Protein AF-0000000066913800 (afdb_homodimer)

Solvent-accessible surface area (backbone atoms only — not comparable to full-atom values): 32539 Å² total; per-residue (Å²): 131,80,53,71,56,73,48,55,52,86,80,48,45,37,50,76,64,37,51,31,27,40,38,64,48,90,88,39,47,40,75,46,66,34,38,82,88,38,72,47,79,53,97,38,33,62,44,54,32,60,74,44,49,70,32,45,28,28,41,75,43,80,34,83,70,40,59,32,32,38,32,70,64,46,43,73,60,50,49,66,41,50,70,79,87,52,95,71,79,47,69,73,56,43,25,42,47,49,48,72,41,66,63,35,66,44,38,28,34,36,36,36,50,43,59,84,32,43,60,53,42,46,50,47,61,45,11,45,91,66,18,38,37,41,37,22,28,75,50,64,69,40,49,53,53,34,49,52,47,33,45,57,70,44,38,50,93,33,47,47,81,42,84,40,51,37,56,80,72,27,75,87,49,67,49,63,25,41,23,39,39,33,50,44,94,58,50,42,58,23,46,67,40,48,56,48,18,27,34,68,52,35,63,20,25,40,36,35,46,28,76,45,63,68,50,45,48,51,30,52,52,41,39,49,74,72,61,41,39,72,72,45,32,32,34,59,29,65,44,51,36,34,82,41,78,43,80,38,93,58,78,78,68,83,76,61,79,67,52,53,88,64,60,48,67,43,82,38,80,42,67,43,99,84,68,46,82,37,78,34,32,35,30,40,30,45,32,58,47,76,86,64,64,67,55,72,70,40,34,40,37,36,32,32,36,36,103,129,79,55,67,55,72,50,54,53,84,79,49,44,36,51,76,64,37,52,32,27,40,38,63,48,90,88,40,50,40,74,45,66,32,37,81,88,37,72,48,79,54,97,40,34,62,44,53,30,59,74,45,50,71,32,46,27,30,42,76,42,78,33,81,72,39,58,33,31,38,33,70,65,45,43,74,59,50,50,67,40,52,70,80,88,54,94,72,79,49,67,74,57,45,24,42,48,50,49,72,42,64,63,35,65,44,38,27,34,37,35,38,48,42,58,83,31,44,60,53,42,46,50,47,60,46,10,47,90,65,18,37,38,39,37,22,26,72,50,62,67,42,49,53,52,32,49,51,48,34,46,56,69,43,38,52,91,35,49,47,79,42,84,39,50,38,56,80,72,27,76,87,50,67,48,63,25,42,24,39,37,32,50,42,93,59,50,42,58,24,46,66,38,50,57,47,18,26,33,68,50,35,62,20,26,39,37,34,44,29,76,46,65,68,50,45,47,50,30,52,52,41,38,49,73,71,61,41,40,72,73,45,32,32,35,61,29,64,43,50,37,34,82,41,76,44,78,40,94,58,78,77,70,82,76,60,80,67,52,54,88,65,58,49,66,44,80,38,79,40,66,44,98,84,67,45,81,37,78,35,31,35,31,39,29,45,32,59,45,75,87,64,62,67,55,73,70,38,33,39,37,36,30,31,37,36,103

Foldseek 3Di:
DCAPLSPPPPVQADAALAWKWKAPDPQDIAIDGQHAPDWDADPQAIDHSVVRGRHGAQDWDHHNRGIIGIHHDALQVVLSHDDPPDDDDHDQVLVCVLVQQVAAAQAEEEEEPCQQVSSVRSSDVRHPDNYAYEYEYQDVVRLVNVCVVCVSNRNNVRYDYDYDDCLPPNSPAAQRHQEYEYEDAQCLSNVVSVLRRHHPQAKHKYKYWYADVVNVVSNVVSCVVVPWPPKDKDWDFDFDWDKDKDQDQDDPDPPPVQWDPDKDWDFDFDADPVRDTDTTTIIITIGRDPDGPPRTRTMMIMTMDND/DCAPLVPPPPVQADAALAWKWKAPDPQDIAIDGQHAPDWDADPQAIDHSVVRGRHGAQDWDHHNRGIIGIHHDALQVVLSRDDPPDDDDHDQVLVCVLVQQVAAAQAEEEEEPCQQVSSVRSSDVRHPDNYAYEYEYQDVVRLVNVQVVCVSNRNNVRYDYDYDDCLPPNSPAAQRHQEYEYEDAQCLSNVVSVLRRHHPQAKHKYKYWYADVVNVVSNVVSCVVVPWPPKDKDWDFDFDWDKDKDQDQDDPDPPPVQWDPPKDWDFDFDADPVRDTDTTTIIITIGRPPPGPPRTRTMMIMTMDND

InterPro domains:
  IPR014816 tRNA (1-methyladenosine) methyltransferase catalytic subunit Gcd14 [PIRSF017269] (12-306)
  IPR014816 tRNA (1-methyladenosine) methyltransferase catalytic subunit Gcd14 [PS51620] (17-306)
  IPR014816 tRNA (1-methyladenosine) methyltransferase catalytic subunit Gcd14 [PTHR12133] (6-307)
  IPR029063 S-adenosyl-L-methionine-dependent methyltransferase superfamily [G3DSA:3.40.50.150] (75-307)
  IPR029063 S-adenosyl-L-methionine-dependent methyltransferase superfamily [SSF53335] (13-305)
  IPR049470 tRNA (adenine(58)-N(1))-methyltransferase catalytic subunit TRM61, C-terminal [PF08704] (66-305)

Radius of gyration: 25.75 Å; Cα contacts (8 Å, |Δi|>4): 1353; chains: 2; bounding box: 55×84×74 Å

Sequence (614 aa):
MLDEAEQQNVDGLIQEGETVIVYVGYQQSFAITVQRNATFQHRYGMLRHNDLINKPYGTKFNCTKGYVYVLRFNPEMWTKTLPHHTQILYTKDISMIVFQLDLRIGSIVAEAGVGSGSLSHSILRAVAPKGMLYAYDVDTCRLDSVRMDFDRHGFSNMTKVQHSDVCVDGFGLEHCVDALFLDLPTPWLAISSAKKAMKNGLPCRFGSFSPCIEQVQQTCSALHKYGFVDIVTMDLCHRLLRVEETVLDKPVSKESSELDERSESELIVTTDKQGMKVQKRKWTYLVPKQRQQPMHTGYLTFATKMKMLDEAEQQNVDGLIQEGETVIVYVGYQQSFAITVQRNATFQHRYGMLRHNDLINKPYGTKFNCTKGYVYVLRFNPEMWTKTLPHHTQILYTKDISMIVFQLDLRIGSIVAEAGVGSGSLSHSILRAVAPKGMLYAYDVDTCRLDSVRMDFDRHGFSNMTKVQHSDVCVDGFGLEHCVDALFLDLPTPWLAISSAKKAMKNGLPCRFGSFSPCIEQVQQTCSALHKYGFVDIVTMDLCHRLLRVEETVLDKPVSKESSELDERSESELIVTTDKQGMKVQKRKWTYLVPKQRQQPMHTGYLTFATKMK

Organism: Trichuris trichiura (NCBI:txid36087)

Nearest PDB structures (foldseek):
  5cd1-assembly1_D  TM=9.100E-01  e=5.602E-34  Homo sapiens
  1o54-assembly1_A  TM=8.436E-01  e=1.485E-23  Thermotoga maritima
  1i9g-assembly1_A  TM=8.661E-01  e=2.646E-20  Mycobacterium tuberculosis
  2pwy-assembly1_A  TM=8.573E-01  e=3.208E-19  Thermus thermophilus HB27
  5c0o-assembly1_G  TM=8.246E-01  e=2.143E-14  Thermus thermophilus HB27

pLDDT: mean 83.01, std 17.6, range [20.62, 98.88]

Structure (mmCIF, N/CA/C/O backbone):
data_AF-0000000066913800-model_v1
#
loop_
_entity.id
_entity.type
_entity.pdbx_description
1 polymer 'tRNA (adenine(58)-N(1))-methyltransferase catalytic subunit TRMT61A'
#
loop_
_atom_site.group_PDB
_atom_site.id
_atom_site.type_symbol
_atom_site.label_atom_id
_atom_site.label_alt_id
_atom_site.label_comp_id
_atom_site.label_asym_id
_atom_site.label_entity_id
_atom_site.label_seq_id
_atom_site.pdbx_PDB_ins_code
_atom_site.Cartn_x
_atom_site.Cartn_y
_atom_site.Cartn_z
_atom_site.occupancy
_atom_site.B_iso_or_equiv
_atom_site.auth_seq_id
_atom_site.auth_comp_id
_atom_site.auth_asym_id
_atom_site.auth_atom_id
_atom_site.pdbx_PDB_model_num
ATOM 1 N N . MET A 1 1 ? 0.421 -16.812 26.109 1 20.62 1 MET A N 1
ATOM 2 C CA . MET A 1 1 ? -0.526 -17.312 25.109 1 20.62 1 MET A CA 1
ATOM 3 C C . MET A 1 1 ? -0.49 -16.453 23.859 1 20.62 1 MET A C 1
ATOM 5 O O . MET A 1 1 ? -0.75 -15.25 23.906 1 20.62 1 MET A O 1
ATOM 9 N N . LEU A 1 2 ? 0.361 -16.531 22.906 1 30.03 2 LEU A N 1
ATOM 10 C CA . LEU A 1 2 ? 0.599 -15.805 21.656 1 30.03 2 LEU A CA 1
ATOM 11 C C . LEU A 1 2 ? -0.711 -15.523 20.938 1 30.03 2 LEU A C 1
ATOM 13 O O . LEU A 1 2 ? -1.534 -16.422 20.766 1 30.03 2 LEU A O 1
ATOM 17 N N . ASP A 1 3 ? -1.296 -14.336 20.906 1 33.25 3 ASP A N 1
ATOM 18 C CA . ASP A 1 3 ? -2.672 -13.969 20.578 1 33.25 3 ASP A CA 1
ATOM 19 C C . ASP A 1 3 ? -3.113 -14.602 19.266 1 33.25 3 ASP A C 1
ATOM 21 O O . ASP A 1 3 ? -2.277 -14.945 18.422 1 33.25 3 ASP A O 1
ATOM 25 N N . GLU A 1 4 ? -4.375 -15.031 19.141 1 35.94 4 GLU A N 1
ATOM 26 C CA . GLU A 1 4 ? -5.094 -15.781 18.109 1 35.94 4 GLU A CA 1
ATOM 27 C C . GLU A 1 4 ? -4.773 -15.242 16.719 1 35.94 4 GLU A C 1
ATOM 29 O O . GLU A 1 4 ? -4.691 -16.016 15.758 1 35.94 4 GLU A O 1
ATOM 34 N N . ALA A 1 5 ? -4.691 -14 16.594 1 38.59 5 ALA A N 1
ATOM 35 C CA . ALA A 1 5 ? -4.352 -13.43 15.289 1 38.59 5 ALA A CA 1
ATOM 36 C C . ALA A 1 5 ? -2.943 -13.836 14.859 1 38.59 5 ALA A C 1
ATOM 38 O O . ALA A 1 5 ? -2.674 -14.016 13.672 1 38.59 5 ALA A O 1
ATOM 39 N N . GLU A 1 6 ? -2.059 -13.828 15.734 1 42.38 6 GLU A N 1
ATOM 40 C CA . GLU A 1 6 ? -0.691 -14.305 15.562 1 42.38 6 GLU A CA 1
ATOM 41 C C . GLU A 1 6 ? -0.664 -15.805 15.281 1 42.38 6 GLU A C 1
ATOM 43 O O . GLU A 1 6 ? 0.379 -16.359 14.922 1 42.38 6 GLU A O 1
ATOM 48 N N . GLN A 1 7 ? -1.753 -16.453 15.797 1 42.03 7 GLN A N 1
ATOM 49 C CA . GLN A 1 7 ? -1.73 -17.891 15.617 1 42.03 7 GLN A CA 1
ATOM 50 C C . GLN A 1 7 ? -1.977 -18.266 14.164 1 42.03 7 GLN A C 1
ATOM 52 O O . GLN A 1 7 ? -2.898 -19.031 13.859 1 42.03 7 GLN A O 1
ATOM 57 N N . GLN A 1 8 ? -2.135 -17.234 13.273 1 45.62 8 GLN A N 1
ATOM 58 C CA . GLN A 1 8 ? -2.039 -17.859 11.953 1 45.62 8 GLN A CA 1
ATOM 59 C C . GLN A 1 8 ? -1.071 -19.031 11.977 1 45.62 8 GLN A C 1
ATOM 61 O O . GLN A 1 8 ? 0.077 -18.891 12.406 1 45.62 8 GLN A O 1
ATOM 66 N N . ASN A 1 9 ? -1.695 -20.156 12.008 1 48.41 9 ASN A N 1
ATOM 67 C CA . ASN A 1 9 ? -1.112 -21.484 12.195 1 48.41 9 ASN A CA 1
ATOM 68 C C . ASN A 1 9 ? 0.271 -21.578 11.555 1 48.41 9 ASN A C 1
ATOM 70 O O . ASN A 1 9 ? 0.419 -21.391 10.344 1 48.41 9 ASN A O 1
ATOM 74 N N . VAL A 1 10 ? 1.208 -21.266 12.359 1 53.78 10 VAL A N 1
ATOM 75 C CA . VAL A 1 10 ? 2.641 -21.438 12.133 1 53.78 10 VAL A CA 1
ATOM 76 C C . VAL A 1 10 ? 2.883 -22.594 11.18 1 53.78 10 VAL A C 1
ATOM 78 O O . VAL A 1 10 ? 3.793 -22.547 10.344 1 53.78 10 VAL A O 1
ATOM 81 N N . ASP A 1 11 ? 1.869 -23.531 11.188 1 62.22 11 ASP A N 1
ATOM 82 C CA . ASP A 1 11 ? 2.301 -24.734 10.469 1 62.22 11 ASP A CA 1
ATOM 83 C C . ASP A 1 11 ? 1.851 -24.688 9.008 1 62.22 11 ASP A C 1
ATOM 85 O O . ASP A 1 11 ? 2.205 -25.562 8.219 1 62.22 11 ASP A O 1
ATOM 89 N N . GLY A 1 12 ? 1.088 -23.594 8.594 1 76.81 12 GLY A N 1
ATOM 90 C CA . GLY A 1 12 ? 0.711 -23.469 7.195 1 76.81 12 GLY A CA 1
ATOM 91 C C . GLY A 1 12 ? -0.419 -24.391 6.793 1 76.81 12 GLY A C 1
ATOM 92 O O . GLY A 1 12 ? -0.692 -24.578 5.602 1 76.81 12 GLY A O 1
ATOM 93 N N . LEU A 1 13 ? -1.107 -25 7.875 1 87.75 13 LEU A N 1
ATOM 94 C CA . LEU A 1 13 ? -2.178 -25.953 7.598 1 87.75 13 LEU A CA 1
ATOM 95 C C . LEU A 1 13 ? -3.543 -25.328 7.875 1 87.75 13 LEU A C 1
ATOM 97 O O . LEU A 1 13 ? -3.693 -24.562 8.82 1 87.75 13 LEU A O 1
ATOM 101 N N . ILE A 1 14 ? -4.551 -25.75 7.117 1 91.81 14 ILE A N 1
ATOM 102 C CA . ILE A 1 14 ? -5.922 -25.266 7.266 1 91.81 14 ILE A CA 1
ATOM 103 C C . ILE A 1 14 ? -6.551 -25.906 8.5 1 91.81 14 ILE A C 1
ATOM 105 O O . ILE A 1 14 ? -6.465 -27.125 8.703 1 91.81 14 ILE A O 1
ATOM 109 N N . GLN A 1 15 ? -7.168 -25.094 9.352 1 92.5 15 GLN A N 1
ATOM 110 C CA . GLN A 1 15 ? -7.805 -25.578 10.57 1 92.5 15 GLN A CA 1
ATOM 111 C C . GLN A 1 15 ? -9.297 -25.281 10.57 1 92.5 15 GLN A C 1
ATOM 113 O O . GLN A 1 15 ? -9.75 -24.359 9.883 1 92.5 15 GLN A O 1
ATOM 118 N N . GLU A 1 16 ? -9.977 -26.047 11.32 1 93.75 16 GLU A N 1
ATOM 119 C CA . GLU A 1 16 ? -11.398 -25.781 11.508 1 93.75 16 GLU A CA 1
ATOM 120 C C . GLU A 1 16 ? -11.625 -24.438 12.188 1 93.75 16 GLU A C 1
ATOM 122 O O . GLU A 1 16 ? -10.883 -24.062 13.102 1 93.75 16 GLU A O 1
ATOM 127 N N . GLY A 1 17 ? -12.656 -23.703 11.719 1 92.5 17 GLY A N 1
ATOM 128 C CA . GLY A 1 17 ? -13.008 -22.422 12.32 1 92.5 17 GLY A CA 1
ATOM 129 C C . GLY A 1 17 ? -12.359 -21.234 11.625 1 92.5 17 GLY A C 1
ATOM 130 O O . GLY A 1 17 ? -12.773 -20.094 11.82 1 92.5 17 GLY A O 1
ATOM 131 N N . GLU A 1 18 ? -11.383 -21.516 10.766 1 90.56 18 GLU A N 1
ATOM 132 C CA . GLU A 1 18 ? -10.68 -20.453 10.078 1 90.56 18 GLU A CA 1
ATOM 133 C C . GLU A 1 18 ? -11.375 -20.078 8.773 1 90.56 18 GLU A C 1
ATOM 135 O O . GLU A 1 18 ? -12.023 -20.922 8.148 1 90.56 18 GLU A O 1
ATOM 140 N N . THR A 1 19 ? -11.25 -18.844 8.516 1 93.44 19 THR A N 1
ATOM 141 C CA . THR A 1 19 ? -11.75 -18.391 7.219 1 93.44 19 THR A CA 1
ATOM 142 C C . THR A 1 19 ? -10.688 -18.594 6.137 1 93.44 19 THR A C 1
ATOM 144 O O . THR A 1 19 ? -9.531 -18.219 6.324 1 93.44 19 THR A O 1
ATOM 147 N N . VAL A 1 20 ? -11.117 -19.25 5.062 1 93.06 20 VAL A N 1
ATOM 148 C CA . VAL A 1 20 ? -10.211 -19.484 3.945 1 93.06 20 VAL A CA 1
ATOM 149 C C . VAL A 1 20 ? -10.797 -18.891 2.67 1 93.06 20 VAL A C 1
ATOM 151 O O . VAL A 1 20 ? -11.984 -18.562 2.617 1 93.06 20 VAL A O 1
ATOM 154 N N . ILE A 1 21 ? -9.953 -18.641 1.677 1 90.88 21 ILE A N 1
ATOM 155 C CA . ILE A 1 21 ? -10.375 -18.156 0.369 1 90.88 21 ILE A CA 1
ATOM 156 C C . ILE A 1 21 ? -10.406 -19.312 -0.628 1 90.88 21 ILE A C 1
ATOM 158 O O . ILE A 1 21 ? -9.391 -19.969 -0.85 1 90.88 21 ILE A O 1
ATOM 162 N N . VAL A 1 22 ? -11.539 -19.578 -1.139 1 93.12 22 VAL A N 1
ATOM 163 C CA . VAL A 1 22 ? -11.672 -20.516 -2.246 1 93.12 22 VAL A CA 1
ATOM 164 C C . VAL A 1 22 ? -11.484 -19.781 -3.572 1 93.12 22 VAL A C 1
ATOM 166 O O . VAL A 1 22 ? -12.359 -19.016 -3.994 1 93.12 22 VAL A O 1
ATOM 169 N N . TYR A 1 23 ? -10.352 -20.078 -4.109 1 88.12 23 TYR A N 1
ATOM 170 C CA . TYR A 1 23 ? -10 -19.438 -5.371 1 88.12 23 TYR A CA 1
ATOM 171 C C . TYR A 1 23 ? -10.461 -20.281 -6.555 1 88.12 23 TYR A C 1
ATOM 173 O O . TYR A 1 23 ? -9.859 -21.328 -6.852 1 88.12 23 TYR A O 1
ATOM 181 N N . VAL A 1 24 ? -11.484 -19.891 -7.207 1 83.88 24 VAL A N 1
ATOM 182 C CA . VAL A 1 24 ? -12.039 -20.609 -8.352 1 83.88 24 VAL A CA 1
ATOM 183 C C . VAL A 1 24 ? -11.375 -20.125 -9.641 1 83.88 24 VAL A C 1
ATOM 185 O O . VAL A 1 24 ? -11.125 -20.922 -10.547 1 83.88 24 VAL A O 1
ATOM 188 N N . GLY A 1 25 ? -11.055 -18.812 -9.695 1 73.31 25 GLY A N 1
ATOM 189 C CA . GLY A 1 25 ? -10.43 -18.156 -10.836 1 73.31 25 GLY A CA 1
ATOM 190 C C . GLY A 1 25 ? -10.188 -16.672 -10.617 1 73.31 25 GLY A C 1
ATOM 191 O O . GLY A 1 25 ? -10.461 -16.141 -9.539 1 73.31 25 GLY A O 1
ATOM 192 N N . TYR A 1 26 ? -9.594 -16.125 -11.625 1 63.38 26 TYR A N 1
ATOM 193 C CA . TYR A 1 26 ? -9.195 -14.734 -11.539 1 63.38 26 TYR A CA 1
ATOM 194 C C . TYR A 1 26 ? -10.375 -13.852 -11.148 1 63.38 26 TYR A C 1
ATOM 196 O O . TYR A 1 26 ? -10.219 -12.906 -10.375 1 63.38 26 TYR A O 1
ATOM 204 N N . GLN A 1 27 ? -11.523 -14.227 -11.555 1 64.94 27 GLN A N 1
ATOM 205 C CA . GLN A 1 27 ? -12.648 -13.328 -11.367 1 64.94 27 GLN A CA 1
ATOM 206 C C . GLN A 1 27 ? -13.555 -13.812 -10.234 1 64.94 27 GLN A C 1
ATOM 208 O O . GLN A 1 27 ? -14.539 -13.148 -9.898 1 64.94 27 GLN A O 1
ATOM 213 N N . GLN A 1 28 ? -13.172 -14.898 -9.664 1 78.81 28 GLN A N 1
ATOM 214 C CA . GLN A 1 28 ? -14.141 -15.414 -8.695 1 78.81 28 GLN A CA 1
ATOM 215 C C . GLN A 1 28 ? -13.438 -16.078 -7.523 1 78.81 28 GLN A C 1
ATOM 217 O O . GLN A 1 28 ? -12.68 -17.047 -7.707 1 78.81 28 GLN A O 1
ATOM 222 N N . SER A 1 29 ? -13.641 -15.562 -6.418 1 88.56 29 SER A N 1
ATOM 223 C CA . SER A 1 29 ? -13.172 -16.125 -5.156 1 88.56 29 SER A CA 1
ATOM 224 C C . SER A 1 29 ? -14.242 -16.016 -4.074 1 88.56 29 SER A C 1
ATOM 226 O O . SER A 1 29 ? -15.117 -15.156 -4.148 1 88.56 29 SER A O 1
ATOM 228 N N . PHE A 1 30 ? -14.211 -16.922 -3.141 1 92.44 30 PHE A N 1
ATOM 229 C CA . PHE A 1 30 ? -15.172 -16.938 -2.041 1 92.44 30 PHE A CA 1
ATOM 230 C C . PHE A 1 30 ? -14.453 -17.062 -0.702 1 92.44 30 PHE A C 1
ATOM 232 O O . PHE A 1 30 ? -13.477 -17.812 -0.584 1 92.44 30 PHE A O 1
ATOM 239 N N . ALA A 1 31 ? -14.969 -16.297 0.193 1 93 31 ALA A N 1
ATOM 240 C CA . ALA A 1 31 ? -14.516 -16.5 1.567 1 93 31 ALA A CA 1
ATOM 241 C C . ALA A 1 31 ? -15.445 -17.453 2.309 1 93 31 ALA A C 1
ATOM 243 O O . ALA A 1 31 ? -16.656 -17.234 2.367 1 93 31 ALA A O 1
ATOM 244 N N . ILE A 1 32 ? -14.883 -18.547 2.846 1 94.62 32 ILE A N 1
ATOM 245 C CA . ILE A 1 32 ? -15.711 -19.484 3.602 1 94.62 32 ILE A CA 1
ATOM 246 C C . ILE A 1 32 ? -15.047 -19.797 4.938 1 94.62 32 ILE A C 1
ATOM 248 O O . ILE A 1 32 ? -13.82 -19.797 5.043 1 94.62 32 ILE A O 1
ATOM 252 N N . THR A 1 33 ? -15.828 -20.031 5.926 1 95 33 THR A N 1
ATOM 253 C CA . THR A 1 33 ? -15.336 -20.531 7.207 1 95 33 THR A CA 1
ATOM 254 C C . THR A 1 33 ? -15.359 -22.047 7.246 1 95 33 THR A C 1
ATOM 256 O O . THR A 1 33 ? -16.406 -22.672 7.043 1 95 33 THR A O 1
ATOM 259 N N . VAL A 1 34 ? -14.203 -22.641 7.496 1 95.94 34 VAL A N 1
ATOM 260 C CA . VAL A 1 34 ? -14.078 -24.094 7.48 1 95.94 34 VAL A CA 1
ATOM 261 C C . VAL A 1 34 ? -14.812 -24.688 8.68 1 95.94 34 VAL A C 1
ATOM 263 O O . VAL A 1 34 ? -14.516 -24.344 9.828 1 95.94 34 VAL A O 1
ATOM 266 N N . GLN A 1 35 ? -15.773 -25.438 8.391 1 96.12 35 GLN A N 1
ATOM 267 C CA . GLN A 1 35 ? -16.578 -26.125 9.406 1 96.12 35 GLN A CA 1
ATOM 268 C C . GLN A 1 35 ? -16.703 -27.609 9.094 1 96.12 35 GLN A C 1
ATOM 270 O O . GLN A 1 35 ? -17.109 -27.984 7.988 1 96.12 35 GLN A O 1
ATOM 275 N N . ARG A 1 36 ? -16.438 -28.406 10.125 1 95.94 36 ARG A N 1
ATOM 276 C CA . ARG A 1 36 ? -16.562 -29.844 9.93 1 95.94 36 ARG A CA 1
ATOM 277 C C . ARG A 1 36 ? -17.969 -30.219 9.461 1 95.94 36 ARG A C 1
ATOM 279 O O . ARG A 1 36 ? -18.953 -29.672 9.953 1 95.94 36 ARG A O 1
ATOM 286 N N . ASN A 1 37 ? -18.062 -31.125 8.461 1 95.38 37 ASN A N 1
ATOM 287 C CA . ASN A 1 37 ? -19.297 -31.719 7.922 1 95.38 37 ASN A CA 1
ATOM 288 C C . ASN A 1 37 ? -20.078 -30.703 7.094 1 95.38 37 ASN A C 1
ATOM 290 O O . ASN A 1 37 ? -21.234 -30.953 6.73 1 95.38 37 ASN A O 1
ATOM 294 N N . ALA A 1 38 ? -19.453 -29.578 6.812 1 96.12 38 ALA A N 1
ATOM 295 C CA . ALA A 1 38 ? -20.062 -28.594 5.922 1 96.12 38 ALA A CA 1
ATOM 296 C C . ALA A 1 38 ? -19.562 -28.766 4.492 1 96.12 38 ALA A C 1
ATOM 298 O O . ALA A 1 38 ? -18.562 -29.453 4.258 1 96.12 38 ALA A O 1
ATOM 299 N N . THR A 1 39 ? -20.375 -28.25 3.6 1 95.56 39 THR A N 1
ATOM 300 C CA . THR A 1 39 ? -19.984 -28.266 2.189 1 95.56 39 THR A CA 1
ATOM 301 C C . THR A 1 39 ? -20.141 -26.875 1.575 1 95.56 39 THR A C 1
ATOM 303 O O . THR A 1 39 ? -20.875 -26.047 2.1 1 95.56 39 THR A O 1
ATOM 306 N N . PHE A 1 40 ? -19.344 -26.594 0.612 1 95.5 40 PHE A N 1
ATOM 307 C CA . PHE A 1 40 ? -19.438 -25.359 -0.152 1 95.5 40 PHE A CA 1
ATOM 308 C C . PHE A 1 40 ? -19.656 -25.641 -1.633 1 95.5 40 PHE A C 1
ATOM 310 O O . PHE A 1 40 ? -18.828 -26.328 -2.262 1 95.5 40 PHE A O 1
ATOM 317 N N . GLN A 1 41 ? -20.781 -25.141 -2.188 1 93.75 41 GLN A N 1
ATOM 318 C CA . GLN A 1 41 ? -21.109 -25.359 -3.588 1 93.75 41 GLN A CA 1
ATOM 319 C C . GLN A 1 41 ? -20.719 -24.172 -4.449 1 93.75 41 GLN A C 1
ATOM 321 O O . GLN A 1 41 ? -21 -23.016 -4.086 1 93.75 41 GLN A O 1
ATOM 326 N N . HIS A 1 42 ? -20.109 -24.406 -5.562 1 89.62 42 HIS A N 1
ATOM 327 C CA . HIS A 1 42 ? -19.734 -23.391 -6.531 1 89.62 42 HIS A CA 1
ATOM 328 C C . HIS A 1 42 ? -19.812 -23.906 -7.957 1 89.62 42 HIS A C 1
ATOM 330 O O . HIS A 1 42 ? -20.266 -25.047 -8.18 1 89.62 42 HIS A O 1
ATOM 336 N N . ARG A 1 43 ? -19.438 -23.125 -8.906 1 86.12 43 ARG A N 1
ATOM 337 C CA . ARG A 1 43 ? -19.672 -23.422 -10.32 1 86.12 43 ARG A CA 1
ATOM 338 C C . ARG A 1 43 ? -18.953 -24.688 -10.742 1 86.12 43 ARG A C 1
ATOM 340 O O . ARG A 1 43 ? -19.391 -25.391 -11.664 1 86.12 43 ARG A O 1
ATOM 347 N N . TYR A 1 44 ? -17.797 -25.078 -10.125 1 89.69 44 TYR A N 1
ATOM 348 C CA . TYR A 1 44 ? -17.031 -26.266 -10.5 1 89.69 44 TYR A CA 1
ATOM 349 C C . TYR A 1 44 ? -17.469 -27.469 -9.688 1 89.69 44 TYR A C 1
ATOM 351 O O . TYR A 1 44 ? -16.984 -28.578 -9.906 1 89.69 44 TYR A O 1
ATOM 359 N N . GLY A 1 45 ? -18.375 -27.25 -8.711 1 91.38 45 GLY A N 1
ATOM 360 C CA . GLY A 1 45 ? -18.875 -28.375 -7.941 1 91.38 45 GLY A CA 1
ATOM 361 C C . GLY A 1 45 ? -18.859 -28.125 -6.445 1 91.38 45 GLY A C 1
ATOM 362 O O . GLY A 1 45 ? -18.953 -26.984 -6 1 91.38 45 GLY A O 1
ATOM 363 N N . MET A 1 46 ? -18.875 -29.281 -5.816 1 92.94 46 MET A N 1
ATOM 364 C CA . MET A 1 46 ? -18.984 -29.219 -4.363 1 92.94 46 MET A CA 1
ATOM 365 C C . MET A 1 46 ? -17.625 -29.422 -3.705 1 92.94 46 MET A C 1
ATOM 367 O O . MET A 1 46 ? -16.844 -30.266 -4.141 1 92.94 46 MET A O 1
ATOM 371 N N . LEU A 1 47 ? -17.297 -28.625 -2.691 1 94.81 47 LEU A N 1
ATOM 372 C CA . LEU A 1 47 ? -16.109 -28.75 -1.869 1 94.81 47 LEU A CA 1
ATOM 373 C C . LEU A 1 47 ? -16.469 -29.141 -0.441 1 94.81 47 LEU A C 1
ATOM 375 O O . LEU A 1 47 ? -17.203 -28.438 0.238 1 94.81 47 LEU A O 1
ATOM 379 N N . ARG A 1 48 ? -15.992 -30.297 -0.01 1 95.69 48 ARG A N 1
ATOM 380 C CA . ARG A 1 48 ? -16.234 -30.719 1.369 1 95.69 48 ARG A CA 1
ATOM 381 C C . ARG A 1 48 ? -15.227 -30.078 2.316 1 95.69 48 ARG A C 1
ATOM 383 O O . ARG A 1 48 ? -14.016 -30.234 2.139 1 95.69 48 ARG A O 1
ATOM 390 N N . HIS A 1 49 ? -15.672 -29.438 3.359 1 96.88 49 HIS A N 1
ATOM 391 C CA . HIS A 1 49 ? -14.789 -28.781 4.309 1 96.88 49 HIS A CA 1
ATOM 392 C C . HIS A 1 49 ? -13.875 -29.781 5.008 1 96.88 49 HIS A C 1
ATOM 394 O O . HIS A 1 49 ? -12.727 -29.453 5.332 1 96.88 49 HIS A O 1
ATOM 400 N N . ASN A 1 50 ? -14.367 -31.016 5.195 1 96.5 50 ASN A N 1
ATOM 401 C CA . ASN A 1 50 ? -13.57 -32.062 5.828 1 96.5 50 ASN A CA 1
ATOM 402 C C . ASN A 1 50 ? -12.281 -32.312 5.051 1 96.5 50 ASN A C 1
ATOM 404 O O . ASN A 1 50 ? -11.258 -32.688 5.641 1 96.5 50 ASN A O 1
ATOM 408 N N . ASP A 1 51 ? -12.359 -32.188 3.752 1 95.38 51 ASP A N 1
ATOM 409 C CA . ASP A 1 51 ? -11.211 -32.469 2.896 1 95.38 51 ASP A CA 1
ATOM 410 C C . ASP A 1 51 ? -10.148 -31.391 3.027 1 95.38 51 ASP A C 1
ATOM 412 O O . ASP A 1 51 ? -8.984 -31.609 2.672 1 95.38 51 ASP A O 1
ATOM 416 N N . LEU A 1 52 ? -10.562 -30.234 3.496 1 95 52 LEU A N 1
ATOM 417 C CA . LEU A 1 52 ? -9.656 -29.094 3.592 1 95 52 LEU A CA 1
ATOM 418 C C . LEU A 1 52 ? -8.828 -29.156 4.871 1 95 52 LEU A C 1
ATOM 420 O O . LEU A 1 52 ? -7.699 -28.672 4.906 1 95 52 LEU A O 1
ATOM 424 N N . ILE A 1 53 ? -9.398 -29.719 5.871 1 95.12 53 ILE A N 1
ATOM 425 C CA . ILE A 1 53 ? -8.828 -29.672 7.211 1 95.12 53 ILE A CA 1
ATOM 426 C C . ILE A 1 53 ? -7.488 -30.391 7.227 1 95.12 53 ILE A C 1
ATOM 428 O O . ILE A 1 53 ? -7.379 -31.516 6.723 1 95.12 53 ILE A O 1
ATOM 432 N N . ASN A 1 54 ? -6.441 -29.719 7.723 1 92.75 54 ASN A N 1
ATOM 433 C CA . ASN A 1 54 ? -5.078 -30.219 7.887 1 92.75 54 ASN A CA 1
ATOM 434 C C . ASN A 1 54 ? -4.348 -30.297 6.551 1 92.75 54 ASN A C 1
ATOM 436 O O . ASN A 1 54 ? -3.359 -31.016 6.422 1 92.75 54 ASN A O 1
ATOM 440 N N . LYS A 1 55 ? -4.887 -29.75 5.531 1 91.38 55 LYS A N 1
ATOM 441 C CA . LYS A 1 55 ? -4.172 -29.594 4.27 1 91.38 55 LYS A CA 1
ATOM 442 C C . LYS A 1 55 ? -3.469 -28.234 4.203 1 91.38 55 LYS A C 1
ATOM 444 O O . LYS A 1 55 ? -3.934 -27.266 4.801 1 91.38 55 LYS A O 1
ATOM 449 N N . PRO A 1 56 ? -2.363 -28.219 3.574 1 87.5 56 PRO A N 1
ATOM 450 C CA . PRO A 1 56 ? -1.662 -26.938 3.449 1 87.5 56 PRO A CA 1
ATOM 451 C C . PRO A 1 56 ? -2.438 -25.922 2.615 1 87.5 56 PRO A C 1
ATOM 453 O O . PRO A 1 56 ? -3.117 -26.297 1.657 1 87.5 56 PRO A O 1
ATOM 456 N N . TYR A 1 57 ? -2.346 -24.703 2.984 1 85.69 57 TYR A N 1
ATOM 457 C CA . TYR A 1 57 ? -2.854 -23.641 2.117 1 85.69 57 TYR A CA 1
ATOM 458 C C . TYR A 1 57 ? -2.23 -23.719 0.729 1 85.69 57 TYR A C 1
ATOM 460 O O . TYR A 1 57 ? -1.073 -24.125 0.586 1 85.69 57 TYR A O 1
ATOM 468 N N . GLY A 1 58 ? -2.975 -23.344 -0.25 1 83.62 58 GLY A N 1
ATOM 469 C CA . GLY A 1 58 ? -2.486 -23.391 -1.619 1 83.62 58 GLY A CA 1
ATOM 470 C C . GLY A 1 58 ? -2.736 -24.734 -2.289 1 83.62 58 GLY A C 1
ATOM 471 O O . GLY A 1 58 ? -2.41 -24.906 -3.463 1 83.62 58 GLY A O 1
ATOM 472 N N . THR A 1 59 ? -3.33 -25.641 -1.562 1 87.31 59 THR A N 1
ATOM 473 C CA . THR A 1 59 ? -3.615 -26.969 -2.1 1 87.31 59 THR A CA 1
ATOM 474 C C . THR A 1 59 ? -4.707 -26.891 -3.164 1 87.31 59 THR A C 1
ATOM 476 O O . THR A 1 59 ? -5.688 -26.156 -3.006 1 87.31 59 THR A O 1
ATOM 479 N N . LYS A 1 60 ? -4.457 -27.609 -4.184 1 88.5 60 LYS A N 1
ATOM 480 C CA . LYS A 1 60 ? -5.441 -27.781 -5.25 1 88.5 60 LYS A CA 1
ATOM 481 C C . LYS A 1 60 ? -6.457 -28.859 -4.898 1 88.5 60 LYS A C 1
ATOM 483 O O . LYS A 1 60 ? -6.078 -29.969 -4.52 1 88.5 60 LYS A O 1
ATOM 488 N N . PHE A 1 61 ? -7.688 -28.547 -4.953 1 92.81 61 PHE A N 1
ATOM 489 C CA . PHE A 1 61 ? -8.742 -29.531 -4.695 1 92.81 61 PHE A CA 1
ATOM 490 C C . PHE A 1 61 ? -9.586 -29.766 -5.945 1 92.81 61 PHE A C 1
ATOM 492 O O . PHE A 1 61 ? -10.102 -28.812 -6.535 1 92.81 61 PHE A O 1
ATOM 499 N N . ASN A 1 62 ? -9.703 -30.969 -6.27 1 91.81 62 ASN A N 1
ATOM 500 C CA . ASN A 1 62 ? -10.492 -31.328 -7.441 1 91.81 62 ASN A CA 1
ATOM 501 C C . ASN A 1 62 ? -11.984 -31.375 -7.125 1 91.81 62 ASN A C 1
ATOM 503 O O . ASN A 1 62 ? -12.383 -31.859 -6.062 1 91.81 62 ASN A O 1
ATOM 507 N N . CYS A 1 63 ? -12.719 -30.75 -8.047 1 91.12 63 CYS A N 1
ATOM 508 C CA . CYS A 1 63 ? -14.18 -30.781 -8 1 91.12 63 CYS A CA 1
ATOM 509 C C . CYS A 1 63 ? -14.742 -31.516 -9.211 1 91.12 63 CYS A C 1
ATOM 511 O O . CYS A 1 63 ? -13.992 -32.094 -9.992 1 91.12 63 CYS A O 1
ATOM 513 N N . THR A 1 64 ? -16.031 -31.625 -9.312 1 89 64 THR A N 1
ATOM 514 C CA . THR A 1 64 ? -16.703 -32.375 -10.367 1 89 64 THR A CA 1
ATOM 515 C C . THR A 1 64 ? -16.359 -31.812 -11.742 1 89 64 THR A C 1
ATOM 517 O O . THR A 1 64 ? -16.125 -32.562 -12.688 1 89 64 THR A O 1
ATOM 520 N N . LYS A 1 65 ? -16.297 -30.562 -11.914 1 90.56 65 LYS A N 1
ATOM 521 C CA . LYS A 1 65 ? -16.125 -29.938 -13.219 1 90.56 65 LYS A CA 1
ATOM 522 C C . LYS A 1 65 ? -14.836 -29.125 -13.273 1 90.56 65 LYS A C 1
ATOM 524 O O . LYS A 1 65 ? -14.672 -28.266 -14.133 1 90.56 65 LYS A O 1
ATOM 529 N N . GLY A 1 66 ? -13.984 -29.312 -12.344 1 89.31 66 GLY A N 1
ATOM 530 C CA . GLY A 1 66 ? -12.758 -28.547 -12.32 1 89.31 66 GLY A CA 1
ATOM 531 C C . GLY A 1 66 ? -12.031 -28.609 -10.992 1 89.31 66 GLY A C 1
ATOM 532 O O . GLY A 1 66 ? -12.117 -29.625 -10.281 1 89.31 66 GLY A O 1
ATOM 533 N N . TYR A 1 67 ? -11.156 -27.656 -10.789 1 89.88 67 TYR A N 1
ATOM 534 C CA . TYR A 1 67 ? -10.406 -27.625 -9.539 1 89.88 67 TYR A CA 1
ATOM 535 C C . TYR A 1 67 ? -10.367 -26.219 -8.969 1 89.88 67 TYR A C 1
ATOM 537 O O . TYR A 1 67 ? -10.594 -25.234 -9.688 1 89.88 67 TYR A O 1
ATOM 545 N N . VAL A 1 68 ? -10.234 -26.172 -7.656 1 90.75 68 VAL A N 1
ATOM 546 C CA . VAL A 1 68 ? -10.094 -24.891 -6.969 1 90.75 68 VAL A CA 1
ATOM 547 C C . VAL A 1 68 ? -8.859 -24.922 -6.062 1 90.75 68 VAL A C 1
ATOM 549 O O . VAL A 1 68 ? -8.344 -26 -5.746 1 90.75 68 VAL A O 1
ATOM 552 N N . TYR A 1 69 ? -8.336 -23.766 -5.758 1 88.81 69 TYR A N 1
ATOM 553 C CA . TYR A 1 69 ? -7.289 -23.641 -4.746 1 88.81 69 TYR A CA 1
ATOM 554 C C . TYR A 1 69 ? -7.852 -23.062 -3.453 1 88.81 69 TYR A C 1
ATOM 556 O O . TYR A 1 69 ? -8.711 -22.188 -3.48 1 88.81 69 TYR A O 1
ATOM 564 N N . VAL A 1 70 ? -7.426 -23.562 -2.4 1 90.88 70 VAL A N 1
ATOM 565 C CA . VAL A 1 70 ? -7.801 -23 -1.104 1 90.88 70 VAL A CA 1
ATOM 566 C C . VAL A 1 70 ? -6.633 -22.203 -0.522 1 90.88 70 VAL A C 1
ATOM 568 O O . VAL A 1 70 ? -5.574 -22.766 -0.238 1 90.88 70 VAL A O 1
ATOM 571 N N . LEU A 1 71 ? -6.887 -20.906 -0.383 1 87.38 71 LEU A N 1
ATOM 572 C CA . LEU A 1 71 ? -5.828 -19.984 0.016 1 87.38 71 LEU A CA 1
ATOM 573 C C . LEU A 1 71 ? -6.09 -19.438 1.415 1 87.38 71 LEU A C 1
ATOM 575 O O . LEU A 1 71 ? -7.211 -19.516 1.919 1 87.38 71 LEU A O 1
ATOM 579 N N . ARG A 1 72 ? -4.996 -18.922 1.93 1 85.56 72 ARG A N 1
ATOM 580 C CA . ARG A 1 72 ? -5.121 -18.219 3.199 1 85.56 72 ARG A CA 1
ATOM 581 C C . ARG A 1 72 ? -5.902 -16.922 3.029 1 85.56 72 ARG A C 1
ATOM 583 O O . ARG A 1 72 ? -5.789 -16.25 1.998 1 85.56 72 ARG A O 1
ATOM 590 N N . PHE A 1 73 ? -6.598 -16.656 4.09 1 88.12 73 PHE A N 1
ATOM 591 C CA . PHE A 1 73 ? -7.32 -15.383 4.105 1 88.12 73 PHE A CA 1
ATOM 592 C C . PHE A 1 73 ? -6.355 -14.211 4 1 88.12 73 PHE A C 1
ATOM 594 O O . PHE A 1 73 ? -5.336 -14.18 4.691 1 88.12 73 PHE A O 1
ATOM 601 N N . ASN A 1 74 ? -6.613 -13.258 3.047 1 84.62 74 ASN A N 1
ATOM 602 C CA . ASN A 1 74 ? -5.895 -11.992 2.99 1 84.62 74 ASN A CA 1
ATOM 603 C C . ASN A 1 74 ? -6.812 -10.844 2.564 1 84.62 74 ASN A C 1
ATOM 605 O O . ASN A 1 74 ? -7.793 -11.062 1.851 1 84.62 74 ASN A O 1
ATOM 609 N N . PRO A 1 75 ? -6.492 -9.656 3.037 1 86.94 75 PRO A N 1
ATOM 610 C CA . PRO A 1 75 ? -7.383 -8.508 2.82 1 86.94 75 PRO A CA 1
ATOM 611 C C . PRO A 1 75 ? -7.652 -8.242 1.341 1 86.94 75 PRO A C 1
ATOM 613 O O . PRO A 1 75 ? -8.758 -7.848 0.974 1 86.94 75 PRO A O 1
ATOM 616 N N . GLU A 1 76 ? -6.656 -8.422 0.507 1 82.94 76 GLU A N 1
ATOM 617 C CA . GLU A 1 76 ? -6.84 -8.172 -0.92 1 82.94 76 GLU A CA 1
ATOM 618 C C . GLU A 1 76 ? -7.914 -9.086 -1.505 1 82.94 76 GLU A C 1
ATOM 620 O O . GLU A 1 76 ? -8.797 -8.625 -2.229 1 82.94 76 GLU A O 1
ATOM 625 N N . MET A 1 77 ? -7.801 -10.336 -1.175 1 84.38 77 MET A N 1
ATOM 626 C CA . MET A 1 77 ? -8.781 -11.297 -1.671 1 84.38 77 MET A CA 1
ATOM 627 C C . MET A 1 77 ? -10.133 -11.086 -1 1 84.38 77 MET A C 1
ATOM 629 O O . MET A 1 77 ? -11.18 -11.266 -1.63 1 84.38 77 MET A O 1
ATOM 633 N N . TRP A 1 78 ? -10.125 -10.711 0.276 1 88.62 78 TRP A N 1
ATOM 634 C CA . TRP A 1 78 ? -11.367 -10.406 0.977 1 88.62 78 TRP A CA 1
ATOM 635 C C . TRP A 1 78 ? -12.172 -9.352 0.218 1 88.62 78 TRP A C 1
ATOM 637 O O . TRP A 1 78 ? -13.375 -9.523 0.001 1 88.62 78 TRP A O 1
ATOM 647 N N . THR A 1 79 ? -11.516 -8.336 -0.18 1 88 79 THR A N 1
ATOM 648 C CA . THR A 1 79 ? -12.156 -7.254 -0.921 1 88 79 THR A CA 1
ATOM 649 C C . THR A 1 79 ? -12.867 -7.797 -2.158 1 88 79 THR A C 1
ATOM 651 O O . THR A 1 79 ? -13.984 -7.371 -2.477 1 88 79 THR A O 1
ATOM 654 N N . LYS A 1 80 ? -12.281 -8.742 -2.783 1 83.5 80 LYS A N 1
ATOM 655 C CA . LYS A 1 80 ? -12.805 -9.312 -4.02 1 83.5 80 LYS A CA 1
ATOM 656 C C . LYS A 1 80 ? -14.016 -10.203 -3.742 1 83.5 80 LYS A C 1
ATOM 658 O O . LYS A 1 80 ? -14.789 -10.508 -4.652 1 83.5 80 LYS A O 1
ATOM 663 N N . THR A 1 81 ? -14.141 -10.703 -2.566 1 87.5 81 THR A N 1
ATOM 664 C CA . THR A 1 81 ? -15.203 -11.648 -2.246 1 87.5 81 THR A CA 1
ATOM 665 C C . THR A 1 81 ? -16.453 -10.914 -1.764 1 87.5 81 THR A C 1
ATOM 667 O O . THR A 1 81 ? -17.531 -11.508 -1.681 1 87.5 81 THR A O 1
ATOM 670 N N . LEU A 1 82 ? -16.312 -9.633 -1.42 1 87.06 82 LEU A N 1
ATOM 671 C CA . LEU A 1 82 ? -17.422 -8.867 -0.865 1 87.06 82 LEU A CA 1
ATOM 672 C C . LEU A 1 82 ? -18.516 -8.672 -1.904 1 87.06 82 LEU A C 1
ATOM 674 O O . LEU A 1 82 ? -18.234 -8.547 -3.098 1 87.06 82 LEU A O 1
ATOM 678 N N . PRO A 1 83 ? -19.703 -8.648 -1.349 1 79.12 83 PRO A N 1
ATOM 679 C CA . PRO A 1 83 ? -20.812 -8.469 -2.289 1 79.12 83 PRO A CA 1
ATOM 680 C C . PRO A 1 83 ? -20.781 -7.113 -2.982 1 79.12 83 PRO A C 1
ATOM 682 O O . PRO A 1 83 ? -20.375 -6.117 -2.379 1 79.12 83 PRO A O 1
ATOM 685 N N . HIS A 1 84 ? -21.312 -7.012 -4.133 1 68.12 84 HIS A N 1
ATOM 686 C CA . HIS A 1 84 ? -21.219 -5.848 -5.004 1 68.12 84 HIS A CA 1
ATOM 687 C C . HIS A 1 84 ? -22.25 -4.781 -4.609 1 68.12 84 HIS A C 1
ATOM 689 O O . HIS A 1 84 ? -22.203 -3.662 -5.129 1 68.12 84 HIS A O 1
ATOM 695 N N . HIS A 1 85 ? -23.078 -5.043 -3.746 1 64.25 85 HIS A N 1
ATOM 696 C CA . HIS A 1 85 ? -24.125 -4.078 -3.441 1 64.25 85 HIS A CA 1
ATOM 697 C C . HIS A 1 85 ? -23.609 -2.961 -2.547 1 64.25 85 HIS A C 1
ATOM 699 O O . HIS A 1 85 ? -24.312 -1.985 -2.289 1 64.25 85 HIS A O 1
ATOM 705 N N . THR A 1 86 ? -22.484 -3.088 -2.1 1 68.69 86 THR A N 1
ATOM 706 C CA . THR A 1 86 ? -21.859 -2.016 -1.328 1 68.69 86 THR A CA 1
ATOM 707 C C . THR A 1 86 ? -20.781 -1.324 -2.145 1 68.69 86 THR A C 1
ATOM 709 O O . THR A 1 86 ? -20.094 -1.963 -2.949 1 68.69 86 THR A O 1
ATOM 712 N N . GLN A 1 87 ? -20.922 0.02 -2.242 1 78.12 87 GLN A N 1
ATOM 713 C CA . GLN A 1 87 ? -19.812 0.747 -2.857 1 78.12 87 GLN A CA 1
ATOM 714 C C . GLN A 1 87 ? -18.562 0.674 -1.995 1 78.12 87 GLN A C 1
ATOM 716 O O . GLN A 1 87 ? -18.578 1.073 -0.829 1 78.12 87 GLN A O 1
ATOM 721 N N . ILE A 1 88 ? -17.562 0.008 -2.523 1 85 88 ILE A N 1
ATOM 722 C CA . ILE A 1 88 ? -16.344 -0.174 -1.751 1 85 88 ILE A CA 1
ATOM 723 C C . ILE A 1 88 ? -15.156 0.42 -2.512 1 85 88 ILE A C 1
ATOM 725 O O . ILE A 1 88 ? -15.25 0.676 -3.715 1 85 88 ILE A O 1
ATOM 729 N N . LEU A 1 89 ? -14.117 0.728 -1.697 1 88 89 LEU A N 1
ATOM 730 C CA . LEU A 1 89 ? -12.82 1.056 -2.283 1 88 89 LEU A CA 1
ATOM 731 C C . LEU A 1 89 ? -12.109 -0.204 -2.758 1 88 89 LEU A C 1
ATOM 733 O O . LEU A 1 89 ? -12.234 -1.265 -2.141 1 88 89 LEU A O 1
ATOM 737 N N . TYR A 1 90 ? -11.328 -0.019 -3.807 1 83.5 90 TYR A N 1
ATOM 738 C CA . TYR A 1 90 ? -10.68 -1.198 -4.371 1 83.5 90 TYR A CA 1
ATOM 739 C C . TYR A 1 90 ? -9.172 -1.117 -4.211 1 83.5 90 TYR A C 1
ATOM 741 O O . TYR A 1 90 ? -8.656 -0.189 -3.582 1 83.5 90 TYR A O 1
ATOM 749 N N . THR A 1 91 ? -8.586 -2.045 -4.812 1 83.88 91 THR A N 1
ATOM 750 C CA . THR A 1 91 ? -7.184 -2.355 -4.551 1 83.88 91 THR A CA 1
ATOM 751 C C . THR A 1 91 ? -6.309 -1.123 -4.758 1 83.88 91 THR A C 1
ATOM 753 O O . THR A 1 91 ? -5.469 -0.803 -3.916 1 83.88 91 THR A O 1
ATOM 756 N N . LYS A 1 92 ? -6.453 -0.385 -5.871 1 84.94 92 LYS A N 1
ATOM 757 C CA . LYS A 1 92 ? -5.59 0.757 -6.148 1 84.94 92 LYS A CA 1
ATOM 758 C C . LYS A 1 92 ? -5.715 1.818 -5.059 1 84.94 92 LYS A C 1
ATOM 760 O O . LYS A 1 92 ? -4.711 2.355 -4.586 1 84.94 92 LYS A O 1
ATOM 765 N N . ASP A 1 93 ? -6.926 2.105 -4.703 1 90.62 93 ASP A N 1
ATOM 766 C CA . ASP A 1 93 ? -7.156 3.111 -3.67 1 90.62 93 ASP A CA 1
ATOM 767 C C . ASP A 1 93 ? -6.684 2.615 -2.307 1 90.62 93 ASP A C 1
ATOM 769 O O . ASP A 1 93 ? -6.023 3.35 -1.565 1 90.62 93 ASP A O 1
ATOM 773 N N . ILE A 1 94 ? -7.012 1.389 -2.02 1 93.56 94 ILE A N 1
ATOM 774 C CA . ILE A 1 94 ? -6.691 0.814 -0.717 1 93.56 94 ILE A CA 1
ATOM 775 C C 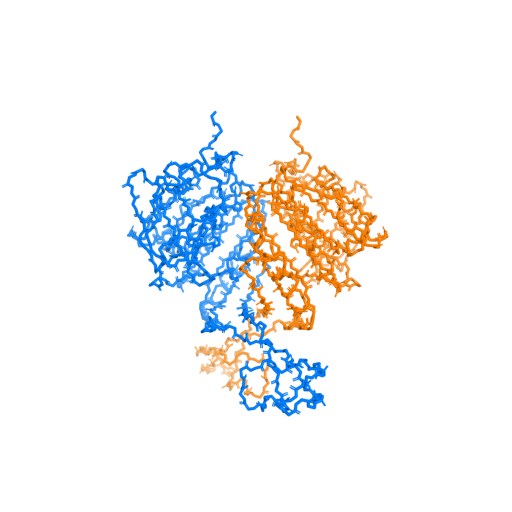. ILE A 1 94 ? -5.18 0.777 -0.525 1 93.56 94 ILE A C 1
ATOM 777 O O . ILE A 1 94 ? -4.672 1.142 0.539 1 93.56 94 ILE A O 1
ATOM 781 N N . SER A 1 95 ? -4.465 0.308 -1.539 1 91.75 95 SER A N 1
ATOM 782 C CA . SER A 1 95 ? -3.01 0.251 -1.444 1 91.75 95 SER A CA 1
ATOM 783 C C . SER A 1 95 ? -2.418 1.631 -1.176 1 91.75 95 SER A C 1
ATOM 785 O O . SER A 1 95 ? -1.525 1.777 -0.339 1 91.75 95 SER A O 1
ATOM 787 N N . MET A 1 96 ? -2.947 2.611 -1.861 1 91.56 96 MET A N 1
ATOM 788 C CA . MET A 1 96 ? -2.471 3.98 -1.697 1 91.56 96 MET A CA 1
ATOM 789 C C . MET A 1 96 ? -2.787 4.504 -0.301 1 91.56 96 MET A C 1
ATOM 791 O O . MET A 1 96 ? -1.954 5.164 0.324 1 91.56 96 MET A O 1
ATOM 795 N N . ILE A 1 97 ? -3.939 4.219 0.15 1 95.44 97 ILE A N 1
ATOM 796 C CA . ILE A 1 97 ? -4.371 4.684 1.465 1 95.44 97 ILE A CA 1
ATOM 797 C C . ILE A 1 97 ? -3.447 4.109 2.539 1 95.44 97 ILE A C 1
ATOM 799 O O . ILE A 1 97 ? -2.908 4.852 3.363 1 95.44 97 ILE A O 1
ATOM 803 N N . VAL A 1 98 ? -3.246 2.838 2.523 1 94.5 98 VAL A N 1
ATOM 804 C CA . VAL A 1 98 ? -2.42 2.174 3.527 1 94.5 98 VAL A CA 1
ATOM 805 C C . VAL A 1 98 ? -1.003 2.74 3.486 1 94.5 98 VAL A C 1
ATOM 807 O O . VAL A 1 98 ? -0.391 2.975 4.531 1 94.5 98 VAL A O 1
ATOM 810 N N . PHE A 1 99 ? -0.575 2.988 2.328 1 90.94 99 PHE A N 1
ATOM 811 C CA . PHE A 1 99 ? 0.779 3.498 2.143 1 90.94 99 PHE A CA 1
ATOM 812 C C . PHE A 1 99 ? 0.88 4.945 2.607 1 90.94 99 PHE A C 1
ATOM 814 O O . PHE A 1 99 ? 1.76 5.289 3.4 1 90.94 99 PHE A O 1
ATOM 821 N N . GLN A 1 100 ? -0.031 5.805 2.197 1 91.12 100 GLN A N 1
ATOM 822 C CA . GLN A 1 100 ? 0.017 7.238 2.459 1 91.12 100 GLN A CA 1
ATOM 823 C C . GLN A 1 100 ? -0.27 7.539 3.928 1 91.12 100 GLN A C 1
ATOM 825 O O . GLN A 1 100 ? 0.163 8.57 4.453 1 91.12 100 GLN A O 1
ATOM 830 N N . LEU A 1 101 ? -0.944 6.695 4.582 1 94.88 101 LEU A N 1
ATOM 831 C CA . LEU A 1 101 ? -1.199 6.875 6.008 1 94.88 101 LEU A CA 1
ATOM 832 C C . LEU A 1 101 ? 0.011 6.457 6.836 1 94.88 101 LEU A C 1
ATOM 834 O O . LEU A 1 101 ? 0.009 6.598 8.062 1 94.88 101 LEU A O 1
ATOM 838 N N . ASP A 1 102 ? 1.005 5.957 6.195 1 89 102 ASP A N 1
ATOM 839 C CA . ASP A 1 102 ? 2.254 5.578 6.852 1 89 102 ASP A CA 1
ATOM 840 C C . ASP A 1 102 ? 2 4.598 7.992 1 89 102 ASP A C 1
ATOM 842 O O . ASP A 1 102 ? 2.504 4.785 9.102 1 89 102 ASP A O 1
ATOM 846 N N . LEU A 1 103 ? 1.135 3.58 7.727 1 92.44 103 LEU A N 1
ATOM 847 C CA . LEU A 1 103 ? 0.777 2.609 8.758 1 92.44 103 LEU A CA 1
ATOM 848 C C . LEU A 1 103 ? 1.935 1.654 9.031 1 92.44 103 LEU A C 1
ATOM 850 O O . LEU A 1 103 ? 2.631 1.235 8.102 1 92.44 103 LEU A O 1
ATOM 854 N N . ARG A 1 104 ? 2.117 1.366 10.289 1 85.12 104 ARG A N 1
ATOM 855 C CA . ARG A 1 104 ? 3.121 0.419 10.758 1 85.12 104 ARG A CA 1
ATOM 856 C C . ARG A 1 104 ? 2.562 -0.469 11.867 1 85.12 104 ARG A C 1
ATOM 858 O O . ARG A 1 104 ? 1.488 -0.194 12.406 1 85.12 104 ARG A O 1
ATOM 865 N N . ILE A 1 105 ? 3.285 -1.475 12.133 1 88.38 105 ILE A N 1
ATOM 866 C CA . ILE A 1 105 ? 2.906 -2.344 13.242 1 88.38 105 ILE A CA 1
ATOM 867 C C . ILE A 1 105 ? 2.693 -1.51 14.5 1 88.38 105 ILE A C 1
ATOM 869 O O . ILE A 1 105 ? 3.508 -0.641 14.82 1 88.38 105 ILE A O 1
ATOM 873 N N . GLY A 1 106 ? 1.55 -1.649 15.109 1 92.44 106 GLY A N 1
ATOM 874 C CA . GLY A 1 106 ? 1.294 -0.972 16.375 1 92.44 106 GLY A CA 1
ATOM 875 C C . GLY A 1 106 ? 0.547 0.337 16.203 1 92.44 106 GLY A C 1
ATOM 876 O O . GLY A 1 106 ? 0.093 0.928 17.188 1 92.44 106 GLY A O 1
ATOM 877 N N . SER A 1 107 ? 0.389 0.807 14.977 1 94.19 107 SER A N 1
ATOM 878 C CA . SER A 1 107 ? -0.337 2.053 14.75 1 94.19 107 SER A CA 1
ATOM 879 C C . SER A 1 107 ? -1.766 1.964 15.281 1 94.19 107 SER A C 1
ATOM 881 O O . SER A 1 107 ? -2.406 0.916 15.18 1 94.19 107 SER A O 1
ATOM 883 N N . ILE A 1 108 ? -2.172 3.049 15.859 1 98 108 ILE A N 1
ATOM 884 C CA . ILE A 1 108 ? -3.57 3.221 16.234 1 98 108 ILE A CA 1
ATOM 885 C C . ILE A 1 108 ? -4.297 4.039 15.172 1 98 108 ILE A C 1
ATOM 887 O O . ILE A 1 108 ? -3.928 5.184 14.906 1 98 108 ILE A O 1
ATOM 891 N N . VAL A 1 109 ? -5.359 3.43 14.555 1 98.69 109 VAL A N 1
ATOM 892 C CA . VAL A 1 109 ? -6.016 4.047 13.406 1 98.69 109 VAL A CA 1
ATOM 893 C C . VAL A 1 109 ? -7.504 4.219 13.695 1 98.69 109 VAL A C 1
ATOM 895 O O . VAL A 1 109 ? -8.125 3.363 14.328 1 98.69 109 VAL A O 1
ATOM 898 N N . ALA A 1 110 ? -8.047 5.367 13.305 1 98.88 110 ALA A N 1
ATOM 899 C CA . ALA A 1 110 ? -9.492 5.559 13.289 1 98.88 110 ALA A CA 1
ATOM 900 C C . ALA A 1 110 ? -10.023 5.605 11.859 1 98.88 110 ALA A C 1
ATOM 902 O O . ALA A 1 110 ? -9.422 6.234 10.984 1 98.88 110 ALA A O 1
ATOM 903 N N . GLU A 1 111 ? -11.078 4.91 11.594 1 98.69 111 GLU A N 1
ATOM 904 C CA . GLU A 1 111 ? -11.742 4.879 10.289 1 98.69 111 GLU A CA 1
ATOM 905 C C . GLU A 1 111 ? -13.234 5.172 10.43 1 98.69 111 GLU A C 1
ATOM 907 O O . GLU A 1 111 ? -13.922 4.555 11.25 1 98.69 111 GLU A O 1
ATOM 912 N N . ALA A 1 112 ? -13.734 6.113 9.711 1 98.5 112 ALA A N 1
ATOM 913 C CA . ALA A 1 112 ? -15.172 6.367 9.641 1 98.5 112 ALA A CA 1
ATOM 914 C C . ALA A 1 112 ? -15.727 6.055 8.258 1 98.5 112 ALA A C 1
ATOM 916 O O . ALA A 1 112 ? -15.117 6.418 7.242 1 98.5 112 ALA A O 1
ATOM 917 N N . GLY A 1 113 ? -16.891 5.465 8.188 1 96.44 113 GLY A N 1
ATOM 918 C CA . GLY A 1 113 ? -17.422 4.895 6.953 1 96.44 113 GLY A CA 1
ATOM 919 C C . GLY A 1 113 ? -16.875 3.504 6.664 1 96.44 113 GLY A C 1
ATOM 920 O O . GLY A 1 113 ? -16.391 3.24 5.566 1 96.44 113 GLY A O 1
ATOM 921 N N . VAL A 1 114 ? -16.906 2.652 7.633 1 95.5 114 VAL A N 1
ATOM 922 C CA . VAL A 1 114 ? -16.281 1.336 7.57 1 95.5 114 VAL A CA 1
ATOM 923 C C . VAL A 1 114 ? -16.938 0.5 6.477 1 95.5 114 VAL A C 1
ATOM 925 O O . VAL A 1 114 ? -16.266 -0.254 5.77 1 95.5 114 VAL A O 1
ATOM 928 N N . GLY A 1 115 ? -18.359 0.551 6.398 1 93 115 GLY A N 1
ATOM 929 C CA . GLY A 1 115 ? -19.078 -0.214 5.395 1 93 115 GLY A CA 1
ATOM 930 C C . GLY A 1 115 ? -18.875 -1.712 5.531 1 93 115 GLY A C 1
ATOM 931 O O . GLY A 1 115 ? -19.094 -2.275 6.605 1 93 115 GLY A O 1
ATOM 932 N N . SER A 1 116 ? -18.375 -2.289 4.484 1 92.81 116 SER A N 1
ATOM 933 C CA . SER A 1 116 ? -18.203 -3.738 4.465 1 92.81 116 SER A CA 1
ATOM 934 C C . SER A 1 116 ? -16.875 -4.152 5.082 1 92.81 116 SER A C 1
ATOM 936 O O . SER A 1 116 ? -16.578 -5.344 5.172 1 92.81 116 SER A O 1
ATOM 938 N N . GLY A 1 117 ? -16.078 -3.23 5.438 1 95 117 GLY A N 1
ATOM 939 C CA . GLY A 1 117 ? -14.828 -3.529 6.121 1 95 117 GLY A CA 1
ATOM 940 C C . GLY A 1 117 ? -13.695 -3.865 5.172 1 95 117 GLY A C 1
ATOM 941 O O . GLY A 1 117 ? -12.695 -4.457 5.578 1 95 117 GLY A O 1
ATOM 942 N N . SER A 1 118 ? -13.898 -3.512 3.893 1 93.81 118 SER A N 1
ATOM 943 C CA . SER A 1 118 ? -12.859 -3.785 2.904 1 93.81 118 SER A CA 1
ATOM 944 C C . SER A 1 118 ? -11.562 -3.062 3.252 1 93.81 118 SER A C 1
ATOM 946 O O . SER A 1 118 ? -10.531 -3.701 3.48 1 93.81 118 SER A O 1
ATOM 948 N N . LEU A 1 119 ? -11.609 -1.812 3.363 1 96.44 119 LEU A N 1
ATOM 949 C CA . LEU A 1 119 ? -10.438 -1.023 3.734 1 96.44 119 LEU A CA 1
ATOM 950 C C . LEU A 1 119 ? -9.945 -1.402 5.129 1 96.44 119 LEU A C 1
ATOM 952 O O . LEU A 1 119 ? -8.742 -1.546 5.348 1 96.44 119 LEU A O 1
ATOM 956 N N . SER A 1 120 ? -10.844 -1.672 6.016 1 97.56 120 SER A N 1
ATOM 957 C CA . SER A 1 120 ? -10.531 -1.971 7.41 1 97.56 120 SER A CA 1
ATOM 958 C C . SER A 1 120 ? -9.602 -3.17 7.527 1 97.56 120 SER A C 1
ATOM 960 O O . SER A 1 120 ? -8.656 -3.156 8.32 1 97.56 120 SER A O 1
ATOM 962 N N . HIS A 1 121 ? -9.859 -4.145 6.762 1 96.06 121 HIS A N 1
ATOM 963 C CA . HIS A 1 121 ? -9.062 -5.363 6.832 1 96.06 121 HIS A CA 1
ATOM 964 C C . HIS A 1 121 ? -7.625 -5.102 6.391 1 96.06 121 HIS A C 1
ATOM 966 O O . HIS A 1 121 ? -6.684 -5.68 6.945 1 96.06 121 HIS A O 1
ATOM 972 N N . SER A 1 122 ? -7.484 -4.277 5.375 1 95.69 122 SER A N 1
ATOM 973 C CA . SER A 1 122 ? -6.137 -3.924 4.93 1 95.69 122 SER A CA 1
ATOM 974 C C . SER A 1 122 ? -5.41 -3.092 5.98 1 95.69 122 SER A C 1
ATOM 976 O O . SER A 1 122 ? -4.211 -3.266 6.195 1 95.69 122 SER A O 1
ATOM 978 N N . ILE A 1 123 ? -6.105 -2.193 6.59 1 97.19 123 ILE A N 1
ATOM 979 C CA . ILE A 1 123 ? -5.535 -1.412 7.684 1 97.19 123 ILE A CA 1
ATOM 980 C C . ILE A 1 123 ? -5.082 -2.346 8.805 1 97.19 123 ILE A C 1
ATOM 982 O O . ILE A 1 123 ? -3.963 -2.227 9.305 1 97.19 123 ILE A O 1
ATOM 986 N N . LEU A 1 124 ? -5.898 -3.258 9.172 1 96.31 124 LEU A N 1
ATOM 987 C CA . LEU A 1 124 ? -5.621 -4.18 10.273 1 96.31 124 LEU A CA 1
ATOM 988 C C . LEU A 1 124 ? -4.391 -5.027 9.969 1 96.31 124 LEU A C 1
ATOM 990 O O . LEU A 1 124 ? -3.561 -5.254 10.852 1 96.31 124 LEU A O 1
ATOM 994 N N . ARG A 1 125 ? -4.316 -5.488 8.758 1 90.88 125 ARG A N 1
ATOM 995 C CA . ARG A 1 125 ? -3.129 -6.25 8.383 1 90.88 125 ARG A CA 1
ATOM 996 C C . ARG A 1 125 ? -1.86 -5.43 8.602 1 90.88 125 ARG A C 1
ATOM 998 O O . ARG A 1 125 ? -0.847 -5.957 9.062 1 90.88 125 ARG A O 1
ATOM 1005 N N . ALA A 1 126 ? -1.912 -4.195 8.234 1 91.5 126 ALA A N 1
ATOM 1006 C CA . ALA A 1 126 ? -0.737 -3.33 8.281 1 91.5 126 ALA A CA 1
ATOM 1007 C C . ALA A 1 126 ? -0.335 -3.035 9.727 1 91.5 126 ALA A C 1
ATOM 1009 O O . ALA A 1 126 ? 0.849 -2.859 10.023 1 91.5 126 ALA A O 1
ATOM 1010 N N . VAL A 1 127 ? -1.257 -3.049 10.664 1 94.81 127 VAL A N 1
ATOM 1011 C CA . VAL A 1 127 ? -0.94 -2.557 12 1 94.81 127 VAL A CA 1
ATOM 1012 C C . VAL A 1 127 ? -0.785 -3.73 12.961 1 94.81 127 VAL A C 1
ATOM 1014 O O . VAL A 1 127 ? -0.311 -3.561 14.094 1 94.81 127 VAL A O 1
ATOM 1017 N N . ALA A 1 128 ? -1.238 -4.879 12.516 1 91.5 128 ALA A N 1
ATOM 1018 C CA . ALA A 1 128 ? -1.157 -6.086 13.328 1 91.5 128 ALA A CA 1
ATOM 1019 C C . ALA A 1 128 ? 0.294 -6.449 13.633 1 91.5 128 ALA A C 1
ATOM 1021 O O . ALA A 1 128 ? 1.192 -6.148 12.844 1 91.5 128 ALA A O 1
ATOM 1022 N N . PRO A 1 129 ? 0.553 -7.051 14.859 1 89.44 129 PRO A N 1
ATOM 1023 C CA . PRO A 1 129 ? -0.386 -7.582 15.852 1 89.44 129 PRO A CA 1
ATOM 1024 C C . PRO A 1 129 ? -0.601 -6.633 17.031 1 89.44 129 PRO A C 1
ATOM 1026 O O . PRO A 1 129 ? -1.393 -6.926 17.922 1 89.44 129 PRO A O 1
ATOM 1029 N N . LYS A 1 130 ? 0.006 -5.555 17.016 1 91.75 130 LYS A N 1
ATOM 1030 C CA . LYS A 1 130 ? 0.003 -4.711 18.203 1 91.75 130 LYS A CA 1
ATOM 1031 C C . LYS A 1 130 ? -0.867 -3.473 18 1 91.75 130 LYS A C 1
ATOM 1033 O O . LYS A 1 130 ? -1.096 -2.707 18.938 1 91.75 130 LYS A O 1
ATOM 1038 N N . GLY A 1 131 ? -1.336 -3.248 16.844 1 95.44 131 GLY A N 1
ATOM 1039 C CA . GLY A 1 131 ? -2.082 -2.037 16.531 1 95.44 131 GLY A CA 1
ATOM 1040 C C . GLY A 1 131 ? -3.557 -2.141 16.875 1 95.44 131 GLY A C 1
ATOM 1041 O O . GLY A 1 131 ? -4 -3.152 17.422 1 95.44 131 GLY A O 1
ATOM 1042 N N . MET A 1 132 ? -4.277 -1.029 16.688 1 98.25 132 MET A N 1
ATOM 1043 C CA . MET A 1 132 ? -5.699 -0.931 17 1 98.25 132 MET A CA 1
ATOM 1044 C C . MET A 1 132 ? -6.441 -0.164 15.906 1 98.25 132 MET A C 1
ATOM 1046 O O . MET A 1 132 ? -5.93 0.827 15.383 1 98.25 132 MET A O 1
ATOM 1050 N N . LEU A 1 133 ? -7.633 -0.646 15.625 1 98.69 133 LEU A N 1
ATOM 1051 C CA . LEU A 1 133 ? -8.516 0.063 14.703 1 98.69 133 LEU A CA 1
ATOM 1052 C C . LEU A 1 133 ? -9.812 0.466 15.391 1 98.69 133 LEU A C 1
ATOM 1054 O O . LEU A 1 133 ? -10.547 -0.39 15.883 1 98.69 133 LEU A O 1
ATOM 1058 N N . TYR A 1 134 ? -10.047 1.755 15.516 1 98.81 134 TYR A N 1
ATOM 1059 C CA . TYR A 1 134 ? -11.359 2.283 15.875 1 98.81 134 TYR A CA 1
ATOM 1060 C C . TYR A 1 134 ? -12.227 2.498 14.641 1 98.81 134 TYR A C 1
ATOM 1062 O O . TYR A 1 134 ? -11.953 3.389 13.836 1 98.81 134 TYR A O 1
ATOM 1070 N N . ALA A 1 135 ? -13.25 1.687 14.508 1 98.44 135 ALA A N 1
ATOM 1071 C CA . ALA A 1 135 ? -14.078 1.684 13.305 1 98.44 135 ALA A CA 1
ATOM 1072 C C . ALA A 1 135 ? -15.445 2.297 13.578 1 98.44 135 ALA A C 1
ATOM 1074 O O . ALA A 1 135 ? -16.172 1.84 14.469 1 98.44 135 ALA A O 1
ATOM 1075 N N . TYR A 1 136 ? -15.844 3.303 12.789 1 98.56 136 TYR A N 1
ATOM 1076 C CA . TYR A 1 136 ? -17.094 4.02 13 1 98.56 136 TYR A CA 1
ATOM 1077 C C . TYR A 1 136 ? -17.984 3.928 11.766 1 98.56 136 TYR A C 1
ATOM 1079 O O . TYR A 1 136 ? -17.516 3.977 10.633 1 98.56 136 TYR A O 1
ATOM 1087 N N . ASP A 1 137 ? -19.219 3.785 12 1 97.38 137 ASP A N 1
ATOM 1088 C CA . ASP A 1 137 ? -20.25 3.898 10.969 1 97.38 137 ASP A CA 1
ATOM 1089 C C . ASP A 1 137 ? -21.578 4.355 11.57 1 97.38 137 ASP A C 1
ATOM 1091 O O . ASP A 1 137 ? -21.812 4.176 12.766 1 97.38 137 ASP A O 1
ATOM 1095 N N . VAL A 1 138 ? -22.359 5.008 10.797 1 96.75 138 VAL A N 1
ATOM 1096 C CA . VAL A 1 138 ? -23.656 5.461 11.266 1 96.75 138 VAL A CA 1
ATOM 1097 C C . VAL A 1 138 ? -24.688 4.34 11.109 1 96.75 138 VAL A C 1
ATOM 1099 O O . VAL A 1 138 ? -25.75 4.371 11.734 1 96.75 138 VAL A O 1
ATOM 1102 N N . ASP A 1 139 ? -24.406 3.375 10.227 1 95.19 139 ASP A N 1
ATOM 1103 C CA . ASP A 1 139 ? -25.297 2.252 9.961 1 95.19 139 ASP A CA 1
ATOM 1104 C C . ASP A 1 139 ? -25.031 1.099 10.922 1 95.19 139 ASP A C 1
ATOM 1106 O O . ASP A 1 139 ? -24.031 0.387 10.789 1 95.19 139 ASP A O 1
ATOM 1110 N N . THR A 1 140 ? -25.953 0.774 11.789 1 95.62 140 THR A N 1
ATOM 1111 C CA . THR A 1 140 ? -25.766 -0.243 12.82 1 95.62 140 THR A CA 1
ATOM 1112 C C . THR A 1 140 ? -25.703 -1.636 12.195 1 95.62 140 THR A C 1
ATOM 1114 O O . THR A 1 140 ? -25 -2.516 12.703 1 95.62 140 THR A O 1
ATOM 1117 N N . CYS A 1 141 ? -26.438 -1.806 11.172 1 94.44 141 CYS A N 1
ATOM 1118 C CA . CYS A 1 141 ? -26.406 -3.104 10.508 1 94.44 141 CYS A CA 1
ATOM 1119 C C . CYS A 1 141 ? -25.031 -3.4 9.938 1 94.44 141 CYS A C 1
ATOM 1121 O O . CYS A 1 141 ? -24.516 -4.516 10.07 1 94.44 141 CYS A O 1
ATOM 1123 N N . ARG A 1 142 ? -24.453 -2.404 9.312 1 92.56 142 ARG A N 1
ATOM 1124 C CA . ARG A 1 142 ? -23.094 -2.549 8.789 1 92.56 142 ARG A CA 1
ATOM 1125 C C . ARG A 1 142 ? -22.109 -2.848 9.914 1 92.56 142 ARG A C 1
ATOM 1127 O O . ARG A 1 142 ? -21.234 -3.697 9.758 1 92.56 142 ARG A O 1
ATOM 1134 N N . LEU A 1 143 ? -22.281 -2.197 10.977 1 96.19 143 LEU A N 1
ATOM 1135 C CA . LEU A 1 143 ? -21.375 -2.371 12.102 1 96.19 143 LEU A CA 1
ATOM 1136 C C . LEU A 1 143 ? -21.484 -3.781 12.68 1 96.19 143 LEU A C 1
ATOM 1138 O O . LEU A 1 143 ? -20.469 -4.395 13.023 1 96.19 143 LEU A O 1
ATOM 1142 N N . ASP A 1 144 ? -22.656 -4.262 12.781 1 96.56 144 ASP A N 1
ATOM 1143 C CA . ASP A 1 144 ? -22.844 -5.621 13.281 1 96.56 144 ASP A CA 1
ATOM 1144 C C . ASP A 1 144 ? -22.188 -6.641 12.367 1 96.56 144 ASP A C 1
ATOM 1146 O O . ASP A 1 144 ? -21.516 -7.559 12.836 1 96.56 144 ASP A O 1
ATOM 1150 N N . SER A 1 145 ? -22.406 -6.422 11.133 1 94.81 145 SER A N 1
ATOM 1151 C CA . SER A 1 145 ? -21.828 -7.324 10.141 1 94.81 145 SER A CA 1
ATOM 1152 C C . SER A 1 145 ? -20.312 -7.301 10.188 1 94.81 145 SER A C 1
ATOM 1154 O O . SER A 1 145 ? -19.656 -8.352 10.188 1 94.81 145 SER A O 1
ATOM 1156 N N . VAL A 1 146 ? -19.766 -6.129 10.219 1 95.81 146 VAL A N 1
ATOM 1157 C CA . VAL A 1 146 ? -18.312 -6.016 10.164 1 95.81 146 VAL A CA 1
ATOM 1158 C C . VAL A 1 146 ? -17.703 -6.512 11.477 1 95.81 146 VAL A C 1
ATOM 1160 O O . VAL A 1 146 ? -16.609 -7.105 11.477 1 95.81 146 VAL A O 1
ATOM 1163 N N . ARG A 1 147 ? -18.391 -6.305 12.57 1 97.12 147 ARG A N 1
ATOM 1164 C CA . ARG A 1 147 ? -17.938 -6.848 13.852 1 97.12 147 ARG A CA 1
ATOM 1165 C C . ARG A 1 147 ? -17.828 -8.367 13.789 1 97.12 147 ARG A C 1
ATOM 1167 O O . ARG A 1 147 ? -16.844 -8.945 14.266 1 97.12 147 ARG A O 1
ATOM 1174 N N . MET A 1 148 ? -18.797 -8.961 13.266 1 95.75 148 MET A N 1
ATOM 1175 C CA . MET A 1 148 ? -18.797 -10.414 13.117 1 95.75 148 MET A CA 1
ATOM 1176 C C . MET A 1 148 ? -17.641 -10.859 12.227 1 95.75 148 MET A C 1
ATOM 1178 O O . MET A 1 148 ? -16.969 -11.852 12.523 1 95.75 148 MET A O 1
ATOM 1182 N N . ASP A 1 149 ? -17.422 -10.109 11.148 1 95 149 ASP A N 1
ATOM 1183 C CA . ASP A 1 149 ? -16.312 -10.43 10.258 1 95 149 ASP A CA 1
ATOM 1184 C C . ASP A 1 149 ? -14.969 -10.297 10.977 1 95 149 ASP A C 1
ATOM 1186 O O . ASP A 1 149 ? -14.102 -11.164 10.852 1 95 149 ASP A O 1
ATOM 1190 N N . PHE A 1 150 ? -14.844 -9.18 11.719 1 96.31 150 PHE A N 1
ATOM 1191 C CA . PHE A 1 150 ? -13.602 -8.992 12.469 1 96.31 150 PHE A CA 1
ATOM 1192 C C . PHE A 1 150 ? -13.367 -10.156 13.43 1 96.31 150 PHE A C 1
ATOM 1194 O O . PHE A 1 150 ? -12.25 -10.656 13.539 1 96.31 150 PHE A O 1
ATOM 1201 N N . ASP A 1 151 ? -14.398 -10.586 14.07 1 94.56 151 ASP A N 1
ATOM 1202 C CA . ASP A 1 151 ? -14.297 -11.703 15 1 94.56 151 ASP A CA 1
ATOM 1203 C C . ASP A 1 151 ? -13.891 -12.984 14.273 1 94.56 151 ASP A C 1
ATOM 1205 O O . ASP A 1 151 ? -12.938 -13.656 14.664 1 94.56 151 ASP A O 1
ATOM 1209 N N . ARG A 1 152 ? -14.555 -13.242 13.25 1 92.38 152 ARG A N 1
ATOM 1210 C CA . ARG A 1 152 ? -14.32 -14.445 12.461 1 92.38 152 ARG A CA 1
ATOM 1211 C C . ARG A 1 152 ? -12.898 -14.469 11.906 1 92.38 152 ARG A C 1
ATOM 1213 O O . ARG A 1 152 ? -12.289 -15.539 11.781 1 92.38 152 ARG A O 1
ATOM 1220 N N . HIS A 1 153 ? -12.43 -13.312 11.602 1 92.62 153 HIS A N 1
ATOM 1221 C CA . HIS A 1 153 ? -11.133 -13.227 10.945 1 92.62 153 HIS A CA 1
ATOM 1222 C C . HIS A 1 153 ? -10.008 -13.031 11.961 1 92.62 153 HIS A C 1
ATOM 1224 O O . HIS A 1 153 ? -8.852 -12.844 11.578 1 92.62 153 HIS A O 1
ATOM 1230 N N . GLY A 1 154 ? -10.32 -13.008 13.234 1 89.81 154 GLY A N 1
ATOM 1231 C CA . GLY A 1 154 ? -9.32 -12.992 14.289 1 89.81 154 GLY A CA 1
ATOM 1232 C C . GLY A 1 154 ? -8.867 -11.594 14.664 1 89.81 154 GLY A C 1
ATOM 1233 O O . GLY A 1 154 ? -7.75 -11.414 15.164 1 89.81 154 GLY A O 1
ATOM 1234 N N . PHE A 1 155 ? -9.695 -10.57 14.406 1 94.62 155 PHE A N 1
ATOM 1235 C CA . PHE A 1 155 ? -9.281 -9.195 14.656 1 94.62 155 PHE A CA 1
ATOM 1236 C C . PHE A 1 155 ? -10.055 -8.602 15.828 1 94.62 155 PHE A C 1
ATOM 1238 O O . PHE A 1 155 ? -10.023 -7.395 16.047 1 94.62 155 PHE A O 1
ATOM 1245 N N . SER A 1 156 ? -10.695 -9.383 16.641 1 94.38 156 SER A N 1
ATOM 1246 C CA . SER A 1 156 ? -11.562 -8.898 17.703 1 94.38 156 SER A CA 1
ATOM 1247 C C . SER A 1 156 ? -10.781 -8.094 18.734 1 94.38 156 SER A C 1
ATOM 1249 O O . SER A 1 156 ? -11.266 -7.059 19.203 1 94.38 156 SER A O 1
ATOM 1251 N N . ASN A 1 157 ? -9.617 -8.508 19 1 95.31 157 ASN A N 1
ATOM 1252 C CA . ASN A 1 157 ? -8.844 -7.863 20.062 1 95.31 157 ASN A CA 1
ATOM 1253 C C . ASN A 1 157 ? -8.188 -6.574 19.562 1 95.31 157 ASN A C 1
ATOM 1255 O O . ASN A 1 157 ? -7.656 -5.805 20.375 1 95.31 157 ASN A O 1
ATOM 1259 N N . MET A 1 158 ? -8.281 -6.34 18.281 1 97.38 158 MET A N 1
ATOM 1260 C CA . MET A 1 158 ? -7.598 -5.172 17.734 1 97.38 158 MET A CA 1
ATOM 1261 C C . MET A 1 158 ? -8.602 -4.188 17.141 1 97.38 158 MET A C 1
ATOM 1263 O O . MET A 1 158 ? -8.219 -3.283 16.391 1 97.38 158 MET A O 1
ATOM 1267 N N . THR A 1 159 ? -9.828 -4.43 17.422 1 98.25 159 THR A N 1
ATOM 1268 C CA . THR A 1 159 ? -10.828 -3.543 16.844 1 98.25 159 THR A CA 1
ATOM 1269 C C . THR A 1 159 ? -11.812 -3.059 17.891 1 98.25 159 THR A C 1
ATOM 1271 O O . THR A 1 159 ? -12.164 -3.805 18.812 1 98.25 159 THR A O 1
ATOM 1274 N N . LYS A 1 160 ? -12.203 -1.838 17.828 1 98.31 160 LYS A N 1
ATOM 1275 C CA . LYS A 1 160 ? -13.344 -1.253 18.516 1 98.31 160 LYS A CA 1
ATOM 1276 C C . LYS A 1 160 ? -14.352 -0.677 17.531 1 98.31 160 LYS A C 1
ATOM 1278 O O . LYS A 1 160 ? -14.078 0.325 16.859 1 98.31 160 LYS A O 1
ATOM 1283 N N . VAL A 1 161 ? -15.445 -1.345 17.422 1 98 161 VAL A N 1
ATOM 1284 C CA . VAL A 1 161 ? -16.5 -0.933 16.5 1 98 161 VAL A CA 1
ATOM 1285 C C . VAL A 1 161 ? -17.516 -0.058 17.234 1 98 161 VAL A C 1
ATOM 1287 O O . VAL A 1 161 ? -18.078 -0.467 18.25 1 98 161 VAL A O 1
ATOM 1290 N N . GLN A 1 162 ? -17.766 1.12 16.688 1 97.31 162 GLN A N 1
ATOM 1291 C CA . GLN A 1 162 ? -18.594 2.076 17.406 1 97.31 162 GLN A CA 1
ATOM 1292 C C . GLN A 1 162 ? -19.609 2.738 16.484 1 97.31 162 GLN A C 1
ATOM 1294 O O . GLN A 1 162 ? -19.25 3.145 15.367 1 97.31 162 GLN A O 1
ATOM 1299 N N . HIS A 1 163 ? -20.781 2.781 16.953 1 97.5 163 HIS A N 1
ATOM 1300 C CA . HIS A 1 163 ? -21.797 3.555 16.266 1 97.5 163 HIS A CA 1
ATOM 1301 C C . HIS A 1 163 ? -21.672 5.039 16.594 1 97.5 163 HIS A C 1
ATOM 1303 O O . HIS A 1 163 ? -21.797 5.438 17.75 1 97.5 163 HIS A O 1
ATOM 1309 N N . SER A 1 164 ? -21.422 5.859 15.531 1 96.5 164 SER A N 1
ATOM 1310 C CA . SER A 1 164 ? -21.312 7.301 15.711 1 96.5 164 SER A CA 1
ATOM 1311 C C . SER A 1 164 ? -21.391 8.039 14.383 1 96.5 164 SER A C 1
ATOM 1313 O O . SER A 1 164 ? -20.812 7.59 13.383 1 96.5 164 SER A O 1
ATOM 1315 N N . ASP A 1 165 ? -22.109 9.078 14.398 1 97.12 165 ASP A N 1
ATOM 1316 C CA . ASP A 1 165 ? -21.922 10.086 13.367 1 97.12 165 ASP A CA 1
ATOM 1317 C C . ASP A 1 165 ? -20.766 11.023 13.711 1 97.12 165 ASP A C 1
ATOM 1319 O O . ASP A 1 165 ? -20.953 12.031 14.398 1 97.12 165 ASP A O 1
ATOM 1323 N N . VAL A 1 166 ? -19.656 10.758 13.195 1 97.69 166 VAL A N 1
ATOM 1324 C CA . VAL A 1 166 ? -18.438 11.445 13.641 1 97.69 166 VAL A CA 1
ATOM 1325 C C . VAL A 1 166 ? -18.484 12.898 13.18 1 97.69 166 VAL A C 1
ATOM 1327 O O . VAL A 1 166 ? -17.734 13.742 13.695 1 97.69 166 VAL A O 1
ATOM 1330 N N . CYS A 1 167 ? -19.266 13.234 12.148 1 97 167 CYS A N 1
ATOM 1331 C CA . CYS A 1 167 ? -19.406 14.609 11.688 1 97 167 CYS A CA 1
ATOM 1332 C C . CYS A 1 167 ? -20.172 15.453 12.688 1 97 167 CYS A C 1
ATOM 1334 O O . CYS A 1 167 ? -20.047 16.672 12.719 1 97 167 CYS A O 1
ATOM 1336 N N . VAL A 1 168 ? -21.016 14.836 13.508 1 96.88 168 VAL A N 1
ATOM 1337 C CA . VAL A 1 168 ? -21.844 15.523 14.484 1 96.88 168 VAL A CA 1
ATOM 1338 C C . VAL A 1 168 ? -21.297 15.273 15.891 1 96.88 168 VAL A C 1
ATOM 1340 O O . VAL A 1 168 ? -21.016 16.219 16.641 1 96.88 168 VAL A O 1
AT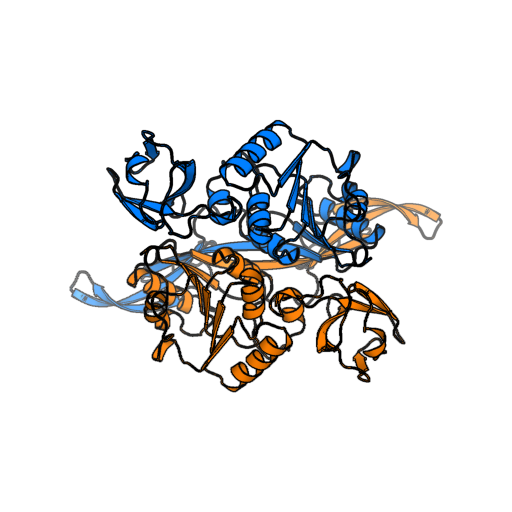OM 1343 N N . ASP A 1 169 ? -21.031 14.031 16.172 1 96.69 169 ASP A N 1
ATOM 1344 C CA . ASP A 1 169 ? -20.734 13.617 17.547 1 96.69 169 ASP A CA 1
ATOM 1345 C C . ASP A 1 169 ? -19.219 13.539 17.766 1 96.69 169 ASP A C 1
ATOM 1347 O O . ASP A 1 169 ? -18.75 13.539 18.906 1 96.69 169 ASP A O 1
ATOM 1351 N N . GLY A 1 170 ? -18.469 13.461 16.688 1 97.19 170 GLY A N 1
ATOM 1352 C CA . GLY A 1 170 ? -17.031 13.281 16.812 1 97.19 170 GLY A CA 1
ATOM 1353 C C . GLY A 1 170 ? -16.641 11.836 17.062 1 97.19 170 GLY A C 1
ATOM 1354 O O . GLY A 1 170 ? -17.484 10.938 17 1 97.19 170 GLY A O 1
ATOM 1355 N N . PHE A 1 171 ? -15.359 11.57 17.328 1 97.94 171 PHE A N 1
ATOM 1356 C CA . PHE A 1 171 ? -14.82 10.227 17.484 1 97.94 171 PHE A CA 1
ATOM 1357 C C . PHE A 1 171 ? -14.812 9.812 18.953 1 97.94 171 PHE A C 1
ATOM 1359 O O . PHE A 1 171 ? -14.68 8.625 19.266 1 97.94 171 PHE A O 1
ATOM 1366 N N . GLY A 1 172 ? -14.914 10.758 19.828 1 97.06 172 GLY A N 1
ATOM 1367 C CA . GLY A 1 172 ? -14.812 10.469 21.25 1 97.06 172 GLY A CA 1
ATOM 1368 C C . GLY A 1 172 ? -13.422 10.055 21.672 1 97.06 172 GLY A C 1
ATOM 1369 O O . GLY A 1 172 ? -13.258 9.305 22.641 1 97.06 172 GLY A O 1
ATOM 1370 N N . LEU A 1 173 ? -12.453 10.289 20.891 1 97.31 173 LEU A N 1
ATOM 1371 C CA . LEU A 1 173 ? -11.055 9.992 21.172 1 97.31 173 LEU A CA 1
ATOM 1372 C C . LEU A 1 173 ? -10.258 11.281 21.359 1 97.31 173 LEU A C 1
ATOM 1374 O O . LEU A 1 173 ? -10.633 12.336 20.844 1 97.31 173 LEU A O 1
ATOM 1378 N N . GLU A 1 174 ? -9.234 11.172 22.188 1 96.94 174 GLU A N 1
ATOM 1379 C CA . GLU A 1 174 ? -8.352 12.32 22.391 1 96.94 174 GLU A CA 1
ATOM 1380 C C . GLU A 1 174 ? -6.887 11.898 22.375 1 96.94 174 GLU A C 1
ATOM 1382 O O . GLU A 1 174 ? -6.48 11.047 23.172 1 96.94 174 GLU A O 1
ATOM 1387 N N . HIS A 1 175 ? -6.156 12.445 21.453 1 95.56 175 HIS A N 1
ATOM 1388 C CA . HIS A 1 175 ? -4.699 12.406 21.422 1 95.56 175 HIS A CA 1
ATOM 1389 C C . HIS A 1 175 ? -4.188 10.969 21.469 1 95.56 175 HIS A C 1
ATOM 1391 O O . HIS A 1 175 ? -3.271 10.656 22.234 1 95.56 175 HIS A O 1
ATOM 1397 N N . CYS A 1 176 ? -4.746 10.07 20.672 1 95.56 176 CYS A N 1
ATOM 1398 C CA . CYS A 1 176 ? -4.289 8.695 20.781 1 95.56 176 CYS A CA 1
ATOM 1399 C C . CYS A 1 176 ? -4.133 8.055 19.406 1 95.56 176 CYS A C 1
ATOM 1401 O O . CYS A 1 176 ? -3.52 6.996 19.266 1 95.56 176 CYS A O 1
ATOM 1403 N N . VAL A 1 177 ? -4.641 8.719 18.375 1 97.25 177 VAL A N 1
ATOM 1404 C CA . VAL A 1 177 ? -4.688 8.109 17.062 1 97.25 177 VAL A CA 1
ATOM 1405 C C . VAL A 1 177 ? -3.473 8.547 16.234 1 97.25 177 VAL A C 1
ATOM 1407 O O . VAL A 1 177 ? -3.109 9.719 16.234 1 97.25 177 VAL A O 1
ATOM 1410 N N . ASP A 1 178 ? -2.848 7.605 15.562 1 95.25 178 ASP A N 1
ATOM 1411 C CA . ASP A 1 178 ? -1.7 7.887 14.711 1 95.25 178 ASP A CA 1
ATOM 1412 C C . ASP A 1 178 ? -2.15 8.32 13.312 1 95.25 178 ASP A C 1
ATOM 1414 O O . ASP A 1 178 ? -1.473 9.109 12.648 1 95.25 178 ASP A O 1
ATOM 1418 N N . ALA A 1 179 ? -3.195 7.762 12.852 1 97.88 179 ALA A N 1
ATOM 1419 C CA . ALA A 1 179 ? -3.715 8.023 11.516 1 97.88 179 ALA A CA 1
ATOM 1420 C C . ALA A 1 179 ? -5.234 7.902 11.477 1 97.88 179 ALA A C 1
ATOM 1422 O O . ALA A 1 179 ? -5.824 7.176 12.281 1 97.88 179 ALA A O 1
ATOM 1423 N N . LEU A 1 180 ? -5.816 8.609 10.578 1 98.69 180 LEU A N 1
ATOM 1424 C CA . LEU A 1 180 ? -7.273 8.625 10.484 1 98.69 180 LEU A CA 1
ATOM 1425 C C . LEU A 1 180 ? -7.727 8.695 9.031 1 98.69 180 LEU A C 1
ATOM 1427 O O . LEU A 1 180 ? -7.145 9.43 8.234 1 98.69 180 LEU A O 1
ATOM 1431 N N . PHE A 1 181 ? -8.75 7.902 8.672 1 98.75 181 PHE A N 1
ATOM 1432 C CA . PHE A 1 181 ? -9.273 7.91 7.316 1 98.75 181 PHE A CA 1
ATOM 1433 C C . PHE A 1 181 ? -10.789 8.109 7.324 1 98.75 181 PHE A C 1
ATOM 1435 O O . PHE A 1 181 ? -11.508 7.449 8.078 1 98.75 181 PHE A O 1
ATOM 1442 N N . LEU A 1 182 ? -11.25 8.992 6.426 1 98.56 182 LEU A N 1
ATOM 1443 C CA . LEU A 1 182 ? -12.672 9.297 6.316 1 98.56 182 LEU A CA 1
ATOM 1444 C C . LEU A 1 182 ? -13.203 8.906 4.941 1 98.56 182 LEU A C 1
ATOM 1446 O O . LEU A 1 182 ? -12.766 9.438 3.922 1 98.56 182 LEU A O 1
ATOM 1450 N N . ASP A 1 183 ? -14.07 8.031 4.859 1 96.56 183 ASP A N 1
ATOM 1451 C CA . ASP A 1 183 ? -14.867 7.73 3.678 1 96.56 183 ASP A CA 1
ATOM 1452 C C . ASP A 1 183 ? -16.328 8.094 3.896 1 96.56 183 ASP A C 1
ATOM 1454 O O . ASP A 1 183 ? -17.188 7.219 4.039 1 96.56 183 ASP A O 1
ATOM 1458 N N . LEU A 1 184 ? -16.609 9.383 3.887 1 96.44 184 LEU A N 1
ATOM 1459 C CA . LEU A 1 184 ? -17.891 9.977 4.242 1 96.44 184 LEU A CA 1
ATOM 1460 C C . LEU A 1 184 ? -18.328 10.969 3.178 1 96.44 184 LEU A C 1
ATOM 1462 O O . LEU A 1 184 ? -17.5 11.539 2.461 1 96.44 184 LEU A O 1
ATOM 1466 N N . PRO A 1 185 ? -19.625 11.25 3.109 1 94.19 185 PRO A N 1
ATOM 1467 C CA . PRO A 1 185 ? -20.109 12.258 2.164 1 94.19 185 PRO A CA 1
ATOM 1468 C C . PRO A 1 185 ? -19.625 13.664 2.504 1 94.19 185 PRO A C 1
ATOM 1470 O O . PRO A 1 185 ? -19.469 14.5 1.608 1 94.19 185 PRO A O 1
ATOM 1473 N N . THR A 1 186 ? -19.422 13.938 3.789 1 97.25 186 THR A N 1
ATOM 1474 C CA . THR A 1 186 ? -19.016 15.273 4.223 1 97.25 186 THR A CA 1
ATOM 1475 C C . THR A 1 186 ? -17.812 15.195 5.152 1 97.25 186 THR A C 1
ATOM 1477 O O . THR A 1 186 ? -17.875 15.641 6.301 1 97.25 186 THR A O 1
ATOM 1480 N N . PRO A 1 187 ? -16.719 14.797 4.68 1 97.62 187 PRO A N 1
ATOM 1481 C CA . PRO A 1 187 ? -15.562 14.578 5.555 1 97.62 187 PRO A CA 1
ATOM 1482 C C . PRO A 1 187 ? -15.086 15.859 6.23 1 97.62 187 PRO A C 1
ATOM 1484 O O . PRO A 1 187 ? -14.539 15.812 7.336 1 97.62 187 PRO A O 1
ATOM 1487 N N . TRP A 1 188 ? -15.297 17.031 5.66 1 97.62 188 TRP A N 1
ATOM 1488 C CA . TRP A 1 188 ? -14.781 18.281 6.199 1 97.62 188 TRP A CA 1
ATOM 1489 C C . TRP A 1 188 ? -15.422 18.609 7.547 1 97.62 188 TRP A C 1
ATOM 1491 O O . TRP A 1 188 ? -14.828 19.297 8.375 1 97.62 188 TRP A O 1
ATOM 1501 N N . LEU A 1 189 ? -16.562 18.047 7.812 1 98.25 189 LEU A N 1
ATOM 1502 C CA . LEU A 1 189 ? -17.266 18.312 9.062 1 98.25 189 LEU A CA 1
ATOM 1503 C C . LEU A 1 189 ? -16.656 17.531 10.211 1 98.25 189 LEU A C 1
ATOM 1505 O O . LEU A 1 189 ? -16.922 17.828 11.383 1 98.25 189 LEU A O 1
ATOM 1509 N N . ALA A 1 190 ? -15.805 16.578 9.891 1 98.5 190 ALA A N 1
ATOM 1510 C CA . ALA A 1 190 ? -15.25 15.719 10.93 1 98.5 190 ALA A CA 1
ATOM 1511 C C . ALA A 1 190 ? -13.797 16.094 11.227 1 98.5 190 ALA A C 1
ATOM 1513 O O . ALA A 1 190 ? -13.164 15.508 12.109 1 98.5 190 ALA A O 1
ATOM 1514 N N . ILE 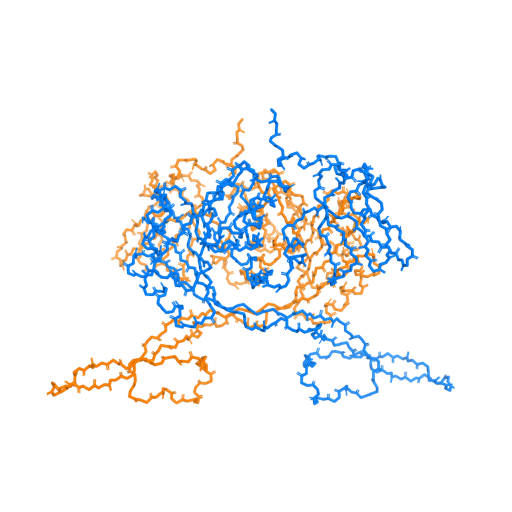A 1 191 ? -13.227 17.031 10.547 1 98.19 191 ILE A N 1
ATOM 1515 C CA . ILE A 1 191 ? -11.797 17.297 10.594 1 98.19 191 ILE A CA 1
ATOM 1516 C C . ILE A 1 191 ? -11.414 17.844 11.969 1 98.19 191 ILE A C 1
ATOM 1518 O O . ILE A 1 191 ? -10.352 17.531 12.5 1 98.19 191 ILE A O 1
ATOM 1522 N N . SER A 1 192 ? -12.273 18.703 12.555 1 97.69 192 SER A N 1
ATOM 1523 C CA . SER A 1 192 ? -11.992 19.203 13.898 1 97.69 192 SER A CA 1
ATOM 1524 C C . SER A 1 192 ? -11.875 18.078 14.906 1 97.69 192 SER A C 1
ATOM 1526 O O . SER A 1 192 ? -10.922 18.031 15.688 1 97.69 192 SER A O 1
ATOM 1528 N N . SER A 1 193 ? -12.844 17.219 14.938 1 97.94 193 SER A N 1
ATOM 1529 C CA . SER A 1 193 ? -12.82 16.078 15.844 1 97.94 193 SER A CA 1
ATOM 1530 C C . SER A 1 193 ? -11.672 15.125 15.508 1 97.94 193 SER A C 1
ATOM 1532 O O . SER A 1 193 ? -11.094 14.5 16.406 1 97.94 193 SER A O 1
ATOM 1534 N N . ALA A 1 194 ? -11.352 14.93 14.211 1 98.19 194 ALA A N 1
ATOM 1535 C CA . ALA A 1 194 ? -10.219 14.117 13.789 1 98.19 194 ALA A CA 1
ATOM 1536 C C . ALA A 1 194 ? -8.914 14.641 14.383 1 98.19 194 ALA A C 1
ATOM 1538 O O . ALA A 1 194 ? -8.117 13.867 14.914 1 98.19 194 ALA A O 1
ATOM 1539 N N . LYS A 1 195 ? -8.75 15.922 14.266 1 97.31 195 LYS A N 1
ATOM 1540 C CA . LYS A 1 195 ? -7.543 16.531 14.82 1 97.31 195 LYS A CA 1
ATOM 1541 C C . LYS A 1 195 ? -7.438 16.281 16.328 1 97.31 195 LYS A C 1
ATOM 1543 O O . LYS A 1 195 ? -6.359 15.961 16.828 1 97.31 195 LYS A O 1
ATOM 1548 N N . LYS A 1 196 ? -8.539 16.438 17.031 1 97.25 196 LYS A N 1
ATOM 1549 C CA . LYS A 1 196 ? -8.578 16.188 18.469 1 97.25 196 LYS A CA 1
ATOM 1550 C C . LYS A 1 196 ? -8.203 14.75 18.797 1 97.25 196 LYS A C 1
ATOM 1552 O O . LYS A 1 196 ? -7.539 14.492 19.812 1 97.25 196 LYS A O 1
ATOM 1557 N N . ALA A 1 197 ? -8.562 13.805 18 1 98 197 ALA A N 1
ATOM 1558 C CA . ALA A 1 197 ? -8.305 12.383 18.219 1 98 197 ALA A CA 1
ATOM 1559 C C . ALA A 1 197 ? -6.828 12.055 18 1 98 197 ALA A C 1
ATOM 1561 O O . ALA A 1 197 ? -6.289 11.148 18.625 1 98 197 ALA A O 1
ATOM 1562 N N . MET A 1 198 ? -6.172 12.75 17.125 1 96.94 198 MET A N 1
ATOM 1563 C CA . MET A 1 198 ? -4.801 12.477 16.703 1 96.94 198 MET A CA 1
ATOM 1564 C C . MET A 1 198 ? -3.812 12.844 17.812 1 96.94 198 MET A C 1
ATOM 1566 O O . MET A 1 198 ? -4.027 13.805 18.547 1 96.94 198 MET A O 1
ATOM 1570 N N . LYS A 1 199 ? -2.822 12.117 17.859 1 92.69 199 LYS A N 1
ATOM 1571 C CA . LYS A 1 199 ? -1.78 12.32 18.859 1 92.69 199 LYS A CA 1
ATOM 1572 C C . LYS A 1 199 ? -1.148 13.703 18.719 1 92.69 199 LYS A C 1
ATOM 1574 O O . LYS A 1 199 ? -1.161 14.289 17.641 1 92.69 199 LYS A O 1
ATOM 1579 N N . ASN A 1 200 ? -0.636 14.133 19.891 1 85.62 200 ASN A N 1
ATOM 1580 C CA . ASN A 1 200 ? 0.114 15.383 19.906 1 85.62 200 ASN A CA 1
ATOM 1581 C C . ASN A 1 200 ? 1.62 15.133 19.906 1 85.62 200 ASN A C 1
ATOM 1583 O O . ASN A 1 200 ? 2.086 14.133 20.453 1 85.62 200 ASN A O 1
ATOM 1587 N N . GLY A 1 201 ? 2.34 15.961 19.25 1 72.56 201 GLY A N 1
ATOM 1588 C CA . GLY A 1 201 ? 3.791 15.906 19.328 1 72.56 201 GLY A CA 1
ATOM 1589 C C . GLY A 1 201 ? 4.41 14.992 18.281 1 72.56 201 GLY A C 1
ATOM 1590 O O . GLY A 1 201 ? 5.633 14.984 18.109 1 72.56 201 GLY A O 1
ATOM 1591 N N . LEU A 1 202 ? 3.6 14.188 17.688 1 76.5 202 LEU A N 1
ATOM 1592 C CA . LEU A 1 202 ? 4.059 13.336 16.594 1 76.5 202 LEU A CA 1
ATOM 1593 C C . LEU A 1 202 ? 3.232 13.578 15.336 1 76.5 202 LEU A C 1
ATOM 1595 O O . LEU A 1 202 ? 2.039 13.867 15.414 1 76.5 202 LEU A O 1
ATOM 1599 N N . PRO A 1 203 ? 3.926 13.508 14.25 1 82.94 203 PRO A N 1
ATOM 1600 C CA . PRO A 1 203 ? 3.135 13.672 13.023 1 82.94 203 PRO A CA 1
ATOM 1601 C C . PRO A 1 203 ? 2.074 12.586 12.859 1 82.94 203 PRO A C 1
ATOM 1603 O O . PRO A 1 203 ? 2.35 11.406 13.102 1 82.94 203 PRO A O 1
ATOM 1606 N N . CYS A 1 204 ? 0.939 13.008 12.602 1 93.19 204 CYS A N 1
ATOM 1607 C CA . CYS A 1 204 ? -0.176 12.102 12.344 1 93.19 204 CYS A CA 1
ATOM 1608 C C . CYS A 1 204 ? -0.723 12.289 10.938 1 93.19 204 CYS A C 1
ATOM 1610 O O . CYS A 1 204 ? -0.706 13.398 10.398 1 93.19 204 CYS A O 1
ATOM 1612 N N . ARG A 1 205 ? -1.148 11.219 10.367 1 94.44 205 ARG A N 1
ATOM 1613 C CA . ARG A 1 205 ? -1.596 11.281 8.977 1 94.44 205 ARG A CA 1
ATOM 1614 C C . ARG A 1 205 ? -3.119 11.258 8.891 1 94.44 205 ARG A C 1
ATOM 1616 O O . ARG A 1 205 ? -3.775 10.523 9.633 1 94.44 205 ARG A O 1
ATOM 1623 N N . PHE A 1 206 ? -3.596 12.094 7.984 1 97.69 206 PHE A N 1
ATOM 1624 C CA . PHE A 1 206 ? -5.012 12.172 7.648 1 97.69 206 PHE A CA 1
ATOM 1625 C C . PHE A 1 206 ? -5.25 11.734 6.207 1 97.69 206 PHE A C 1
ATOM 1627 O O . PHE A 1 206 ? -4.465 12.062 5.316 1 97.69 206 PHE A O 1
ATOM 1634 N N . GLY A 1 207 ? -6.336 11 5.988 1 98.19 207 GLY A N 1
ATOM 1635 C CA . GLY A 1 207 ? -6.789 10.688 4.641 1 98.19 207 GLY A CA 1
ATOM 1636 C C . GLY A 1 207 ? -8.297 10.727 4.5 1 98.19 207 GLY A C 1
ATOM 1637 O O . GLY A 1 207 ? -9.023 10.469 5.461 1 98.19 207 GLY A O 1
ATOM 1638 N N . SER A 1 208 ? -8.75 11.031 3.293 1 98.06 208 SER A N 1
ATOM 1639 C CA . SER A 1 208 ? -10.172 10.977 3 1 98.06 208 SER A CA 1
ATOM 1640 C C . SER A 1 208 ? -10.43 10.609 1.54 1 98.06 208 SER A C 1
ATOM 1642 O O . SER A 1 208 ? -9.562 10.82 0.687 1 98.06 208 SER A O 1
ATOM 1644 N N . PHE A 1 209 ? -11.539 10.031 1.321 1 96.75 209 PHE A N 1
ATOM 1645 C CA . PHE A 1 209 ? -12.031 9.75 -0.022 1 96.75 209 PHE A CA 1
ATOM 1646 C C . PHE A 1 209 ? -13.211 10.641 -0.365 1 96.75 209 PHE A C 1
ATOM 1648 O O . PHE A 1 209 ? -14.117 10.836 0.455 1 96.75 209 PHE A O 1
ATOM 1655 N N . SER A 1 210 ? -13.18 11.211 -1.604 1 93.88 210 SER A N 1
ATOM 1656 C CA . SER A 1 210 ? -14.273 12.047 -2.1 1 93.88 210 SER A CA 1
ATOM 1657 C C . SER A 1 210 ? -14.594 11.727 -3.557 1 93.88 210 SER A C 1
ATOM 1659 O O . SER A 1 210 ? -13.711 11.766 -4.414 1 93.88 210 SER A O 1
ATOM 1661 N N . PRO A 1 211 ? -15.859 11.445 -3.846 1 87.12 211 PRO A N 1
ATOM 1662 C CA . PRO A 1 211 ? -16.219 11.164 -5.234 1 87.12 211 PRO A CA 1
ATOM 1663 C C . PRO A 1 211 ? -16.25 12.422 -6.102 1 87.12 211 PRO A C 1
ATOM 1665 O O . PRO A 1 211 ? -16.203 12.328 -7.332 1 87.12 211 PRO A O 1
ATOM 1668 N N . CYS A 1 212 ? -16.438 13.602 -5.434 1 84.75 212 CYS A N 1
ATOM 1669 C CA . CYS A 1 212 ? -16.578 14.805 -6.25 1 84.75 212 CYS A CA 1
ATOM 1670 C C . CYS A 1 212 ? -15.602 15.883 -5.809 1 84.75 212 CYS A C 1
ATOM 1672 O O . CYS A 1 212 ? -15.18 15.914 -4.652 1 84.75 212 CYS A O 1
ATOM 1674 N N . ILE A 1 213 ? -15.359 16.75 -6.672 1 81.88 213 ILE A N 1
ATOM 1675 C CA . ILE A 1 213 ? -14.344 17.781 -6.477 1 81.88 213 ILE A CA 1
ATOM 1676 C C . ILE A 1 213 ? -14.812 18.781 -5.434 1 81.88 213 ILE A C 1
ATOM 1678 O O . ILE A 1 213 ? -14.008 19.328 -4.68 1 81.88 213 ILE A O 1
ATOM 1682 N N . GLU A 1 214 ? -16.094 18.984 -5.367 1 82.75 214 GLU A N 1
ATOM 1683 C CA . GLU A 1 214 ? -16.625 19.906 -4.379 1 82.75 214 GLU A CA 1
ATOM 1684 C C . GLU A 1 214 ? -16.297 19.453 -2.961 1 82.75 214 GLU A C 1
ATOM 1686 O O . GLU A 1 214 ? -15.953 20.281 -2.107 1 82.75 214 GLU A O 1
ATOM 1691 N N . GLN A 1 215 ? -16.391 18.203 -2.818 1 90.69 215 GLN A N 1
ATOM 1692 C CA . GLN A 1 215 ? -16.062 17.656 -1.509 1 90.69 215 GLN A CA 1
ATOM 1693 C C . GLN A 1 215 ? -14.57 17.812 -1.207 1 90.69 215 GLN A C 1
ATOM 1695 O O . GLN A 1 215 ? -14.195 18.094 -0.069 1 90.69 215 GLN A O 1
ATOM 1700 N N . VAL A 1 216 ? -13.805 17.641 -2.219 1 91.81 216 VAL A N 1
ATOM 1701 C CA . VAL A 1 216 ? -12.359 17.797 -2.076 1 91.81 216 VAL A CA 1
ATOM 1702 C C . VAL A 1 216 ? -12.039 19.234 -1.648 1 91.81 216 VAL A C 1
ATOM 1704 O O . VAL A 1 216 ? -11.25 19.453 -0.729 1 91.81 216 VAL A O 1
ATOM 1707 N N . GLN A 1 217 ? -12.664 20.109 -2.252 1 86.5 217 GLN A N 1
ATOM 1708 C CA . GLN A 1 217 ? -12.438 21.516 -1.961 1 86.5 217 GLN A CA 1
ATOM 1709 C C . GLN A 1 217 ? -12.766 21.844 -0.507 1 86.5 217 GLN A C 1
ATOM 1711 O O . GLN A 1 217 ? -11.977 22.484 0.191 1 86.5 217 GLN A O 1
ATOM 1716 N N . GLN A 1 218 ? -13.914 21.484 -0.159 1 92.12 218 GLN A N 1
ATOM 1717 C CA . GLN A 1 218 ? -14.336 21.734 1.215 1 92.12 218 GLN A CA 1
ATOM 1718 C C . GLN A 1 218 ? -13.398 21.062 2.213 1 92.12 218 GLN A C 1
ATOM 1720 O O . GLN A 1 218 ? -13.047 21.656 3.236 1 92.12 218 GLN A O 1
ATOM 1725 N N . THR A 1 219 ? -13.008 19.891 1.9 1 96.12 219 THR A N 1
ATOM 1726 C CA . THR A 1 219 ? -12.117 19.141 2.777 1 96.12 219 THR A CA 1
ATOM 1727 C C . THR A 1 219 ? -10.758 19.828 2.891 1 96.12 219 THR A C 1
ATOM 1729 O O . THR A 1 219 ? -10.242 20.031 3.994 1 96.12 219 THR A O 1
ATOM 1732 N N . CYS A 1 220 ? -10.234 20.203 1.762 1 92.19 220 CYS A N 1
ATOM 1733 C CA . CYS A 1 220 ? -8.945 20.875 1.765 1 92.19 220 CYS A CA 1
ATOM 1734 C C . CYS A 1 220 ? -9.023 22.188 2.537 1 92.19 220 CYS A C 1
ATOM 1736 O O . CYS A 1 220 ? -8.117 22.516 3.299 1 92.19 220 CYS A O 1
ATOM 1738 N N . SER A 1 221 ? -10.07 22.906 2.34 1 91.69 221 SER A N 1
ATOM 1739 C CA . SER A 1 221 ? -10.266 24.156 3.061 1 91.69 221 SER A CA 1
ATOM 1740 C C . SER A 1 221 ? -10.305 23.938 4.57 1 91.69 221 SER A C 1
ATOM 1742 O O . SER A 1 221 ? -9.664 24.672 5.328 1 91.69 221 SER A O 1
ATOM 1744 N N . ALA A 1 222 ? -11.008 22.953 4.969 1 96.69 222 ALA A N 1
ATOM 1745 C CA . ALA A 1 222 ? -11.094 22.641 6.391 1 96.69 222 ALA A CA 1
ATOM 1746 C C . ALA A 1 222 ? -9.742 22.203 6.945 1 96.69 222 ALA A C 1
ATOM 1748 O O . ALA A 1 222 ? -9.359 22.609 8.047 1 96.69 222 ALA A O 1
ATOM 1749 N N . LEU A 1 223 ? -9.047 21.359 6.199 1 95.5 223 LEU A N 1
ATOM 1750 C CA . LEU A 1 223 ? -7.723 20.922 6.617 1 95.5 223 LEU A CA 1
ATOM 1751 C C . LEU A 1 223 ? -6.793 22.109 6.836 1 95.5 223 LEU A C 1
ATOM 1753 O O . LEU A 1 223 ? -6.078 22.172 7.84 1 95.5 223 LEU A O 1
ATOM 1757 N N . HIS A 1 224 ? -6.863 23.031 5.934 1 90.06 224 HIS A N 1
ATOM 1758 C CA . HIS A 1 224 ? -6.066 24.25 6.078 1 90.06 224 HIS A CA 1
ATOM 1759 C C . HIS A 1 224 ? -6.469 25.031 7.324 1 90.06 224 HIS A C 1
ATOM 1761 O O . HIS A 1 224 ? -5.613 25.469 8.086 1 90.06 224 HIS A O 1
ATOM 1767 N N . LYS A 1 225 ? -7.691 25.219 7.445 1 95.19 225 LYS A N 1
ATOM 1768 C CA . LYS A 1 225 ? -8.234 25.969 8.57 1 95.19 225 LYS A CA 1
ATOM 1769 C C . LYS A 1 225 ? -7.758 25.375 9.898 1 95.19 225 LYS A C 1
ATOM 1771 O O . LYS A 1 225 ? -7.441 26.125 10.836 1 95.19 225 LYS A O 1
ATOM 1776 N N . TYR A 1 226 ? -7.656 24.078 9.969 1 96 226 TYR A N 1
ATOM 1777 C CA . TYR A 1 226 ? -7.328 23.438 11.234 1 96 226 TYR A CA 1
ATOM 1778 C C . TYR A 1 226 ? -5.836 23.156 11.328 1 96 226 TYR A C 1
ATOM 1780 O O . TYR A 1 226 ? -5.395 22.422 12.211 1 96 226 TYR A O 1
ATOM 1788 N N . GLY A 1 227 ? -5.066 23.594 10.375 1 90 227 GLY A N 1
ATOM 1789 C CA . GLY A 1 227 ? -3.623 23.656 10.523 1 90 227 GLY A CA 1
ATOM 1790 C C . GLY A 1 227 ? -2.914 22.422 10 1 90 227 GLY A C 1
ATOM 1791 O O . GLY A 1 227 ? -1.745 22.188 10.312 1 90 227 GLY A O 1
ATOM 1792 N N . PHE A 1 228 ? -3.582 21.594 9.25 1 90.94 228 PHE A N 1
ATOM 1793 C CA . PHE A 1 228 ? -2.898 20.484 8.594 1 90.94 228 PHE A CA 1
ATOM 1794 C C . PHE A 1 228 ? -1.97 21 7.496 1 90.94 228 PHE A C 1
ATOM 1796 O O . PHE A 1 228 ? -2.219 22.047 6.906 1 90.94 228 PHE A O 1
ATOM 1803 N N . VAL A 1 229 ? -0.908 20.203 7.289 1 83.06 229 VAL A N 1
ATOM 1804 C CA . VAL A 1 229 ? 0.052 20.594 6.258 1 83.06 229 VAL A CA 1
ATOM 1805 C C . VAL A 1 229 ? 0.241 19.438 5.273 1 83.06 229 VAL A C 1
ATOM 1807 O O . VAL A 1 229 ? -0.306 18.359 5.469 1 83.06 229 VAL A O 1
ATOM 1810 N N . ASP A 1 230 ? 0.91 19.734 4.152 1 79.44 230 ASP A N 1
ATOM 1811 C CA . ASP A 1 230 ? 1.198 18.734 3.121 1 79.44 230 ASP A CA 1
ATOM 1812 C C . ASP A 1 230 ? -0.088 18.125 2.574 1 79.44 230 ASP A C 1
ATOM 1814 O O . ASP A 1 230 ? -0.236 16.906 2.551 1 79.44 230 ASP A O 1
ATOM 1818 N N . ILE A 1 231 ? -0.976 19.016 2.336 1 87.5 231 ILE A N 1
ATOM 1819 C CA . ILE A 1 231 ? -2.264 18.578 1.803 1 87.5 231 ILE A CA 1
ATOM 1820 C C . ILE A 1 231 ? -2.119 18.234 0.321 1 87.5 231 ILE A C 1
ATOM 1822 O O . ILE A 1 231 ? -1.701 19.078 -0.477 1 87.5 231 ILE A O 1
ATOM 1826 N N . VAL A 1 232 ? -2.451 17 -0.025 1 84.06 232 VAL A N 1
ATOM 1827 C CA . VAL A 1 232 ? -2.35 16.547 -1.407 1 84.06 232 VAL A CA 1
ATOM 1828 C C . VAL A 1 232 ? -3.623 15.797 -1.8 1 84.06 232 VAL A C 1
ATOM 1830 O O . VAL A 1 232 ? -4.152 15 -1.018 1 84.06 232 VAL A O 1
ATOM 1833 N N . THR A 1 233 ? -4.137 16.125 -2.943 1 89.38 233 THR A N 1
ATOM 1834 C CA . THR A 1 233 ? -5.254 15.398 -3.527 1 89.38 233 THR A CA 1
ATOM 1835 C C . THR A 1 233 ? -4.812 14.648 -4.781 1 89.38 233 THR A C 1
ATOM 1837 O O . THR A 1 233 ? -4.055 15.18 -5.594 1 89.38 233 THR A O 1
ATOM 1840 N N . MET A 1 234 ? -5.301 13.414 -4.871 1 86.5 234 MET A N 1
ATOM 1841 C CA . MET A 1 234 ? -4.895 12.625 -6.031 1 86.5 234 MET A CA 1
ATOM 1842 C C . MET A 1 234 ? -6.043 11.758 -6.531 1 86.5 234 MET A C 1
ATOM 1844 O O . MET A 1 234 ? -6.988 11.484 -5.789 1 86.5 234 MET A O 1
ATOM 1848 N N . ASP A 1 235 ? -5.992 11.5 -7.738 1 83.19 235 ASP A N 1
ATOM 1849 C CA . ASP A 1 235 ? -6.852 10.477 -8.328 1 83.19 235 ASP A CA 1
ATOM 1850 C C . ASP A 1 235 ? -6.027 9.367 -8.969 1 83.19 235 ASP A C 1
ATOM 1852 O O . ASP A 1 235 ? -4.969 9.625 -9.547 1 83.19 235 ASP A O 1
ATOM 1856 N N . LEU A 1 236 ? -6.469 8.148 -8.727 1 82.5 236 LEU A N 1
ATOM 1857 C CA . LEU A 1 236 ? -5.75 6.973 -9.211 1 82.5 236 LEU A CA 1
ATOM 1858 C C . LEU A 1 236 ? -6.539 6.262 -10.297 1 82.5 236 LEU A C 1
ATOM 1860 O O . LEU A 1 236 ? -7.758 6.102 -10.188 1 82.5 236 LEU A O 1
ATOM 1864 N N . CYS A 1 237 ? -5.84 5.969 -11.344 1 74.69 237 CYS A N 1
ATOM 1865 C CA . CYS A 1 237 ? -6.41 5.148 -12.406 1 74.69 237 CYS A CA 1
ATOM 1866 C C . CYS A 1 237 ? -5.547 3.92 -12.672 1 74.69 237 CYS A C 1
ATOM 1868 O O . CYS A 1 237 ? -4.32 3.986 -12.586 1 74.69 237 CYS A O 1
ATOM 1870 N N . HIS A 1 238 ? -6.191 2.824 -12.664 1 73.25 238 HIS A N 1
ATOM 1871 C CA . HIS A 1 238 ? -5.445 1.642 -13.07 1 73.25 238 HIS A CA 1
ATOM 1872 C C . HIS A 1 238 ? -6.16 0.897 -14.195 1 73.25 238 HIS A C 1
ATOM 1874 O O . HIS A 1 238 ? -7.391 0.924 -14.273 1 73.25 238 HIS A O 1
ATOM 1880 N N . ARG A 1 239 ? -5.348 0.404 -15.039 1 69.69 239 ARG A N 1
ATOM 1881 C CA . ARG A 1 239 ? -5.855 -0.424 -16.125 1 69.69 239 ARG A CA 1
ATOM 1882 C C . ARG A 1 239 ? -5.262 -1.828 -16.078 1 69.69 239 ARG A C 1
ATOM 1884 O O . ARG A 1 239 ? -4.047 -1.989 -15.945 1 69.69 239 ARG A O 1
ATOM 1891 N N . LEU A 1 240 ? -6.23 -2.723 -15.938 1 68.19 240 LEU A N 1
ATOM 1892 C CA . LEU A 1 240 ? -5.805 -4.113 -16.047 1 68.19 240 LEU A CA 1
ATOM 1893 C C . LEU A 1 240 ? -5.664 -4.523 -17.516 1 68.19 240 LEU A C 1
ATOM 1895 O O . LEU A 1 240 ? -6.535 -4.227 -18.328 1 68.19 240 LEU A O 1
ATOM 1899 N N . LEU A 1 241 ? -4.578 -5.117 -17.75 1 72.19 241 LEU A N 1
ATOM 1900 C CA . LEU A 1 241 ? -4.258 -5.418 -19.141 1 72.19 241 LEU A CA 1
ATOM 1901 C C . LEU A 1 241 ? -4.035 -6.914 -19.328 1 72.19 241 LEU A C 1
ATOM 1903 O O . LEU A 1 241 ? -3.52 -7.59 -18.438 1 72.19 241 LEU A O 1
ATOM 1907 N N . ARG A 1 242 ? -4.656 -7.426 -20.328 1 66.25 242 ARG A N 1
ATOM 1908 C CA . ARG A 1 242 ? -4.375 -8.797 -20.75 1 66.25 242 ARG A CA 1
ATOM 1909 C C . ARG A 1 242 ? -3.535 -8.812 -22.031 1 66.25 242 ARG A C 1
ATOM 1911 O O . ARG A 1 242 ? -3.736 -7.992 -22.922 1 66.25 242 ARG A O 1
ATOM 1918 N N . VAL A 1 243 ? -2.578 -9.727 -21.938 1 64.06 243 VAL A N 1
ATOM 1919 C CA . VAL A 1 243 ? -1.757 -9.883 -23.125 1 64.06 243 VAL A CA 1
ATOM 1920 C C . VAL A 1 243 ? -2.479 -10.766 -24.141 1 64.06 243 VAL A C 1
ATOM 1922 O O . VAL A 1 243 ? -2.922 -11.867 -23.797 1 64.06 243 VAL A O 1
ATOM 1925 N N . GLU A 1 244 ? -2.852 -10.25 -25.203 1 65 244 GLU A N 1
ATOM 1926 C CA . GLU A 1 244 ? -3.438 -11.039 -26.281 1 65 244 GLU A CA 1
ATOM 1927 C C . GLU A 1 244 ? -2.514 -11.086 -27.484 1 65 244 GLU A C 1
ATOM 1929 O O . GLU A 1 244 ? -1.859 -10.094 -27.812 1 65 244 GLU A O 1
ATOM 1934 N N . GLU A 1 245 ? -2.297 -12.297 -27.859 1 60.28 245 GLU A N 1
ATOM 1935 C CA . GLU A 1 245 ? -1.494 -12.492 -29.062 1 60.28 245 GLU A CA 1
ATOM 1936 C C . GLU A 1 245 ? -2.371 -12.844 -30.266 1 60.28 245 GLU A C 1
ATOM 1938 O O . GLU A 1 245 ? -3.316 -13.625 -30.141 1 60.28 245 GLU A O 1
ATOM 1943 N N . THR A 1 246 ? -2.436 -11.953 -31.25 1 58.34 246 THR A N 1
ATOM 1944 C CA . THR A 1 246 ? -3.156 -12.312 -32.469 1 58.34 246 THR A CA 1
ATOM 1945 C C . THR A 1 246 ? -2.203 -12.383 -33.656 1 58.34 246 THR A C 1
ATOM 1947 O O . THR A 1 246 ? -1.285 -11.57 -33.781 1 58.34 246 THR A O 1
ATOM 1950 N N . VAL A 1 247 ? -2.195 -13.508 -34.344 1 54.31 247 VAL A N 1
ATOM 1951 C CA . VAL A 1 247 ? -1.476 -13.648 -35.594 1 54.31 247 VAL A CA 1
ATOM 1952 C C . VAL A 1 247 ? -2.314 -13.078 -36.75 1 54.31 247 VAL A C 1
ATOM 1954 O O . VAL A 1 247 ? -3.373 -13.617 -37.062 1 54.31 24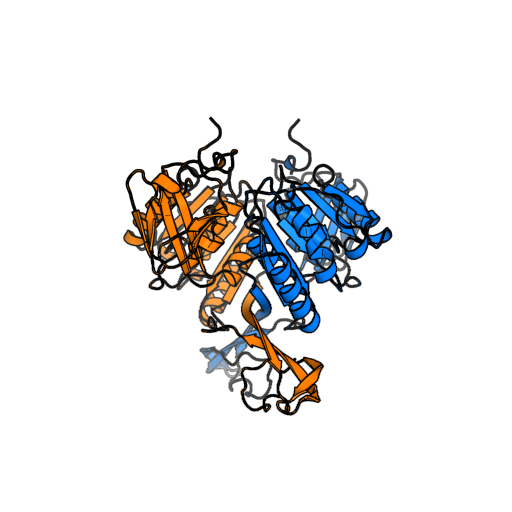7 VAL A O 1
ATOM 1957 N N . LEU A 1 248 ? -2.271 -11.711 -36.938 1 53.41 248 LEU A N 1
ATOM 1958 C CA . LEU A 1 248 ? -3.07 -11.164 -38.031 1 53.41 248 LEU A CA 1
ATOM 1959 C C . LEU A 1 248 ? -2.182 -10.734 -39.219 1 53.41 248 LEU A C 1
ATOM 1961 O O . LEU A 1 248 ? -1.023 -10.359 -39 1 53.41 248 LEU A O 1
ATOM 1965 N N . ASP A 1 249 ? -2.568 -10.922 -40.562 1 53.59 249 ASP A N 1
ATOM 1966 C CA . ASP A 1 249 ? -1.929 -10.406 -41.781 1 53.59 249 ASP A CA 1
ATOM 1967 C C . ASP A 1 249 ? -1.801 -8.891 -41.719 1 53.59 249 ASP A C 1
ATOM 1969 O O . ASP A 1 249 ? -0.901 -8.312 -42.344 1 53.59 249 ASP A O 1
ATOM 1973 N N . LYS A 1 250 ? -2.916 -8.102 -41.281 1 48.09 250 LYS A N 1
ATOM 1974 C CA . LYS A 1 250 ? -2.965 -6.652 -41.156 1 48.09 250 LYS A CA 1
ATOM 1975 C C . LYS A 1 250 ? -3.166 -6.242 -39.688 1 48.09 250 LYS A C 1
ATOM 1977 O O . LYS A 1 250 ? -3.787 -6.973 -38.906 1 48.09 250 LYS A O 1
ATOM 1982 N N . PRO A 1 251 ? -2.371 -5.219 -39.25 1 49.34 251 PRO A N 1
ATOM 1983 C CA . PRO A 1 251 ? -2.637 -4.754 -37.906 1 49.34 251 PRO A CA 1
ATOM 1984 C C . PRO A 1 251 ? -4.129 -4.594 -37.594 1 49.34 251 PRO A C 1
ATOM 1986 O O . PRO A 1 251 ? -4.91 -4.312 -38.5 1 49.34 251 PRO A O 1
ATOM 1989 N N . VAL A 1 252 ? -4.691 -5.215 -36.656 1 45 252 VAL A N 1
ATOM 1990 C CA . VAL A 1 252 ? -6.07 -4.879 -36.312 1 45 252 VAL A CA 1
ATOM 1991 C C . VAL A 1 252 ? -6.305 -3.383 -36.5 1 45 252 VAL A C 1
ATOM 1993 O O . VAL A 1 252 ? -5.5 -2.557 -36.062 1 45 252 VAL A O 1
ATOM 1996 N N . SER A 1 253 ? -7.082 -2.977 -37.5 1 41.56 253 SER A N 1
ATOM 1997 C CA . SER A 1 253 ? -7.445 -1.604 -37.812 1 41.56 253 SER A CA 1
ATOM 1998 C C . SER A 1 253 ? -7.547 -0.741 -36.562 1 41.56 253 SER A C 1
ATOM 2000 O O . SER A 1 253 ? -7.934 -1.228 -35.5 1 41.56 253 SER A O 1
ATOM 2002 N N . LYS A 1 254 ? -6.902 0.453 -36.5 1 40.53 254 LYS A N 1
ATOM 2003 C CA . LYS A 1 254 ? -6.898 1.589 -35.594 1 40.53 254 LYS A CA 1
ATOM 2004 C C . LYS A 1 254 ? -8.289 1.819 -35 1 40.53 254 LYS A C 1
ATOM 2006 O O . LYS A 1 254 ? -8.484 2.754 -34.219 1 40.53 254 LYS A O 1
ATOM 2011 N N . GLU A 1 255 ? -9.273 1.521 -35.625 1 38.03 255 GLU A N 1
ATOM 2012 C CA . GLU A 1 255 ? -10.586 2.037 -35.25 1 38.03 255 GLU A CA 1
ATOM 2013 C C . GLU A 1 255 ? -11.016 1.521 -33.875 1 38.03 255 GLU A C 1
ATOM 2015 O O . GLU A 1 255 ? -12.031 1.964 -33.344 1 38.03 255 GLU A O 1
ATOM 2020 N N . SER A 1 256 ? -10.727 0.247 -33.531 1 38.03 256 SER A N 1
ATOM 2021 C CA . SER A 1 256 ? -11.312 -0.147 -32.25 1 38.03 256 SER A CA 1
ATOM 2022 C C . SER A 1 256 ? -10.531 0.432 -31.078 1 38.03 256 SER A C 1
ATOM 2024 O O . SER A 1 256 ? -9.352 0.121 -30.906 1 38.03 256 SER A O 1
ATOM 2026 N N . SER A 1 257 ? -10.844 1.539 -30.625 1 39.44 257 SER A N 1
ATOM 2027 C CA . SER A 1 257 ? -10.453 2.525 -29.625 1 39.44 257 SER A CA 1
ATOM 2028 C C . SER A 1 257 ? -9.852 1.856 -28.391 1 39.44 257 SER A C 1
ATOM 2030 O O . SER A 1 257 ? -9.305 2.531 -27.516 1 39.44 257 SER A O 1
ATOM 2032 N N . GLU A 1 258 ? -10.188 0.646 -28.219 1 42 258 GLU A N 1
ATOM 2033 C CA . GLU A 1 258 ? -9.891 0.041 -26.922 1 42 258 GLU A CA 1
ATOM 2034 C C . GLU A 1 258 ? -8.5 -0.582 -26.906 1 42 258 GLU A C 1
ATOM 2036 O O . GLU A 1 258 ? -8.062 -1.124 -25.891 1 42 258 GLU A O 1
ATOM 2041 N N . LEU A 1 259 ? -7.836 -0.797 -28.062 1 42.25 259 LEU A N 1
ATOM 2042 C CA . LEU A 1 259 ? -6.535 -1.454 -28.125 1 42.25 259 LEU A CA 1
ATOM 2043 C C . LEU A 1 259 ? -5.414 -0.466 -27.812 1 42.25 259 LEU A C 1
ATOM 2045 O O . LEU A 1 259 ? -5.414 0.657 -28.328 1 42.25 259 LEU A O 1
ATOM 2049 N N . ASP A 1 260 ? -4.762 -0.53 -26.797 1 47.69 260 ASP A N 1
ATOM 2050 C CA . ASP A 1 260 ? -3.564 0.251 -26.484 1 47.69 260 ASP A CA 1
ATOM 2051 C C . ASP A 1 260 ? -2.648 0.346 -27.703 1 47.69 260 ASP A C 1
ATOM 2053 O O . ASP A 1 260 ? -2.451 -0.64 -28.422 1 47.69 260 ASP A O 1
ATOM 2057 N N . GLU A 1 261 ? -2.547 1.47 -28.375 1 47.38 261 GLU A N 1
ATOM 2058 C CA . GLU A 1 261 ? -1.693 1.862 -29.484 1 47.38 261 GLU A CA 1
ATOM 2059 C C . GLU A 1 261 ? -0.349 1.142 -29.438 1 47.38 261 GLU A C 1
ATOM 2061 O O . GLU A 1 261 ? 0.429 1.195 -30.391 1 47.38 261 GLU A O 1
ATOM 2066 N N . ARG A 1 262 ? -0.038 0.438 -28.391 1 50.5 262 ARG A N 1
ATOM 2067 C CA . ARG A 1 262 ? 1.331 -0.066 -28.359 1 50.5 262 ARG A CA 1
ATOM 2068 C C . ARG A 1 262 ? 1.379 -1.544 -28.734 1 50.5 262 ARG A C 1
ATOM 2070 O O . ARG A 1 262 ? 1.358 -2.412 -27.859 1 50.5 262 ARG A O 1
ATOM 2077 N N . SER A 1 263 ? 0.93 -1.854 -29.906 1 50.41 263 SER A N 1
ATOM 2078 C CA . SER A 1 263 ? 1.013 -3.211 -30.422 1 50.41 263 SER A CA 1
ATOM 2079 C C . SER A 1 263 ? 2.393 -3.492 -31.016 1 50.41 263 SER A C 1
ATOM 2081 O O . SER A 1 263 ? 3.061 -2.582 -31.516 1 50.41 263 SER A O 1
ATOM 2083 N N . GLU A 1 264 ? 3.086 -4.547 -30.469 1 53.12 264 GLU A N 1
ATOM 2084 C CA . GLU A 1 264 ? 4.301 -5.016 -31.125 1 53.12 264 GLU A CA 1
ATOM 2085 C C . GLU A 1 264 ? 4.023 -6.234 -32 1 53.12 264 GLU A C 1
ATOM 2087 O O . GLU A 1 264 ? 3.111 -7.016 -31.719 1 53.12 264 GLU A O 1
ATOM 2092 N N . SER A 1 265 ? 4.539 -6.168 -33.219 1 55.47 265 SER A N 1
ATOM 2093 C CA . SER A 1 265 ? 4.375 -7.301 -34.125 1 55.47 265 SER A CA 1
ATOM 2094 C C . SER A 1 265 ? 5.707 -7.988 -34.406 1 55.47 265 SER A C 1
ATOM 2096 O O . SER A 1 265 ? 6.762 -7.352 -34.312 1 55.47 265 SER A O 1
ATOM 2098 N N . GLU A 1 266 ? 5.727 -9.234 -34.188 1 60.22 266 GLU A N 1
ATOM 2099 C CA . GLU A 1 266 ? 6.855 -10.039 -34.625 1 60.22 266 GLU A CA 1
ATOM 2100 C C . GLU A 1 266 ? 6.477 -10.883 -35.844 1 60.22 266 GLU A C 1
ATOM 2102 O O . GLU A 1 266 ? 5.348 -11.359 -35.969 1 60.22 266 GLU A O 1
ATOM 2107 N N . LEU A 1 267 ? 7.375 -10.906 -36.844 1 61.34 267 LEU A N 1
ATOM 2108 C CA . LEU A 1 267 ? 7.172 -11.75 -38 1 61.34 267 LEU A CA 1
ATOM 2109 C C . LEU A 1 267 ? 7.383 -13.219 -37.656 1 61.34 267 LEU A C 1
ATOM 2111 O O . LEU A 1 267 ? 8.391 -13.586 -37.062 1 61.34 267 LEU A O 1
ATOM 2115 N N . ILE A 1 268 ? 6.398 -13.945 -37.688 1 62.16 268 ILE A N 1
ATOM 2116 C CA . ILE A 1 268 ? 6.547 -15.383 -37.5 1 62.16 268 ILE A CA 1
ATOM 2117 C C . ILE A 1 268 ? 6.332 -16.094 -38.844 1 62.16 268 ILE A C 1
ATOM 2119 O O . ILE A 1 268 ? 5.512 -15.672 -39.656 1 62.16 268 ILE A O 1
ATOM 2123 N N . VAL A 1 269 ? 7.199 -17.062 -39.188 1 65.62 269 VAL A N 1
ATOM 2124 C CA . VAL A 1 269 ? 7.023 -17.906 -40.375 1 65.62 269 VAL A CA 1
ATOM 2125 C C . VAL A 1 269 ? 6.055 -19.047 -40.062 1 65.62 269 VAL A C 1
ATOM 2127 O O . VAL A 1 269 ? 6.266 -19.812 -39.094 1 65.62 269 VAL A O 1
ATOM 2130 N N . THR A 1 270 ? 4.957 -18.938 -40.562 1 65.56 270 THR A N 1
ATOM 2131 C CA . THR A 1 270 ? 4.008 -20.031 -40.406 1 65.56 270 THR A CA 1
ATOM 2132 C C . THR A 1 270 ? 3.693 -20.672 -41.75 1 65.56 270 THR A C 1
ATOM 2134 O O . THR A 1 270 ? 4.055 -20.141 -42.812 1 65.56 270 THR A O 1
ATOM 2137 N N . THR A 1 271 ? 3.285 -21.953 -41.781 1 68.12 271 THR A N 1
ATOM 2138 C CA . THR A 1 271 ? 2.945 -22.688 -42.969 1 68.12 271 THR A CA 1
ATOM 2139 C C . THR A 1 271 ? 1.465 -22.516 -43.312 1 68.12 271 THR A C 1
ATOM 2141 O O . THR A 1 271 ? 0.607 -22.656 -42.438 1 68.1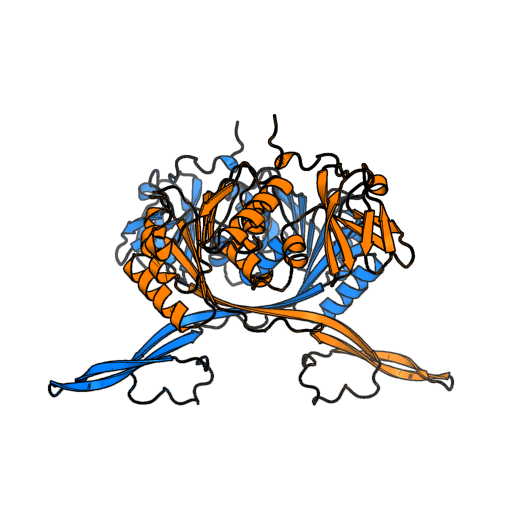2 271 THR A O 1
ATOM 2144 N N . ASP A 1 272 ? 1.151 -22.078 -44.5 1 57.84 272 ASP A N 1
ATOM 2145 C CA . ASP A 1 272 ? -0.23 -21.906 -44.938 1 57.84 272 ASP A CA 1
ATOM 2146 C C . ASP A 1 272 ? -0.886 -23.25 -45.25 1 57.84 272 ASP A C 1
ATOM 2148 O O . ASP A 1 272 ? -0.24 -24.297 -45.156 1 57.84 272 ASP A O 1
ATOM 2152 N N . LYS A 1 273 ? -2.16 -23.234 -45.406 1 68.81 273 LYS A N 1
ATOM 2153 C CA . LYS A 1 273 ? -2.939 -24.438 -45.688 1 68.81 273 LYS A CA 1
ATOM 2154 C C . LYS A 1 273 ? -2.332 -25.234 -46.812 1 68.81 273 LYS A C 1
ATOM 2156 O O . LYS A 1 273 ? -2.631 -26.422 -47 1 68.81 273 LYS A O 1
ATOM 2161 N N . GLN A 1 274 ? -1.594 -24.578 -47.656 1 72.19 274 GLN A N 1
ATOM 2162 C CA . GLN A 1 274 ? -1.021 -25.25 -48.812 1 72.19 274 GLN A CA 1
ATOM 2163 C C . GLN A 1 274 ? 0.416 -25.688 -48.531 1 72.19 274 GLN A C 1
ATOM 2165 O O . GLN A 1 274 ? 1.105 -26.172 -49.438 1 72.19 274 GLN A O 1
ATOM 2170 N N . GLY A 1 275 ? 0.864 -25.531 -47.312 1 66.94 275 GLY A N 1
ATOM 2171 C CA . GLY A 1 275 ? 2.188 -26 -46.938 1 66.94 275 GLY A CA 1
ATOM 2172 C C . GLY A 1 275 ? 3.285 -25 -47.219 1 66.94 275 GLY A C 1
ATOM 2173 O O . GLY A 1 275 ? 4.473 -25.328 -47.156 1 66.94 275 GLY A O 1
ATOM 2174 N N . MET A 1 276 ? 2.969 -23.844 -47.781 1 67.62 276 MET A N 1
ATOM 2175 C CA . MET A 1 276 ? 3.988 -22.844 -48.062 1 67.62 276 MET A CA 1
ATOM 2176 C C . MET A 1 276 ? 4.305 -22 -46.844 1 67.62 276 MET A C 1
ATOM 2178 O O . MET A 1 276 ? 3.404 -21.625 -46.094 1 67.62 276 MET A O 1
ATOM 2182 N N . LYS A 1 277 ? 5.535 -21.734 -46.656 1 72.94 277 LYS A N 1
ATOM 2183 C CA . LYS A 1 277 ? 5.992 -20.891 -45.562 1 72.94 277 LYS A CA 1
ATOM 2184 C C . LYS A 1 277 ? 5.566 -19.438 -45.781 1 72.94 277 LYS A C 1
ATOM 2186 O O . LYS A 1 277 ? 5.891 -18.828 -46.781 1 72.94 277 LYS A O 1
ATOM 2191 N N . VAL A 1 278 ? 4.598 -18.984 -44.969 1 66.25 278 VAL A N 1
ATOM 2192 C CA . VAL A 1 278 ? 4.16 -17.594 -45.031 1 66.25 278 VAL A CA 1
ATOM 2193 C C . VAL A 1 278 ? 4.613 -16.844 -43.781 1 66.25 278 VAL A C 1
ATOM 2195 O O . VAL A 1 278 ? 4.637 -17.406 -42.688 1 66.25 278 VAL A O 1
ATOM 2198 N N . GLN A 1 279 ? 5.121 -15.688 -44 1 65.06 279 GLN A N 1
ATOM 2199 C CA . GLN A 1 279 ? 5.492 -14.82 -42.875 1 65.06 279 GLN A CA 1
ATOM 2200 C C . GLN A 1 279 ? 4.277 -14.078 -42.344 1 65.06 279 GLN A C 1
ATOM 2202 O O . GLN A 1 279 ? 3.543 -13.438 -43.094 1 65.06 279 GLN A O 1
ATOM 2207 N N . LYS A 1 280 ? 3.787 -14.484 -41.188 1 62.09 280 LYS A N 1
ATOM 2208 C CA . LYS A 1 280 ? 2.711 -13.742 -40.562 1 62.09 280 LYS A CA 1
ATOM 2209 C C . LYS A 1 280 ? 3.236 -12.938 -39.375 1 62.09 280 LYS A C 1
ATOM 2211 O O . LYS A 1 280 ? 4.316 -13.227 -38.844 1 62.09 280 LYS A O 1
ATOM 2216 N N . ARG A 1 281 ? 2.574 -11.766 -39.188 1 59.75 281 ARG A N 1
ATOM 2217 C CA . ARG A 1 281 ? 2.953 -10.906 -38.062 1 59.75 281 ARG A CA 1
ATOM 2218 C C . ARG A 1 281 ? 2.125 -11.227 -36.812 1 59.75 281 ARG A C 1
ATOM 2220 O O . ARG A 1 281 ? 0.896 -11.281 -36.906 1 59.75 281 ARG A O 1
ATOM 2227 N N . LYS A 1 282 ? 2.809 -11.742 -35.906 1 62.09 282 LYS A N 1
ATOM 2228 C CA . LYS A 1 282 ? 2.203 -11.945 -34.594 1 62.09 282 LYS A CA 1
ATOM 2229 C C . LYS A 1 282 ? 2.174 -10.648 -33.781 1 62.09 282 LYS A C 1
ATOM 2231 O O . LYS A 1 282 ? 3.219 -10.039 -33.562 1 62.09 282 LYS A O 1
ATOM 2236 N N . TRP A 1 283 ? 0.898 -10.18 -33.688 1 58.47 283 TRP A N 1
ATOM 2237 C CA . TRP A 1 283 ? 0.717 -8.945 -32.938 1 58.47 283 TRP A CA 1
ATOM 2238 C C . TRP A 1 283 ? 0.406 -9.242 -31.484 1 58.47 283 TRP A C 1
ATOM 2240 O O . TRP A 1 283 ? -0.362 -10.164 -31.172 1 58.47 283 TRP A O 1
ATOM 2250 N N . THR A 1 284 ? 1.248 -8.742 -30.641 1 58.81 284 THR A N 1
ATOM 2251 C CA . THR A 1 284 ? 0.962 -8.82 -29.203 1 58.81 284 THR A CA 1
ATOM 2252 C C . THR A 1 284 ? 0.422 -7.488 -28.688 1 58.81 284 THR A C 1
ATOM 2254 O O . THR A 1 284 ? 1.012 -6.434 -28.938 1 58.81 284 THR A O 1
ATOM 2257 N N . TYR A 1 285 ? -0.838 -7.555 -28.344 1 59.12 285 TYR A N 1
ATOM 2258 C CA . TYR A 1 285 ? -1.393 -6.312 -27.812 1 59.12 285 TYR A CA 1
ATOM 2259 C C . TYR A 1 285 ? -1.947 -6.508 -26.406 1 59.12 285 TYR A C 1
ATOM 2261 O O . TYR A 1 285 ? -2.197 -7.637 -25.984 1 59.12 285 TYR A O 1
ATOM 2269 N N . LEU A 1 286 ? -1.751 -5.473 -25.641 1 59.91 286 LEU A N 1
ATOM 2270 C CA . LEU A 1 286 ? -2.365 -5.457 -24.328 1 59.91 286 LEU A CA 1
ATOM 2271 C C . LEU A 1 286 ? -3.812 -4.984 -24.406 1 59.91 286 LEU A C 1
ATOM 2273 O O . LEU A 1 286 ? -4.105 -3.973 -25.047 1 59.91 286 LEU A O 1
ATOM 2277 N N . VAL A 1 287 ? -4.719 -5.887 -24.141 1 57 287 VAL A N 1
ATOM 2278 C CA . VAL A 1 287 ? -6.133 -5.523 -24.141 1 57 287 VAL A CA 1
ATOM 2279 C C . VAL A 1 287 ? -6.617 -5.324 -22.703 1 57 287 VAL A C 1
ATOM 2281 O O . VAL A 1 287 ? -6.227 -6.07 -21.797 1 57 287 VAL A O 1
ATOM 2284 N N . PRO A 1 288 ? -7.172 -4.074 -22.578 1 54.34 288 PRO A N 1
ATOM 2285 C CA . PRO A 1 288 ? -7.797 -3.969 -21.266 1 54.34 288 PRO A CA 1
ATOM 2286 C C . PRO A 1 288 ? -8.688 -5.164 -20.938 1 54.34 288 PRO A C 1
ATOM 2288 O O . PRO A 1 288 ? -9.359 -5.703 -21.812 1 54.34 288 PRO A O 1
ATOM 2291 N N . LYS A 1 289 ? -8.344 -5.887 -19.891 1 55.59 289 LYS A N 1
ATOM 2292 C CA . LYS A 1 289 ? -9.234 -6.988 -19.547 1 55.59 289 LYS A CA 1
ATOM 2293 C C . LYS A 1 289 ? -10.695 -6.555 -19.609 1 55.59 289 LYS A C 1
ATOM 2295 O O . LYS A 1 289 ? -10.992 -5.371 -19.781 1 55.59 289 LYS A O 1
ATOM 2300 N N . GLN A 1 290 ? -11.641 -7.113 -18.859 1 51.25 290 GLN A N 1
ATOM 2301 C CA . GLN A 1 290 ? -13.078 -6.871 -18.891 1 51.25 290 GLN A CA 1
ATOM 2302 C C . GLN A 1 290 ? -13.398 -5.414 -18.578 1 51.25 290 GLN A C 1
ATOM 2304 O O . GLN A 1 290 ? -12.5 -4.637 -18.234 1 51.25 290 GLN A O 1
ATOM 2309 N N . ARG A 1 291 ? -14.844 -5.219 -18.062 1 46.19 291 ARG A N 1
ATOM 2310 C CA . ARG A 1 291 ? -15.562 -4.02 -17.656 1 46.19 291 ARG A CA 1
ATOM 2311 C C . ARG A 1 291 ? -14.711 -3.146 -16.75 1 46.19 291 ARG A C 1
ATOM 2313 O O . ARG A 1 291 ? -14.297 -3.582 -15.672 1 46.19 291 ARG A O 1
ATOM 2320 N N . GLN A 1 292 ? -13.93 -2.379 -17.375 1 46.66 292 GLN A N 1
ATOM 2321 C CA . GLN A 1 292 ? -13.031 -1.381 -16.812 1 46.66 292 GLN A CA 1
ATOM 2322 C C . GLN A 1 292 ? -13.578 -0.821 -15.5 1 46.66 292 GLN A C 1
ATOM 2324 O O . GLN A 1 292 ? -14.758 -0.452 -15.422 1 46.66 292 GLN A O 1
ATOM 2329 N N . GLN A 1 293 ? -13.195 -1.357 -14.422 1 51.94 293 GLN A N 1
ATOM 2330 C CA . GLN A 1 293 ? -13.516 -0.476 -13.305 1 51.94 293 GLN A CA 1
ATOM 2331 C C . GLN A 1 293 ? -13.461 0.989 -13.727 1 51.94 293 GLN A C 1
ATOM 2333 O O . GLN A 1 293 ? -12.711 1.354 -14.633 1 51.94 293 GLN A O 1
ATOM 2338 N N . PRO A 1 294 ? -14.477 1.618 -13.422 1 51.72 294 PRO A N 1
ATOM 2339 C CA . PRO A 1 294 ? -14.445 3.039 -13.781 1 51.72 294 PRO A CA 1
ATOM 2340 C C . PRO A 1 294 ? -13.07 3.67 -13.57 1 51.72 294 PRO A C 1
ATOM 2342 O O . PRO A 1 294 ? -12.375 3.334 -12.609 1 51.72 294 PRO A O 1
ATOM 2345 N N . MET A 1 295 ? -12.492 4.195 -14.656 1 53.94 295 MET A N 1
ATOM 2346 C CA . MET A 1 295 ? -11.195 4.871 -14.719 1 53.94 295 MET A CA 1
ATOM 2347 C C . MET A 1 295 ? -11.008 5.797 -13.523 1 53.94 295 MET A C 1
ATOM 2349 O O . MET A 1 295 ? -9.938 5.809 -12.914 1 53.94 295 MET A O 1
ATOM 2353 N N . HIS A 1 296 ? -12.109 6.559 -13.367 1 57.84 296 HIS A N 1
ATOM 2354 C CA . HIS A 1 296 ? -12.039 7.477 -12.242 1 57.84 296 HIS A CA 1
ATOM 2355 C C . HIS A 1 296 ? -13.07 7.125 -11.172 1 57.84 296 HIS A C 1
ATOM 2357 O O . HIS A 1 296 ? -14.273 7.105 -11.453 1 57.84 296 HIS A O 1
ATOM 2363 N N . THR A 1 297 ? -12.578 6.676 -10.078 1 65.62 297 THR A N 1
ATOM 2364 C CA . THR A 1 297 ? -13.5 6.293 -9.016 1 65.62 297 THR A CA 1
ATOM 2365 C C . THR A 1 297 ? -13.664 7.422 -8.008 1 65.62 297 THR A C 1
ATOM 2367 O O . THR A 1 297 ? -14.734 7.574 -7.406 1 65.62 297 THR A O 1
ATOM 2370 N N . GLY A 1 298 ? -12.789 8.289 -7.848 1 85.56 298 GLY A N 1
ATOM 2371 C CA . GLY A 1 298 ? -12.844 9.344 -6.844 1 85.56 298 GLY A CA 1
ATOM 2372 C C . GLY A 1 298 ? -11.484 9.93 -6.523 1 85.56 298 GLY A C 1
ATOM 2373 O O . GLY A 1 298 ? -10.516 9.719 -7.266 1 85.56 298 GLY A O 1
ATOM 2374 N N . TYR A 1 299 ? -11.523 10.805 -5.547 1 89.69 299 TYR A N 1
ATOM 2375 C CA . TYR A 1 299 ? -10.328 11.539 -5.152 1 89.69 299 TYR A CA 1
ATOM 2376 C C . TYR A 1 299 ? -9.898 11.156 -3.738 1 89.69 299 TYR A C 1
ATOM 2378 O O . TYR A 1 299 ? -10.734 11 -2.85 1 89.69 299 TYR A O 1
ATOM 2386 N N . LEU A 1 300 ? -8.641 10.93 -3.65 1 93.94 300 LEU A N 1
ATOM 2387 C CA . LEU A 1 300 ? -8.047 10.766 -2.328 1 93.94 300 LEU A CA 1
ATOM 2388 C C . LEU A 1 300 ? -7.348 12.047 -1.881 1 93.94 300 LEU A C 1
ATOM 2390 O O . LEU A 1 300 ? -6.617 12.664 -2.658 1 93.94 300 LEU A O 1
ATOM 2394 N N . THR A 1 301 ? -7.605 12.492 -0.7 1 94.94 301 THR A N 1
ATOM 2395 C CA . THR A 1 301 ? -6.914 13.633 -0.102 1 94.94 301 THR A CA 1
ATOM 2396 C C . THR A 1 301 ? -6.152 13.203 1.148 1 94.94 301 THR A C 1
ATOM 2398 O O . THR A 1 301 ? -6.699 12.508 2.01 1 94.94 301 THR A O 1
ATOM 2401 N N . PHE A 1 302 ? -4.879 13.555 1.22 1 93.38 302 PHE A N 1
ATOM 2402 C CA . PHE A 1 302 ? -4.047 13.242 2.377 1 93.38 302 PHE A CA 1
ATOM 2403 C C . PHE A 1 302 ? -3.453 14.516 2.973 1 93.38 302 PHE A C 1
ATOM 2405 O O . PHE A 1 302 ? -3.264 15.508 2.268 1 93.38 302 PHE A O 1
ATOM 2412 N N . ALA A 1 303 ? -3.162 14.461 4.258 1 92.88 303 ALA A N 1
ATOM 2413 C CA . ALA A 1 303 ? -2.568 15.586 4.977 1 92.88 303 ALA A CA 1
ATOM 2414 C C . ALA A 1 303 ? -1.844 15.109 6.234 1 92.88 303 ALA A C 1
ATOM 2416 O O . ALA A 1 303 ? -1.959 13.945 6.621 1 92.88 303 ALA A O 1
ATOM 2417 N N . THR A 1 304 ? -1.049 16.016 6.844 1 90.12 304 THR A N 1
ATOM 2418 C CA . THR A 1 304 ? -0.28 15.688 8.039 1 90.12 304 THR A CA 1
ATOM 2419 C C . THR A 1 304 ? -0.582 16.672 9.164 1 90.12 304 THR A C 1
ATOM 2421 O O . THR A 1 304 ? -0.616 17.891 8.93 1 90.12 304 THR A O 1
ATOM 2424 N N . LYS A 1 305 ? -0.949 16.172 10.258 1 93 305 LYS A N 1
ATOM 2425 C CA . LYS A 1 305 ? -0.959 16.984 11.477 1 93 305 LYS A CA 1
ATOM 2426 C C . LYS A 1 305 ? 0.403 16.953 12.164 1 93 305 LYS A C 1
ATOM 2428 O O . LYS A 1 305 ? 0.822 15.914 12.68 1 93 305 LYS A O 1
ATOM 2433 N N . MET A 1 306 ? 1.14 17.953 12.227 1 80.5 306 MET A N 1
ATOM 2434 C CA . MET A 1 306 ? 2.477 17.984 12.812 1 80.5 306 MET A CA 1
ATOM 2435 C C . MET A 1 306 ? 2.404 18.219 14.32 1 80.5 306 MET A C 1
ATOM 2437 O O . MET A 1 306 ? 3.289 17.797 15.062 1 80.5 306 MET A O 1
ATOM 2441 N N . LYS A 1 307 ? 1.529 19.125 14.805 1 72.69 307 LYS A N 1
ATOM 2442 C CA . LYS A 1 307 ? 1.408 19.438 16.234 1 72.69 307 LYS A CA 1
ATOM 2443 C C . LYS A 1 307 ? -0.039 19.312 16.703 1 72.69 307 LYS A C 1
ATOM 2445 O O . LYS A 1 307 ? -0.968 19.625 15.945 1 72.69 307 LYS A O 1
ATOM 2450 N N . MET B 1 1 ? 17.359 -7.812 24.234 1 20.81 1 MET B N 1
ATOM 2451 C CA . MET B 1 1 ? 17.75 -6.547 23.625 1 20.81 1 MET B CA 1
ATOM 2452 C C . MET B 1 1 ? 16.875 -6.227 22.422 1 20.81 1 MET B C 1
ATOM 2454 O O . MET B 1 1 ? 16.828 -7 21.469 1 20.81 1 MET B O 1
ATOM 2458 N N . LEU B 1 2 ? 15.727 -5.648 22.438 1 30.33 2 LEU B N 1
ATOM 2459 C CA . LEU B 1 2 ? 14.719 -5.324 21.438 1 30.33 2 LEU B CA 1
ATOM 2460 C C . LEU B 1 2 ? 15.359 -4.691 20.203 1 30.33 2 LEU B C 1
ATOM 2462 O O . LEU B 1 2 ? 16.156 -3.754 20.328 1 30.33 2 LEU B O 1
ATOM 2466 N N . ASP B 1 3 ? 15.539 -5.34 19.125 1 34.88 3 ASP B N 1
ATOM 2467 C CA . ASP B 1 3 ? 16.438 -5.031 18.016 1 34.88 3 ASP B CA 1
ATOM 2468 C C . ASP B 1 3 ? 16.266 -3.588 17.547 1 34.88 3 ASP B C 1
ATOM 2470 O O . ASP B 1 3 ? 15.211 -2.982 17.766 1 34.88 3 ASP B O 1
ATOM 2474 N N . GLU B 1 4 ? 17.375 -2.906 17.156 1 37.38 4 GLU B N 1
ATOM 2475 C CA . GLU B 1 4 ? 17.641 -1.503 16.859 1 37.38 4 GLU B CA 1
ATOM 2476 C C . GLU B 1 4 ? 16.547 -0.917 15.969 1 37.38 4 GLU B C 1
ATOM 2478 O O . GLU B 1 4 ? 16.172 0.251 16.125 1 37.38 4 GLU B O 1
ATOM 2483 N N . ALA B 1 5 ? 16.078 -1.645 15.031 1 38.78 5 ALA B N 1
ATOM 2484 C CA . ALA B 1 5 ? 15.023 -1.15 14.148 1 38.78 5 ALA B CA 1
ATOM 2485 C C . ALA B 1 5 ? 13.734 -0.886 14.93 1 38.78 5 ALA B C 1
ATOM 2487 O O . ALA B 1 5 ? 12.984 0.042 14.609 1 38.78 5 ALA B O 1
ATOM 2488 N N . GLU B 1 6 ? 13.391 -1.713 15.828 1 43.34 6 GLU B N 1
ATOM 2489 C CA . GLU B 1 6 ? 12.305 -1.536 16.781 1 43.34 6 GLU B CA 1
ATOM 2490 C C . GLU B 1 6 ? 12.578 -0.365 17.719 1 43.34 6 GLU B C 1
ATOM 2492 O O . GLU B 1 6 ? 11.695 0.065 18.469 1 43.34 6 GLU B O 1
ATOM 2497 N N . GLN B 1 7 ? 13.891 -0.122 17.938 1 41.88 7 GLN B N 1
ATOM 2498 C CA . GLN B 1 7 ? 14.172 0.946 18.891 1 41.88 7 GLN B CA 1
ATOM 2499 C C . GLN B 1 7 ? 13.758 2.305 18.344 1 41.88 7 GLN B C 1
ATOM 2501 O O . GLN B 1 7 ? 14.578 3.217 18.234 1 41.88 7 GLN B O 1
ATOM 2506 N N . GLN B 1 8 ? 13.117 2.271 17.109 1 45.78 8 GLN B N 1
ATOM 2507 C CA . GLN B 1 8 ? 12.539 3.604 16.969 1 45.78 8 GLN B CA 1
ATOM 2508 C C . GLN B 1 8 ? 12.062 4.141 18.312 1 45.78 8 GLN B C 1
ATOM 2510 O O . GLN B 1 8 ? 11.289 3.479 19.016 1 45.78 8 GLN B O 1
ATOM 2515 N N . ASN B 1 9 ? 12.883 4.965 18.781 1 48.97 9 ASN B N 1
ATOM 2516 C CA . ASN B 1 9 ? 12.836 5.562 20.109 1 48.97 9 ASN B CA 1
ATOM 2517 C C . ASN B 1 9 ? 11.391 5.77 20.578 1 48.97 9 ASN B C 1
ATOM 2519 O O . ASN B 1 9 ? 10.617 6.465 19.922 1 48.97 9 ASN B O 1
ATOM 2523 N N . VAL B 1 10 ? 10.938 4.777 21.234 1 54 10 VAL B N 1
ATOM 2524 C CA . VAL B 1 10 ? 9.68 4.703 21.969 1 54 10 VAL B CA 1
ATOM 2525 C C . VAL B 1 10 ? 9.273 6.094 22.453 1 54 10 VAL B C 1
ATOM 2527 O O . VAL B 1 10 ? 8.086 6.43 22.469 1 54 10 VAL B O 1
ATOM 2530 N N . ASP B 1 11 ? 10.336 6.961 22.609 1 62.34 11 ASP B N 1
ATOM 2531 C CA . ASP B 1 11 ? 9.898 8.156 23.328 1 62.34 11 ASP B CA 1
ATOM 2532 C C . ASP B 1 11 ? 9.508 9.266 22.359 1 62.34 11 ASP B C 1
ATOM 2534 O O . ASP B 1 11 ? 9.023 10.32 22.766 1 62.34 11 ASP B O 1
ATOM 2538 N N . GLY B 1 12 ? 9.664 9.016 20.984 1 76.69 12 GLY B N 1
ATOM 2539 C CA . GLY B 1 12 ? 9.227 10.008 20.016 1 76.69 12 GLY B CA 1
ATOM 2540 C C . GLY B 1 12 ? 10.18 11.18 19.906 1 76.69 12 GLY B C 1
ATOM 2541 O O . GLY B 1 12 ? 9.836 12.203 19.297 1 76.69 12 GLY B O 1
ATOM 2542 N N . LEU B 1 13 ? 11.445 10.992 20.516 1 87.69 13 LEU B N 1
ATOM 2543 C CA . LEU B 1 13 ? 12.414 12.078 20.5 1 87.69 13 LEU B CA 1
ATOM 2544 C C . LEU B 1 13 ? 13.539 11.805 19.516 1 87.69 13 LEU B C 1
ATOM 2546 O O . LEU B 1 13 ? 13.953 10.648 19.344 1 87.69 13 LEU B O 1
ATOM 2550 N N . ILE B 1 14 ? 14.078 12.844 18.906 1 91.75 14 ILE B N 1
ATOM 2551 C CA . ILE B 1 14 ? 15.18 12.758 17.938 1 91.75 14 ILE B CA 1
ATOM 2552 C C . ILE B 1 14 ? 16.484 12.453 18.688 1 91.75 14 ILE B C 1
ATOM 2554 O O . ILE B 1 14 ? 16.797 13.109 19.688 1 91.75 14 ILE B O 1
ATOM 2558 N N . GLN B 1 15 ? 17.234 11.477 18.219 1 92.44 15 GLN B N 1
ATOM 2559 C CA . GLN B 1 15 ? 18.5 11.102 18.844 1 92.44 15 GLN B CA 1
ATOM 2560 C C . GLN B 1 15 ? 19.656 11.258 17.859 1 92.44 15 GLN B C 1
ATOM 2562 O O . GLN B 1 15 ? 19.469 11.234 16.641 1 92.44 15 GLN B O 1
ATOM 2567 N N . GLU B 1 16 ? 20.797 11.398 18.438 1 93.75 16 GLU B N 1
ATOM 2568 C CA . GLU B 1 16 ? 22 11.422 17.609 1 93.75 16 GLU B CA 1
ATOM 2569 C C . GLU B 1 16 ? 22.203 10.102 16.891 1 93.75 16 GLU B C 1
ATOM 2571 O O . GLU B 1 16 ? 21.969 9.031 17.453 1 93.75 16 GLU B O 1
ATOM 2576 N N . GLY B 1 17 ? 22.641 10.188 15.617 1 92.44 17 GLY B N 1
ATOM 2577 C CA . GLY B 1 17 ? 22.922 9 14.836 1 92.44 17 GLY B CA 1
ATOM 2578 C C . GLY B 1 17 ? 21.75 8.547 13.992 1 92.44 17 GLY B C 1
ATOM 2579 O O . GLY B 1 17 ? 21.906 7.746 13.062 1 92.44 17 GLY B O 1
ATOM 2580 N N . GLU B 1 18 ? 20.578 9.102 14.266 1 90.5 18 GLU B N 1
ATOM 2581 C CA . GLU B 1 18 ? 19.375 8.703 13.523 1 90.5 18 GLU B CA 1
ATOM 2582 C C . GLU B 1 18 ? 19.203 9.539 12.258 1 90.5 18 GLU B C 1
ATOM 2584 O O . GLU B 1 18 ? 19.625 10.695 12.211 1 90.5 18 GLU B O 1
ATOM 2589 N N . THR B 1 19 ? 18.672 8.883 11.328 1 93.38 19 THR B N 1
ATOM 2590 C CA . THR B 1 19 ? 18.312 9.617 10.117 1 93.38 19 THR B CA 1
ATOM 2591 C C . THR B 1 19 ? 16.938 10.25 10.258 1 93.38 19 THR B C 1
ATOM 2593 O O . THR B 1 19 ? 15.984 9.586 10.672 1 93.38 19 THR B O 1
ATOM 2596 N N . VAL B 1 20 ? 16.906 11.547 9.977 1 92.88 20 VAL B N 1
ATOM 2597 C CA . VAL B 1 20 ? 15.633 12.266 10.055 1 92.88 20 VAL B CA 1
ATOM 2598 C C . VAL B 1 20 ? 15.328 12.906 8.703 1 92.88 20 VAL B C 1
ATOM 2600 O O . VAL B 1 20 ? 16.203 13.016 7.844 1 92.88 20 VAL B O 1
ATOM 2603 N N . ILE B 1 21 ? 14.062 13.242 8.469 1 90.62 21 ILE B N 1
ATOM 2604 C CA . ILE B 1 21 ? 13.625 13.938 7.266 1 90.62 21 ILE B CA 1
ATOM 2605 C C . ILE B 1 21 ? 13.422 15.414 7.57 1 90.62 21 ILE B C 1
ATOM 2607 O O . ILE B 1 21 ? 12.625 15.773 8.445 1 90.62 21 ILE B O 1
ATOM 2611 N N . VAL B 1 22 ? 14.164 16.234 6.926 1 93.06 22 VAL B N 1
ATOM 2612 C CA . VAL B 1 22 ? 13.93 17.672 6.984 1 93.06 22 VAL B CA 1
ATOM 2613 C C . VAL B 1 22 ? 12.93 18.078 5.902 1 93.06 22 VAL B C 1
ATOM 2615 O O . VAL B 1 22 ? 13.258 18.094 4.715 1 93.06 22 VAL B O 1
ATOM 2618 N N . TYR B 1 23 ? 11.789 18.375 6.426 1 88 23 TYR B N 1
ATOM 2619 C CA . TYR B 1 23 ? 10.711 18.766 5.527 1 88 23 TYR B CA 1
ATOM 2620 C C . TYR B 1 23 ? 10.695 20.266 5.305 1 88 23 TYR B C 1
ATOM 2622 O O . TYR B 1 23 ? 10.297 21.031 6.191 1 88 23 TYR B O 1
ATOM 2630 N N . VAL B 1 24 ? 11.117 20.719 4.195 1 83.56 24 VAL B N 1
ATOM 2631 C CA . VAL B 1 24 ? 11.172 22.125 3.857 1 83.56 24 VAL B CA 1
ATOM 2632 C C . VAL B 1 24 ? 9.852 22.562 3.219 1 83.56 24 VAL B C 1
ATOM 2634 O O . VAL B 1 24 ? 9.383 23.688 3.451 1 83.56 24 VAL B O 1
ATOM 2637 N N . GLY B 1 25 ? 9.234 21.641 2.428 1 72.81 25 GLY B N 1
ATOM 2638 C CA . GLY B 1 25 ? 7.977 21.875 1.732 1 72.81 25 GLY B CA 1
ATOM 2639 C C . GLY B 1 25 ? 7.523 20.688 0.912 1 72.81 25 GLY B C 1
ATOM 2640 O O . GLY B 1 25 ? 8.172 19.625 0.923 1 72.81 25 GLY B O 1
ATOM 2641 N N . TYR B 1 26 ? 6.395 20.891 0.334 1 62.66 26 TYR B N 1
ATOM 2642 C CA . TYR B 1 26 ? 5.766 19.797 -0.41 1 62.66 26 TYR B CA 1
ATOM 2643 C C . TYR B 1 26 ? 6.727 19.219 -1.441 1 62.66 26 TYR B C 1
ATOM 2645 O O . TYR B 1 26 ? 6.766 18 -1.646 1 62.66 26 TYR B O 1
ATOM 2653 N N . GLN B 1 27 ? 7.566 20.031 -1.953 1 64.44 27 GLN B N 1
ATOM 2654 C CA . GLN B 1 27 ? 8.375 19.562 -3.072 1 64.44 27 GLN B CA 1
ATOM 2655 C C . GLN B 1 27 ? 9.812 19.312 -2.639 1 64.44 27 GLN B C 1
ATOM 2657 O O . GLN B 1 27 ? 10.641 18.859 -3.438 1 64.44 27 GLN B O 1
ATOM 2662 N N . GLN B 1 28 ? 10.062 19.531 -1.411 1 78.62 28 GLN B N 1
ATOM 2663 C CA . GLN B 1 28 ? 11.477 19.422 -1.062 1 78.62 28 GLN B CA 1
ATOM 2664 C C . GLN B 1 28 ? 11.656 18.875 0.35 1 78.62 28 GLN B C 1
ATOM 2666 O O . GLN B 1 28 ? 11.164 19.469 1.317 1 78.62 28 GLN B O 1
ATOM 2671 N N . SER B 1 29 ? 12.258 17.781 0.432 1 88.5 29 SER B N 1
ATOM 2672 C CA . SER B 1 29 ? 12.648 17.156 1.69 1 88.5 29 SER B CA 1
ATOM 2673 C C . SER B 1 29 ? 14.055 16.578 1.604 1 88.5 29 SER B C 1
ATOM 2675 O O . SER B 1 29 ? 14.539 16.281 0.512 1 88.5 29 SER B O 1
ATOM 2677 N N . PHE B 1 30 ? 14.727 16.531 2.719 1 92.38 30 PHE B N 1
ATOM 2678 C CA . PHE B 1 30 ? 16.078 15.984 2.785 1 92.38 30 PHE B CA 1
ATOM 2679 C C . PHE B 1 30 ? 16.203 14.953 3.902 1 92.38 30 PHE B C 1
ATOM 2681 O O . PHE B 1 30 ? 15.633 15.133 4.98 1 92.38 30 PHE B O 1
ATOM 2688 N N . ALA B 1 31 ? 16.891 13.93 3.539 1 92.88 31 ALA B N 1
ATOM 2689 C CA . ALA B 1 31 ? 17.266 12.992 4.594 1 92.88 31 ALA B CA 1
ATOM 2690 C C . ALA B 1 31 ? 18.641 13.328 5.16 1 92.88 31 ALA B C 1
ATOM 2692 O O . ALA B 1 31 ? 19.625 13.422 4.414 1 92.88 31 ALA B O 1
ATOM 2693 N N . ILE B 1 32 ? 18.719 13.547 6.473 1 94.56 32 ILE B N 1
ATOM 2694 C CA . ILE B 1 32 ? 20.016 13.836 7.078 1 94.56 32 ILE B CA 1
ATOM 2695 C C . ILE B 1 32 ? 20.219 12.953 8.305 1 94.56 32 ILE B C 1
ATOM 2697 O O . ILE B 1 32 ? 19.25 12.57 8.977 1 94.56 32 ILE B O 1
ATOM 2701 N N . THR B 1 33 ? 21.422 12.602 8.562 1 95 33 THR B N 1
ATOM 2702 C CA . THR B 1 33 ? 21.781 11.906 9.789 1 95 33 THR B CA 1
ATOM 2703 C C . THR B 1 33 ? 22.188 12.906 10.875 1 95 33 THR B C 1
ATOM 2705 O O . THR B 1 33 ? 23.094 13.719 10.672 1 95 33 THR B O 1
ATOM 2708 N N . VAL B 1 34 ? 21.5 12.836 12 1 95.88 34 VAL B N 1
ATOM 2709 C CA . VAL B 1 34 ? 21.75 13.789 13.078 1 95.88 34 VAL B CA 1
ATOM 2710 C C . VAL B 1 34 ? 23.109 13.516 13.719 1 95.88 34 VAL B C 1
ATOM 2712 O O . VAL B 1 34 ? 23.359 12.406 14.195 1 95.88 34 VAL B O 1
ATOM 2715 N N . GLN B 1 35 ? 23.938 14.445 13.625 1 96.06 35 GLN B N 1
ATOM 2716 C CA . GLN B 1 35 ? 25.281 14.383 14.188 1 96.06 35 GLN B CA 1
ATOM 2717 C C . GLN B 1 35 ? 25.578 15.625 15.023 1 96.06 35 GLN B C 1
ATOM 2719 O O . GLN B 1 35 ? 25.438 16.75 14.539 1 96.06 35 GLN B O 1
ATOM 2724 N N . ARG B 1 36 ? 26.078 15.375 16.234 1 95.94 36 ARG B N 1
ATOM 2725 C CA . ARG B 1 36 ? 26.422 16.5 17.094 1 95.94 36 ARG B CA 1
ATOM 2726 C C . ARG B 1 36 ? 27.438 17.422 16.406 1 95.94 36 ARG B C 1
ATOM 2728 O O . ARG B 1 36 ? 28.375 16.953 15.758 1 95.94 36 ARG B O 1
ATOM 2735 N N . ASN B 1 37 ? 27.219 18.766 16.5 1 95.38 37 ASN B N 1
ATOM 2736 C CA . ASN B 1 37 ? 28.094 19.828 16.031 1 95.38 37 ASN B CA 1
ATOM 2737 C C . ASN B 1 37 ? 28.078 19.922 14.508 1 95.38 37 ASN B C 1
ATOM 2739 O O . ASN B 1 37 ? 28.906 20.625 13.914 1 95.38 37 ASN B O 1
ATOM 2743 N N . ALA B 1 38 ? 27.156 19.219 13.891 1 96.12 38 ALA B N 1
ATOM 2744 C CA . ALA B 1 38 ? 26.969 19.344 12.445 1 96.12 38 ALA B CA 1
ATOM 2745 C C . ALA B 1 38 ? 25.859 20.328 12.109 1 96.12 38 ALA B C 1
ATOM 2747 O O . ALA B 1 38 ? 25.078 20.719 12.984 1 96.12 38 ALA B O 1
ATOM 2748 N N . THR B 1 39 ? 25.953 20.828 10.898 1 95.5 39 THR B N 1
ATOM 2749 C CA . THR B 1 39 ? 24.938 21.734 10.406 1 95.5 39 THR B CA 1
ATOM 2750 C C . THR B 1 39 ? 24.422 21.281 9.047 1 95.5 39 THR B C 1
ATOM 2752 O O . THR B 1 39 ? 25.094 20.531 8.344 1 95.5 39 THR B O 1
ATOM 2755 N N . PHE B 1 40 ? 23.188 21.594 8.758 1 95.5 40 PHE B N 1
ATOM 2756 C CA . PHE B 1 40 ? 22.578 21.312 7.465 1 95.5 40 PHE B CA 1
ATOM 2757 C C . PHE B 1 40 ? 22.062 22.609 6.828 1 95.5 40 PHE B C 1
ATOM 2759 O O . PHE B 1 40 ? 21.234 23.297 7.406 1 95.5 40 PHE B O 1
ATOM 2766 N N . GLN B 1 41 ? 22.609 22.938 5.637 1 93.75 41 GLN B N 1
ATOM 2767 C CA . GLN B 1 41 ? 22.219 24.156 4.93 1 93.75 41 GLN B CA 1
ATOM 2768 C C . GLN B 1 41 ? 21.172 23.875 3.861 1 93.75 41 GLN B C 1
ATOM 2770 O O . GLN B 1 41 ? 21.312 22.922 3.092 1 93.75 41 GLN B O 1
ATOM 2775 N N . HIS B 1 42 ? 20.141 24.656 3.787 1 89.62 42 HIS B N 1
ATOM 2776 C CA . HIS B 1 42 ? 19.094 24.562 2.777 1 89.62 42 HIS B CA 1
ATOM 2777 C C . HIS B 1 42 ? 18.562 25.938 2.404 1 89.62 42 HIS B C 1
ATOM 2779 O O . HIS B 1 42 ? 19.078 26.953 2.871 1 89.62 42 HIS B O 1
ATOM 2785 N N . ARG B 1 43 ? 17.594 25.984 1.573 1 86.12 43 ARG B N 1
ATOM 2786 C CA . ARG B 1 43 ? 17.141 27.234 0.965 1 86.12 43 ARG B CA 1
ATOM 2787 C C . ARG B 1 43 ? 16.625 28.203 2.023 1 86.12 43 ARG B C 1
ATOM 2789 O O . ARG B 1 43 ? 16.688 29.422 1.838 1 86.12 43 ARG B O 1
ATOM 2796 N N . TYR B 1 44 ? 16.078 27.75 3.172 1 89.69 44 TYR B N 1
ATOM 2797 C CA . TYR B 1 44 ? 15.539 28.609 4.211 1 89.69 44 TYR B CA 1
ATOM 2798 C C . TYR B 1 44 ? 16.594 28.953 5.242 1 89.69 44 TYR B C 1
ATOM 2800 O O . TYR B 1 44 ? 16.359 29.734 6.168 1 89.69 44 TYR B O 1
ATOM 2808 N N . GLY B 1 45 ? 17.797 28.344 5.117 1 91.38 45 GLY B N 1
ATOM 2809 C CA . GLY B 1 45 ? 18.859 28.672 6.035 1 91.38 45 GLY B CA 1
ATOM 2810 C C . GLY B 1 45 ? 19.562 27.453 6.609 1 91.38 45 GLY B C 1
ATOM 2811 O O . GLY B 1 45 ? 19.594 26.406 5.969 1 91.38 45 GLY B O 1
ATOM 2812 N N . MET B 1 46 ? 20.172 27.781 7.727 1 93 46 MET B N 1
ATOM 2813 C CA . MET B 1 46 ? 21 26.734 8.344 1 93 46 MET B CA 1
ATOM 2814 C C . MET B 1 46 ? 20.25 26.094 9.508 1 93 46 MET B C 1
ATOM 2816 O O . MET B 1 46 ? 19.594 26.766 10.289 1 93 46 MET B O 1
ATOM 2820 N N . LEU B 1 47 ? 20.312 24.766 9.602 1 94.81 47 LEU B N 1
ATOM 2821 C CA . LEU B 1 47 ? 19.766 23.969 10.711 1 94.81 47 LEU B CA 1
ATOM 2822 C C . LEU B 1 47 ? 20.891 23.328 11.508 1 94.81 47 LEU B C 1
ATOM 2824 O O . LEU B 1 47 ? 21.688 22.547 10.961 1 94.81 47 LEU B O 1
ATOM 2828 N N . ARG B 1 48 ? 21 23.688 12.789 1 95.69 48 ARG B N 1
ATOM 2829 C CA . ARG B 1 48 ? 22 23.047 13.641 1 95.69 48 ARG B CA 1
ATOM 2830 C C . ARG B 1 48 ? 21.5 21.703 14.164 1 95.69 48 ARG B C 1
ATOM 2832 O O . ARG B 1 48 ? 20.438 21.641 14.797 1 95.69 48 ARG B O 1
ATOM 2839 N N . HIS B 1 49 ? 22.25 20.656 14.008 1 96.88 49 HIS B N 1
ATOM 2840 C CA . HIS B 1 49 ? 21.844 19.328 14.453 1 96.88 49 HIS B CA 1
ATOM 2841 C C . HIS B 1 49 ? 21.672 19.281 15.969 1 96.88 49 HIS B C 1
ATOM 2843 O O . HIS B 1 49 ? 20.812 18.562 16.484 1 96.88 49 HIS B O 1
ATOM 2849 N N . ASN B 1 50 ? 22.5 20.094 16.688 1 96.5 50 ASN B N 1
ATOM 2850 C CA . ASN B 1 50 ? 22.406 20.141 18.141 1 96.5 50 ASN B CA 1
ATOM 2851 C C . ASN B 1 50 ? 21.016 20.562 18.609 1 96.5 50 ASN B C 1
ATOM 2853 O O . ASN B 1 50 ? 20.547 20.125 19.656 1 96.5 50 ASN B O 1
ATOM 2857 N N . ASP B 1 51 ? 20.375 21.406 17.828 1 95.38 51 ASP B N 1
ATOM 2858 C CA . ASP B 1 51 ? 19.047 21.922 18.188 1 95.38 51 ASP B CA 1
ATOM 2859 C C . ASP B 1 51 ? 17.984 20.844 18.031 1 95.38 51 ASP B C 1
ATOM 2861 O O . ASP B 1 51 ? 16.891 20.953 18.609 1 95.38 51 ASP B O 1
ATOM 2865 N N . LEU B 1 52 ? 18.281 19.844 17.234 1 94.94 52 LEU B N 1
ATOM 2866 C CA . LEU B 1 52 ? 17.312 18.797 16.938 1 94.94 52 LEU B CA 1
ATOM 2867 C C . LEU B 1 52 ? 17.297 17.75 18.031 1 94.94 52 LEU B C 1
ATOM 2869 O O . LEU B 1 52 ? 16.266 17.125 18.297 1 94.94 52 LEU B O 1
ATOM 2873 N N . ILE B 1 53 ? 18.406 17.547 18.641 1 95.06 53 ILE B N 1
ATOM 2874 C CA . ILE B 1 53 ? 18.609 16.422 19.562 1 95.06 53 ILE B CA 1
ATOM 2875 C C . ILE B 1 53 ? 17.688 16.578 20.766 1 95.06 53 ILE B C 1
ATOM 2877 O O . ILE B 1 53 ? 17.609 17.656 21.359 1 95.06 53 ILE B O 1
ATOM 2881 N N . ASN B 1 54 ? 16.906 15.539 21.062 1 92.62 54 ASN B N 1
ATOM 2882 C CA . ASN B 1 54 ? 15.984 15.422 22.188 1 92.62 54 ASN B CA 1
ATOM 2883 C C . ASN B 1 54 ? 14.719 16.234 21.953 1 92.62 54 ASN B C 1
ATOM 2885 O O . ASN B 1 54 ? 14.008 16.578 22.906 1 92.62 54 ASN B O 1
ATOM 2889 N N . LYS B 1 55 ? 14.523 16.734 20.797 1 91.38 55 LYS B N 1
ATOM 2890 C CA . LYS B 1 55 ? 13.25 17.344 20.422 1 91.38 55 LYS B CA 1
ATOM 2891 C C . LYS B 1 55 ? 12.305 16.312 19.797 1 91.38 55 LYS B C 1
ATOM 2893 O O . LYS B 1 55 ? 12.758 15.359 19.156 1 91.38 55 LYS B O 1
ATOM 2898 N N . PRO B 1 56 ? 11.062 16.484 20.031 1 87.56 56 PRO B N 1
ATOM 2899 C CA . PRO B 1 56 ? 10.117 15.547 19.422 1 87.56 56 PRO B CA 1
ATOM 2900 C C . PRO B 1 56 ? 10.086 15.641 17.906 1 87.56 56 PRO B C 1
ATOM 2902 O O . PRO B 1 56 ? 10.242 16.734 17.344 1 87.56 56 PRO B O 1
ATOM 2905 N N . TYR B 1 57 ? 9.898 14.547 17.25 1 85.69 57 TYR B N 1
ATOM 2906 C CA . TYR B 1 57 ? 9.625 14.57 15.82 1 85.69 57 TYR B CA 1
ATOM 2907 C C . TYR B 1 57 ? 8.422 15.453 15.516 1 85.69 57 TYR B C 1
ATOM 2909 O O . TYR B 1 57 ? 7.492 15.547 16.312 1 85.69 57 TYR B O 1
ATOM 2917 N N . GLY B 1 58 ? 8.445 16.062 14.375 1 83.69 58 GLY B N 1
ATOM 2918 C CA . GLY B 1 58 ? 7.355 16.953 13.984 1 83.69 58 GLY B CA 1
ATOM 2919 C C . GLY B 1 58 ? 7.543 18.375 14.469 1 83.69 58 GLY B C 1
ATOM 2920 O O . GLY B 1 58 ? 6.715 19.25 14.188 1 83.69 58 GLY B O 1
ATOM 2921 N N . THR B 1 59 ? 8.617 18.609 15.172 1 87.25 59 THR B N 1
ATOM 2922 C CA . THR B 1 59 ? 8.891 19.938 15.688 1 87.25 59 THR B CA 1
ATOM 2923 C C . THR B 1 59 ? 9.242 20.906 14.562 1 87.25 59 THR B C 1
ATOM 2925 O O . THR B 1 59 ? 9.953 20.547 13.625 1 87.25 59 THR B O 1
ATOM 2928 N N . LYS B 1 60 ? 8.703 22.047 14.68 1 88.44 60 LYS B N 1
ATOM 2929 C CA . LYS B 1 60 ? 9.016 23.141 13.766 1 88.44 60 LYS B CA 1
ATOM 2930 C C . LYS B 1 60 ? 10.289 23.859 14.195 1 88.44 60 LYS B C 1
ATOM 2932 O O . LYS B 1 60 ? 10.438 24.25 15.359 1 88.44 60 LYS B O 1
ATOM 2937 N N . PHE B 1 61 ? 11.203 23.984 13.336 1 92.81 61 PHE B N 1
ATOM 2938 C CA . PHE B 1 61 ? 12.438 24.719 13.617 1 92.81 61 PHE B CA 1
ATOM 2939 C C . PHE B 1 61 ? 12.555 25.953 12.734 1 92.81 61 PHE B C 1
ATOM 2941 O O . PHE B 1 61 ? 12.453 25.859 11.508 1 92.81 61 PHE B O 1
ATOM 2948 N N . ASN B 1 62 ? 12.781 27.016 13.359 1 91.88 62 ASN B N 1
ATOM 2949 C CA . ASN B 1 62 ? 12.922 28.281 12.641 1 91.88 62 ASN B CA 1
ATOM 2950 C C . ASN B 1 62 ? 14.328 28.438 12.07 1 91.88 62 ASN B C 1
ATOM 2952 O O . ASN B 1 62 ? 15.312 28.109 12.734 1 91.88 62 ASN B O 1
ATOM 2956 N N . CYS B 1 63 ? 14.312 28.844 10.789 1 91.12 63 CYS B N 1
ATOM 2957 C CA . CYS B 1 63 ? 15.555 29.188 10.109 1 91.12 63 CYS B CA 1
ATOM 2958 C C . CYS B 1 63 ? 15.578 30.672 9.742 1 91.12 63 CYS B C 1
ATOM 2960 O O . CYS B 1 63 ? 14.695 31.422 10.141 1 91.12 63 CYS B O 1
ATOM 2962 N N . THR B 1 64 ? 16.609 31.125 9.109 1 88.81 64 THR B N 1
ATOM 2963 C CA . THR B 1 64 ? 16.797 32.531 8.781 1 88.81 64 THR B CA 1
ATOM 2964 C C . THR B 1 64 ? 15.68 33.031 7.891 1 88.81 64 THR B C 1
ATOM 2966 O O . THR B 1 64 ? 15.188 34.156 8.07 1 88.81 64 THR B O 1
ATOM 2969 N N . LYS B 1 65 ? 15.258 32.312 6.941 1 90.56 65 LYS B N 1
ATOM 2970 C CA . LYS B 1 65 ? 14.297 32.781 5.941 1 90.56 65 LYS B CA 1
ATOM 2971 C C . LYS B 1 65 ? 13.008 31.969 6.004 1 90.56 65 LYS B C 1
ATOM 2973 O O . LYS B 1 65 ? 12.227 31.969 5.055 1 90.56 65 LYS B O 1
ATOM 2978 N N . GLY B 1 66 ? 12.828 31.234 7.023 1 89.31 66 GLY B N 1
ATOM 2979 C CA . GLY B 1 66 ? 11.641 30.391 7.113 1 89.31 66 GLY B CA 1
ATOM 2980 C C . GLY B 1 66 ? 11.734 29.328 8.188 1 89.31 66 GLY B C 1
ATOM 2981 O O . GLY B 1 66 ? 12.414 29.516 9.203 1 89.31 66 GLY B O 1
ATOM 2982 N N . TYR B 1 67 ? 10.875 28.344 8.062 1 89.81 67 TYR B N 1
ATOM 2983 C CA . TYR B 1 67 ? 10.891 27.266 9.039 1 89.81 67 TYR B CA 1
ATOM 2984 C C . TYR B 1 67 ? 10.805 25.906 8.344 1 89.81 67 TYR B C 1
ATOM 2986 O O . TYR B 1 67 ? 10.398 25.812 7.188 1 89.81 67 TYR B O 1
ATOM 2994 N N . VAL B 1 68 ? 11.352 24.922 9.031 1 90.75 68 VAL B N 1
ATOM 2995 C CA . VAL B 1 68 ? 11.281 23.547 8.539 1 90.75 68 VAL B CA 1
ATOM 2996 C C . VAL B 1 68 ? 10.734 22.625 9.633 1 90.75 68 VAL B C 1
ATOM 2998 O O . VAL B 1 68 ? 10.727 23 10.812 1 90.75 68 VAL B O 1
ATOM 3001 N N . TYR B 1 69 ? 10.172 21.516 9.227 1 88.75 69 TYR B N 1
ATOM 3002 C CA . TYR B 1 69 ? 9.797 20.469 10.172 1 88.75 69 TYR B CA 1
ATOM 3003 C C . TYR B 1 69 ? 10.773 19.297 10.117 1 88.75 69 TYR B C 1
ATOM 3005 O O . TYR B 1 69 ? 11.266 18.938 9.047 1 88.75 69 TYR B O 1
ATOM 3013 N N . VAL B 1 70 ? 11.078 18.781 11.211 1 90.75 70 VAL B N 1
ATOM 3014 C CA . VAL B 1 70 ? 11.914 17.594 11.266 1 90.75 70 VAL B CA 1
ATOM 3015 C C . VAL B 1 70 ? 11.055 16.375 11.594 1 90.75 70 VAL B C 1
ATOM 3017 O O . VAL B 1 70 ? 10.469 16.297 12.672 1 90.75 70 VAL B O 1
ATOM 3020 N N . LEU B 1 71 ? 11.023 15.477 10.617 1 87.12 71 LEU B N 1
ATOM 3021 C CA . LEU B 1 71 ? 10.141 14.32 10.703 1 87.12 71 LEU B CA 1
ATOM 3022 C C . LEU B 1 71 ? 10.938 13.031 10.875 1 87.12 71 LEU B C 1
ATOM 3024 O O . LEU B 1 71 ? 12.141 13 10.602 1 87.12 71 LEU B O 1
ATOM 3028 N N . ARG B 1 72 ? 10.172 12.062 11.336 1 85.25 72 ARG B N 1
ATOM 3029 C CA . ARG B 1 72 ? 10.75 10.727 11.398 1 85.25 72 ARG B CA 1
ATOM 3030 C C . ARG B 1 72 ? 10.992 10.164 10 1 85.25 72 ARG B C 1
ATOM 3032 O O . ARG B 1 72 ? 10.211 10.422 9.078 1 85.25 72 ARG B O 1
ATOM 3039 N N . PHE B 1 73 ? 12.055 9.414 9.977 1 87.88 73 PHE B N 1
ATOM 3040 C CA . PHE B 1 73 ? 12.352 8.727 8.727 1 87.88 73 PHE B CA 1
ATOM 3041 C C . PHE B 1 73 ? 11.211 7.789 8.344 1 87.88 73 PHE B C 1
ATOM 3043 O O . PHE B 1 73 ? 10.703 7.043 9.18 1 87.88 73 PHE B O 1
ATOM 3050 N N . ASN B 1 74 ? 10.719 7.879 7.07 1 84.5 74 ASN B N 1
ATOM 3051 C CA . ASN B 1 74 ? 9.789 6.902 6.512 1 84.5 74 ASN B CA 1
ATOM 3052 C C . ASN B 1 74 ? 10.055 6.66 5.027 1 84.5 74 ASN B C 1
ATOM 3054 O O . ASN B 1 74 ? 10.547 7.547 4.328 1 84.5 74 ASN B O 1
ATOM 3058 N N . PRO B 1 75 ? 9.742 5.453 4.586 1 86.62 75 PRO B N 1
ATOM 3059 C CA . PRO B 1 75 ? 10.094 5.051 3.219 1 86.62 75 PRO B CA 1
ATOM 3060 C C . PRO B 1 75 ? 9.5 5.98 2.162 1 86.62 75 PRO B C 1
ATOM 3062 O O . PRO B 1 75 ? 10.133 6.242 1.137 1 86.62 75 PRO B O 1
ATOM 3065 N N . GLU B 1 76 ? 8.305 6.441 2.381 1 82.62 76 GLU B N 1
ATOM 3066 C CA . GLU B 1 76 ? 7.664 7.324 1.408 1 82.62 76 GLU B CA 1
ATOM 3067 C C . GLU B 1 76 ? 8.469 8.609 1.213 1 82.62 76 GLU B C 1
ATOM 3069 O O . GLU B 1 76 ? 8.719 9.023 0.079 1 82.62 76 GLU B O 1
ATOM 3074 N N . MET B 1 77 ? 8.844 9.18 2.309 1 84.19 77 MET B N 1
ATOM 3075 C CA . MET B 1 77 ? 9.625 10.414 2.24 1 84.19 77 MET B CA 1
ATOM 3076 C C . MET B 1 77 ? 11.039 10.133 1.74 1 84.19 77 MET B C 1
ATOM 3078 O O . MET B 1 77 ? 11.625 10.953 1.028 1 84.19 77 MET B O 1
ATOM 3082 N N . TRP B 1 78 ? 11.594 8.977 2.119 1 88.31 78 TRP B N 1
ATOM 3083 C CA . TRP B 1 78 ? 12.906 8.578 1.615 1 88.31 78 TRP B CA 1
ATOM 3084 C C . TRP B 1 78 ? 12.93 8.602 0.091 1 88.31 78 TRP B C 1
ATOM 3086 O O . TRP B 1 78 ? 13.852 9.164 -0.508 1 88.31 78 TRP B O 1
ATOM 3096 N N . THR B 1 79 ? 11.938 8.047 -0.498 1 87.75 79 THR B N 1
ATOM 3097 C CA . THR B 1 79 ? 11.836 8.008 -1.952 1 87.75 79 THR B CA 1
ATOM 3098 C C . THR B 1 79 ? 11.922 9.414 -2.541 1 87.75 79 THR B C 1
ATOM 3100 O O . THR B 1 79 ? 12.578 9.625 -3.564 1 87.75 79 THR B O 1
ATOM 3103 N N . LYS B 1 80 ? 11.344 10.336 -1.886 1 83.19 80 LYS B N 1
ATOM 3104 C CA . LYS B 1 80 ? 11.289 11.711 -2.365 1 83.19 80 LYS B CA 1
ATOM 3105 C C . LYS B 1 80 ? 12.641 12.406 -2.215 1 83.19 80 LYS B C 1
ATOM 3107 O O . LYS B 1 80 ? 12.883 13.445 -2.834 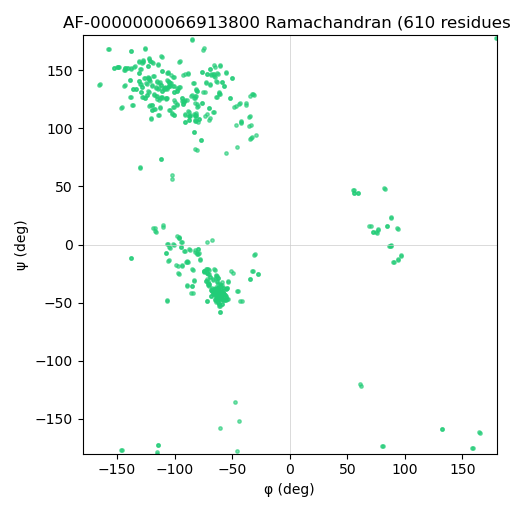1 83.19 80 LYS B O 1
ATOM 3112 N N . THR B 1 81 ? 13.461 11.953 -1.343 1 87.25 81 THR B N 1
ATOM 3113 C CA . THR B 1 81 ? 14.727 12.617 -1.058 1 87.25 81 THR B CA 1
ATOM 3114 C C . THR B 1 81 ? 15.836 12.094 -1.968 1 87.25 81 THR B C 1
ATOM 3116 O O . THR B 1 81 ? 16.906 12.688 -2.057 1 87.25 81 THR B O 1
ATOM 3119 N N . LEU B 1 82 ? 15.578 10.953 -2.629 1 86.88 82 LEU B N 1
ATOM 3120 C CA . LEU B 1 82 ? 16.594 10.32 -3.459 1 86.88 82 LEU B CA 1
ATOM 3121 C C . LEU B 1 82 ? 16.938 11.188 -4.664 1 86.88 82 LEU B C 1
ATOM 3123 O O . LEU B 1 82 ? 16.062 11.875 -5.207 1 86.88 82 LEU B O 1
ATOM 3127 N N . PRO B 1 83 ? 18.188 11.07 -5.004 1 79.06 83 PRO B N 1
ATOM 3128 C CA . PRO B 1 83 ? 18.578 11.883 -6.16 1 79.06 83 PRO B CA 1
ATOM 3129 C C . PRO B 1 83 ? 17.891 11.445 -7.449 1 79.06 83 PRO B C 1
ATOM 3131 O O . PRO B 1 83 ? 17.625 10.258 -7.641 1 79.06 83 PRO B O 1
ATOM 3134 N N . HIS B 1 84 ? 17.734 12.305 -8.367 1 68.31 84 HIS B N 1
ATOM 3135 C CA . HIS B 1 84 ? 16.953 12.109 -9.578 1 68.31 84 HIS B CA 1
ATOM 3136 C C . HIS B 1 84 ? 17.75 11.367 -10.648 1 68.31 84 HIS B C 1
ATOM 3138 O O . HIS B 1 84 ? 17.203 10.992 -11.688 1 68.31 84 HIS B O 1
ATOM 3144 N N . HIS B 1 85 ? 18.922 11.109 -10.445 1 64.44 85 HIS B N 1
ATOM 3145 C CA . HIS B 1 85 ? 19.734 10.508 -11.5 1 64.44 85 HIS B CA 1
ATOM 3146 C C . HIS B 1 85 ? 19.484 9.008 -11.594 1 64.44 85 HIS B C 1
ATOM 3148 O O . HIS B 1 85 ? 19.969 8.344 -12.508 1 64.44 85 HIS B O 1
ATOM 3154 N N . THR B 1 86 ? 18.797 8.5 -10.719 1 68.88 86 THR B N 1
ATOM 3155 C CA . THR B 1 86 ? 18.406 7.102 -10.781 1 68.88 86 THR B CA 1
ATOM 3156 C C . THR B 1 86 ? 16.922 6.969 -11.109 1 68.88 86 THR B C 1
ATOM 3158 O O . THR B 1 86 ? 16.109 7.797 -10.695 1 68.88 86 THR B O 1
ATOM 3161 N N . GLN B 1 87 ? 16.641 6.191 -12.188 1 78 87 GLN B N 1
ATOM 3162 C CA . GLN B 1 87 ? 15.242 5.891 -12.438 1 78 87 GLN B CA 1
ATOM 3163 C C . GLN B 1 87 ? 14.656 5.023 -11.328 1 78 87 GLN B C 1
ATOM 3165 O O . GLN B 1 87 ? 15.164 3.934 -11.055 1 78 87 GLN B O 1
ATOM 3170 N N . ILE B 1 88 ? 13.727 5.602 -10.617 1 85.12 88 ILE B N 1
ATOM 3171 C CA . ILE B 1 88 ? 13.156 4.879 -9.484 1 85.12 88 ILE B CA 1
ATOM 3172 C C . ILE B 1 88 ? 11.648 4.734 -9.68 1 85.12 88 ILE B C 1
ATOM 3174 O O . ILE B 1 88 ? 11.047 5.441 -10.492 1 85.12 88 ILE B O 1
ATOM 3178 N N . LEU B 1 89 ? 11.141 3.705 -8.969 1 88.06 89 LEU B N 1
ATOM 3179 C CA . LEU B 1 89 ? 9.695 3.588 -8.82 1 88.06 89 LEU B CA 1
ATOM 3180 C C . LEU B 1 89 ? 9.164 4.594 -7.805 1 88.06 89 LEU B C 1
ATOM 3182 O O . LEU B 1 89 ? 9.844 4.906 -6.824 1 88.06 89 LEU B O 1
ATOM 3186 N N . TYR B 1 90 ? 7.938 5.016 -8.055 1 83.25 90 TYR B N 1
ATOM 3187 C CA . TYR B 1 90 ? 7.402 6.047 -7.176 1 83.25 90 TYR B CA 1
ATOM 3188 C C . TYR B 1 90 ? 6.219 5.512 -6.375 1 83.25 90 TYR B C 1
ATOM 3190 O O . TYR B 1 90 ? 5.895 4.324 -6.453 1 83.25 90 TYR B O 1
ATOM 3198 N N . THR B 1 91 ? 5.648 6.414 -5.723 1 83.69 91 THR B N 1
ATOM 3199 C CA . THR B 1 91 ? 4.711 6.094 -4.652 1 83.69 91 THR B CA 1
ATOM 3200 C C . THR B 1 91 ? 3.584 5.203 -5.168 1 83.69 91 THR B C 1
ATOM 3202 O O . THR B 1 91 ? 3.252 4.191 -4.551 1 83.69 91 THR B O 1
ATOM 3205 N N . LYS B 1 92 ? 2.949 5.543 -6.309 1 84.94 92 LYS B N 1
ATOM 3206 C CA . LYS B 1 92 ? 1.816 4.762 -6.797 1 84.94 92 LYS B CA 1
ATOM 3207 C C . LYS B 1 92 ? 2.223 3.318 -7.078 1 84.94 92 LYS B C 1
ATOM 3209 O O . LYS B 1 92 ? 1.506 2.383 -6.711 1 84.94 92 LYS B O 1
ATOM 3214 N N . ASP B 1 93 ? 3.328 3.172 -7.727 1 90.69 93 ASP B N 1
ATOM 3215 C CA . ASP B 1 93 ? 3.801 1.829 -8.047 1 90.69 93 ASP B CA 1
ATOM 3216 C C . ASP B 1 93 ? 4.23 1.083 -6.785 1 90.69 93 ASP B C 1
ATOM 3218 O O . ASP B 1 93 ? 3.889 -0.087 -6.602 1 90.69 93 ASP B O 1
ATOM 3222 N N . ILE B 1 94 ? 4.949 1.775 -5.953 1 93.5 94 ILE B N 1
ATOM 3223 C CA . ILE B 1 94 ? 5.496 1.161 -4.746 1 93.5 94 ILE B CA 1
ATOM 3224 C C . ILE B 1 94 ? 4.352 0.684 -3.852 1 93.5 94 ILE B C 1
ATOM 3226 O O . ILE B 1 94 ? 4.391 -0.432 -3.328 1 93.5 94 ILE B O 1
ATOM 3230 N N . SER B 1 95 ? 3.352 1.542 -3.648 1 91.75 95 SER B N 1
ATOM 3231 C CA . SER B 1 95 ? 2.215 1.161 -2.816 1 91.75 95 SER B CA 1
ATOM 3232 C C . SER B 1 95 ? 1.529 -0.09 -3.357 1 91.75 95 SER B C 1
ATOM 3234 O O . SER B 1 95 ? 1.187 -0.995 -2.594 1 91.75 95 SER B O 1
ATOM 3236 N N . MET B 1 96 ? 1.387 -0.132 -4.656 1 91.56 96 MET B N 1
ATOM 3237 C CA . MET B 1 96 ? 0.745 -1.276 -5.301 1 91.56 96 MET B CA 1
ATOM 3238 C C . MET B 1 96 ? 1.593 -2.533 -5.145 1 91.56 96 MET B C 1
ATOM 3240 O O . MET B 1 96 ? 1.064 -3.615 -4.875 1 91.56 96 MET B O 1
ATOM 3244 N N . ILE B 1 97 ? 2.846 -2.387 -5.309 1 95.5 97 ILE B N 1
ATOM 3245 C CA . ILE B 1 97 ? 3.76 -3.52 -5.207 1 95.5 97 ILE B CA 1
ATOM 3246 C C . ILE B 1 97 ? 3.686 -4.117 -3.803 1 95.5 97 ILE B C 1
ATOM 3248 O O . ILE B 1 97 ? 3.482 -5.324 -3.646 1 95.5 97 ILE B O 1
ATOM 3252 N N . VAL B 1 98 ? 3.82 -3.305 -2.811 1 94.5 98 VAL B N 1
ATOM 3253 C CA . VAL B 1 98 ? 3.807 -3.771 -1.429 1 94.5 98 VAL B CA 1
ATOM 3254 C C . VAL B 1 98 ? 2.479 -4.461 -1.128 1 94.5 98 VAL B C 1
ATOM 3256 O O . VAL B 1 98 ? 2.449 -5.504 -0.471 1 94.5 98 VAL B O 1
ATOM 3259 N N . PHE B 1 99 ? 1.47 -3.908 -1.655 1 90.94 99 PHE B N 1
ATOM 3260 C CA . PHE B 1 99 ? 0.136 -4.445 -1.413 1 90.94 99 PHE B CA 1
ATOM 3261 C C . PHE B 1 99 ? -0.062 -5.762 -2.156 1 90.94 99 PHE B C 1
ATOM 3263 O O . PHE B 1 99 ? -0.468 -6.762 -1.562 1 90.94 99 PHE B O 1
ATOM 3270 N N . GLN B 1 100 ? 0.276 -5.824 -3.428 1 91.19 100 GLN B N 1
ATOM 3271 C CA . GLN B 1 100 ? 0.025 -6.977 -4.285 1 91.19 100 GLN B CA 1
ATOM 3272 C C . GLN B 1 100 ? 0.935 -8.141 -3.92 1 91.19 100 GLN B C 1
ATOM 3274 O O . GLN B 1 100 ? 0.592 -9.305 -4.16 1 91.19 100 GLN B O 1
ATOM 3279 N N . LEU B 1 101 ? 2.033 -7.887 -3.348 1 94.88 101 LEU B N 1
ATOM 3280 C CA . LEU B 1 101 ? 2.926 -8.953 -2.904 1 94.88 101 LEU B CA 1
ATOM 3281 C C . LEU B 1 101 ? 2.449 -9.547 -1.584 1 94.88 101 LEU B C 1
ATOM 3283 O O . LEU B 1 101 ? 3.039 -10.508 -1.08 1 94.88 101 LEU B O 1
ATOM 3287 N N . ASP B 1 102 ? 1.428 -8.992 -1.039 1 89.06 102 ASP B N 1
ATOM 3288 C CA . ASP B 1 102 ? 0.82 -9.5 0.188 1 89.06 102 ASP B CA 1
ATOM 3289 C C . ASP B 1 102 ? 1.848 -9.594 1.312 1 89.06 102 ASP B C 1
ATOM 3291 O O . ASP B 1 102 ? 1.951 -10.625 1.983 1 89.06 102 ASP B O 1
ATOM 3295 N N . LEU B 1 103 ? 2.67 -8.531 1.453 1 92.38 103 LEU B N 1
ATOM 3296 C CA . LEU B 1 103 ? 3.725 -8.523 2.461 1 92.38 103 LEU B CA 1
ATOM 3297 C C . LEU B 1 103 ? 3.139 -8.352 3.859 1 92.38 103 LEU B C 1
ATOM 3299 O O . LEU B 1 103 ? 2.193 -7.586 4.051 1 92.38 103 LEU B O 1
ATOM 3303 N N . ARG B 1 104 ? 3.695 -9.094 4.781 1 85 104 ARG B N 1
ATOM 3304 C CA . ARG B 1 104 ? 3.328 -9.031 6.191 1 85 104 ARG B CA 1
ATOM 3305 C C . ARG B 1 104 ? 4.566 -9.086 7.082 1 85 104 ARG B C 1
ATOM 3307 O O . ARG B 1 104 ? 5.66 -9.398 6.609 1 85 104 ARG B O 1
ATOM 3314 N N . ILE B 1 105 ? 4.336 -8.773 8.289 1 88.38 105 ILE B N 1
ATOM 3315 C CA . ILE B 1 105 ? 5.422 -8.891 9.258 1 88.38 105 ILE B CA 1
ATOM 3316 C C . ILE B 1 105 ? 6.039 -10.281 9.18 1 88.38 105 ILE B C 1
ATOM 3318 O O . ILE B 1 105 ? 5.32 -11.281 9.141 1 88.38 105 ILE B O 1
ATOM 3322 N N . GLY B 1 106 ? 7.336 -10.344 8.992 1 92.44 106 GLY B N 1
ATOM 3323 C CA . GLY B 1 106 ? 8.023 -11.625 9.008 1 92.44 106 GLY B CA 1
ATOM 3324 C C . GLY B 1 106 ? 8.242 -12.203 7.617 1 92.44 106 GLY B C 1
ATOM 3325 O O . GLY B 1 106 ? 8.977 -13.18 7.449 1 92.44 106 GLY B O 1
ATOM 3326 N N . SER B 1 107 ? 7.641 -11.609 6.602 1 94.19 107 SER B N 1
ATOM 3327 C CA . SER B 1 107 ? 7.824 -12.102 5.242 1 94.19 107 SER B CA 1
ATOM 3328 C C . SER B 1 107 ? 9.289 -12.078 4.836 1 94.19 107 SER B C 1
ATOM 3330 O O . SER B 1 107 ? 10.023 -11.156 5.203 1 94.19 107 SER B O 1
ATOM 3332 N N . ILE B 1 108 ? 9.664 -13.109 4.148 1 98 108 ILE B N 1
ATOM 3333 C CA . ILE B 1 108 ? 10.969 -13.156 3.502 1 98 108 ILE B CA 1
ATOM 3334 C C . ILE B 1 108 ? 10.828 -12.773 2.029 1 98 108 ILE B C 1
ATOM 3336 O O . ILE B 1 108 ? 10.109 -13.438 1.277 1 98 108 ILE B O 1
ATOM 3340 N N . VAL B 1 109 ? 11.555 -11.688 1.613 1 98.69 109 VAL B N 1
ATOM 3341 C CA . VAL B 1 109 ? 11.359 -11.125 0.278 1 98.69 109 VAL B CA 1
ATOM 3342 C C . VAL B 1 109 ? 12.695 -11.086 -0.461 1 98.69 109 VAL B C 1
ATOM 3344 O O . VAL B 1 109 ? 13.742 -10.82 0.142 1 98.69 109 VAL B O 1
ATOM 3347 N N . ALA B 1 110 ? 12.672 -11.43 -1.74 1 98.88 110 ALA B N 1
ATOM 3348 C CA . ALA B 1 110 ? 13.812 -11.195 -2.619 1 98.88 110 ALA B CA 1
ATOM 3349 C C . ALA B 1 110 ? 13.508 -10.094 -3.629 1 98.88 110 ALA B C 1
ATOM 3351 O O . ALA B 1 110 ? 12.414 -10.039 -4.191 1 98.88 110 ALA B O 1
ATOM 3352 N N . GLU B 1 111 ? 14.406 -9.203 -3.799 1 98.75 111 GLU B N 1
ATOM 3353 C CA . GLU B 1 111 ? 14.297 -8.102 -4.758 1 98.75 111 GLU B CA 1
ATOM 3354 C C . GLU B 1 111 ? 15.523 -8.039 -5.66 1 98.75 111 GLU B C 1
ATOM 3356 O O . GLU B 1 111 ? 16.656 -8.031 -5.176 1 98.75 111 GLU B O 1
ATOM 3361 N N . ALA B 1 112 ? 15.352 -8.023 -6.941 1 98.56 112 ALA B N 1
ATOM 3362 C CA . ALA B 1 112 ? 16.438 -7.801 -7.891 1 98.56 112 ALA B CA 1
ATOM 3363 C C . ALA B 1 112 ? 16.266 -6.48 -8.633 1 98.56 112 ALA B C 1
ATOM 3365 O O . ALA B 1 112 ? 15.164 -6.152 -9.078 1 98.56 112 ALA B O 1
ATOM 3366 N N . GLY B 1 113 ? 17.344 -5.754 -8.836 1 96.44 113 GLY B N 1
ATOM 3367 C CA . GLY B 1 113 ? 17.281 -4.379 -9.305 1 96.44 113 GLY B CA 1
ATOM 3368 C C . GLY B 1 113 ? 17.016 -3.379 -8.195 1 96.44 113 GLY B C 1
ATOM 3369 O O . GLY B 1 113 ? 16.125 -2.541 -8.305 1 96.44 113 GLY B O 1
ATOM 3370 N N . VAL B 1 114 ? 17.734 -3.484 -7.133 1 95.5 114 VAL B N 1
ATOM 3371 C CA . VAL B 1 114 ? 17.5 -2.715 -5.914 1 95.5 114 VAL B CA 1
ATOM 3372 C C . VAL B 1 114 ? 17.703 -1.227 -6.199 1 95.5 114 VAL B C 1
ATOM 3374 O O . VAL B 1 114 ? 16.969 -0.388 -5.676 1 95.5 114 VAL B O 1
ATOM 3377 N N . GLY B 1 115 ? 18.812 -0.865 -7.004 1 92.94 115 GLY B N 1
ATOM 3378 C CA . GLY B 1 115 ? 19.094 0.528 -7.324 1 92.94 115 GLY B CA 1
ATOM 3379 C C . GLY B 1 115 ? 19.359 1.382 -6.102 1 92.94 115 GLY B C 1
ATOM 3380 O O . GLY B 1 115 ? 20.219 1.051 -5.285 1 92.94 115 GLY B O 1
ATOM 3381 N N . SER B 1 116 ? 18.531 2.389 -5.945 1 92.69 116 SER B N 1
ATOM 3382 C CA . SER B 1 116 ? 18.734 3.326 -4.848 1 92.69 116 SER B CA 1
ATOM 3383 C C . SER B 1 116 ? 18.047 2.842 -3.574 1 92.69 116 SER B C 1
ATOM 3385 O O . SER B 1 116 ? 18.141 3.486 -2.527 1 92.69 116 SER B O 1
ATOM 3387 N N . GLY B 1 117 ? 17.359 1.781 -3.652 1 94.94 117 GLY B N 1
ATOM 3388 C CA . GLY B 1 117 ? 16.75 1.192 -2.473 1 94.94 117 GLY B CA 1
ATOM 3389 C C . GLY B 1 117 ? 15.398 1.812 -2.125 1 94.94 117 GLY B C 1
ATOM 3390 O O . GLY B 1 117 ? 14.922 1.668 -0.999 1 94.94 117 GLY B O 1
ATOM 3391 N N . SER B 1 118 ? 14.844 2.533 -3.104 1 93.75 118 SER B N 1
ATOM 3392 C CA . SER B 1 118 ? 13.547 3.164 -2.865 1 93.75 118 SER B CA 1
ATOM 3393 C C . SER B 1 118 ? 12.477 2.123 -2.545 1 93.75 118 SER B C 1
ATOM 3395 O O . SER B 1 118 ? 11.898 2.139 -1.458 1 93.75 118 SER B O 1
ATOM 3397 N N . LEU B 1 119 ? 12.266 1.225 -3.385 1 96.38 119 LEU B N 1
ATOM 3398 C CA . LEU B 1 119 ? 11.305 0.155 -3.164 1 96.38 119 LEU B CA 1
ATOM 3399 C C . LEU B 1 119 ? 11.695 -0.694 -1.96 1 96.38 119 LEU B C 1
ATOM 3401 O O . LEU B 1 119 ? 10.844 -1.046 -1.138 1 96.38 119 LEU B O 1
ATOM 3405 N N . SER B 1 120 ? 12.961 -0.926 -1.792 1 97.56 120 SER B N 1
ATOM 3406 C CA . SER B 1 120 ? 13.484 -1.786 -0.736 1 97.56 120 SER B CA 1
ATOM 3407 C C . SER B 1 120 ? 13.062 -1.291 0.643 1 97.56 120 SER B C 1
ATOM 3409 O O . SER B 1 120 ? 12.688 -2.088 1.506 1 97.56 120 SER B O 1
ATOM 3411 N N . HIS B 1 121 ? 13.117 -0.033 0.823 1 96 121 HIS B N 1
ATOM 3412 C CA . HIS B 1 121 ? 12.781 0.535 2.123 1 96 121 HIS B CA 1
ATOM 3413 C C . HIS B 1 121 ? 11.305 0.324 2.455 1 96 121 HIS B C 1
ATOM 3415 O O . HIS B 1 121 ? 10.953 0.09 3.613 1 96 121 HIS B O 1
ATOM 3421 N N . SER B 1 122 ? 10.477 0.456 1.441 1 95.62 122 SER B N 1
ATOM 3422 C CA . SER B 1 122 ? 9.055 0.206 1.66 1 95.62 122 SER B CA 1
ATOM 3423 C C . SER B 1 122 ? 8.789 -1.266 1.96 1 95.62 122 SER B C 1
ATOM 3425 O O . SER B 1 122 ? 7.953 -1.592 2.803 1 95.62 122 SER B O 1
ATOM 3427 N N . ILE B 1 123 ? 9.461 -2.127 1.272 1 97.19 123 ILE B N 1
ATOM 3428 C CA . ILE B 1 123 ? 9.359 -3.555 1.552 1 97.19 123 ILE B CA 1
ATOM 3429 C C . ILE B 1 123 ? 9.781 -3.832 2.992 1 97.19 123 ILE B C 1
ATOM 3431 O O . ILE B 1 123 ? 9.078 -4.535 3.727 1 97.19 123 ILE B O 1
ATOM 3435 N N . LEU B 1 124 ? 10.867 -3.287 3.395 1 96.25 124 LEU B N 1
ATOM 3436 C CA . LEU B 1 124 ? 11.422 -3.514 4.727 1 96.25 124 LEU B CA 1
ATOM 3437 C C . LEU B 1 124 ? 10.453 -3.033 5.805 1 96.25 124 LEU B C 1
ATOM 3439 O O . LEU B 1 124 ? 10.273 -3.703 6.82 1 96.25 124 LEU B O 1
ATOM 3443 N N . ARG B 1 125 ? 9.875 -1.89 5.57 1 90.69 125 ARG B N 1
ATOM 3444 C CA . ARG B 1 125 ? 8.883 -1.403 6.527 1 90.69 125 ARG B CA 1
ATOM 3445 C C . ARG B 1 125 ? 7.75 -2.408 6.703 1 90.69 125 ARG B C 1
ATOM 3447 O O . ARG B 1 125 ? 7.273 -2.629 7.82 1 90.69 125 ARG B O 1
ATOM 3454 N N . ALA B 1 126 ? 7.312 -2.957 5.633 1 91.44 126 ALA B N 1
ATOM 3455 C CA . ALA B 1 126 ? 6.16 -3.854 5.645 1 91.44 126 ALA B CA 1
ATOM 3456 C C . ALA B 1 126 ? 6.492 -5.164 6.352 1 91.44 126 ALA B C 1
ATOM 3458 O O . ALA B 1 126 ? 5.625 -5.773 6.984 1 91.44 126 ALA B O 1
ATOM 3459 N N . VAL B 1 127 ? 7.734 -5.594 6.344 1 94.81 127 VAL B N 1
ATOM 3460 C CA . VAL B 1 127 ? 8.031 -6.941 6.816 1 94.81 127 VAL B CA 1
ATOM 3461 C C . VAL B 1 127 ? 8.68 -6.871 8.203 1 94.81 127 VAL B C 1
ATOM 3463 O O . VAL B 1 127 ? 8.82 -7.895 8.875 1 94.81 127 VAL B O 1
ATOM 3466 N N . ALA B 1 128 ? 9.094 -5.68 8.562 1 91.31 128 ALA B N 1
ATOM 3467 C CA . ALA B 1 128 ? 9.742 -5.473 9.852 1 91.31 128 ALA B CA 1
ATOM 3468 C C . ALA B 1 128 ? 8.781 -5.793 11 1 91.31 128 ALA B C 1
ATOM 3470 O O . ALA B 1 128 ? 7.566 -5.656 10.859 1 91.31 128 ALA B O 1
ATOM 3471 N N . PRO B 1 129 ? 9.336 -6.316 12.164 1 89.38 129 PRO B N 1
ATOM 3472 C CA . PRO B 1 129 ? 10.742 -6.434 12.547 1 89.38 129 PRO B CA 1
ATOM 3473 C C . PRO B 1 129 ? 11.297 -7.844 12.344 1 89.38 129 PRO B C 1
ATOM 3475 O O . PRO B 1 129 ? 12.477 -8.086 12.586 1 89.38 129 PRO B O 1
ATOM 3478 N N . LYS B 1 130 ? 10.531 -8.719 11.898 1 91.75 130 LYS B N 1
ATOM 3479 C CA . LYS B 1 130 ? 10.938 -10.117 11.891 1 91.75 130 LYS B CA 1
ATOM 3480 C C . LYS B 1 130 ? 11.25 -10.586 10.469 1 91.75 130 LYS B C 1
ATOM 3482 O O . LYS B 1 130 ? 11.727 -11.703 10.273 1 91.75 130 LYS B O 1
ATOM 3487 N N . GLY B 1 131 ? 10.992 -9.805 9.5 1 95.38 131 GLY B N 1
ATOM 3488 C CA . GLY B 1 131 ? 11.156 -10.211 8.117 1 95.38 131 GLY B CA 1
ATOM 3489 C C . GLY B 1 131 ? 12.578 -10.039 7.609 1 95.38 131 GLY B C 1
ATOM 3490 O O . GLY B 1 131 ? 13.469 -9.648 8.367 1 95.38 131 GLY B O 1
ATOM 3491 N N . MET B 1 132 ? 12.805 -10.461 6.363 1 98.25 132 MET B N 1
ATOM 3492 C CA . MET B 1 132 ? 14.117 -10.406 5.719 1 98.25 132 MET B CA 1
ATOM 3493 C C . MET B 1 132 ? 13.992 -9.969 4.262 1 98.25 132 MET B C 1
ATOM 3495 O O . MET B 1 132 ? 13.062 -10.383 3.566 1 98.25 132 MET B O 1
ATOM 3499 N N . LEU B 1 133 ? 14.945 -9.164 3.854 1 98.69 133 LEU B N 1
ATOM 3500 C CA . LEU B 1 133 ? 15.031 -8.773 2.449 1 98.69 133 LEU B CA 1
ATOM 3501 C C . LEU B 1 133 ? 16.359 -9.211 1.844 1 98.69 133 LEU B C 1
ATOM 3503 O O . LEU B 1 133 ? 17.422 -8.805 2.314 1 98.69 133 LEU B O 1
ATOM 3507 N N . TYR B 1 134 ? 16.312 -10.094 0.882 1 98.81 134 TYR B N 1
ATOM 3508 C CA . TYR B 1 134 ? 17.453 -10.391 0.021 1 98.81 134 TYR B CA 1
ATOM 3509 C C . TYR B 1 134 ? 17.484 -9.453 -1.182 1 98.81 134 TYR B C 1
ATOM 3511 O O . TYR B 1 134 ? 16.625 -9.547 -2.068 1 98.81 134 TYR B O 1
ATOM 3519 N N . ALA B 1 135 ? 18.453 -8.57 -1.195 1 98.44 135 ALA B N 1
ATOM 3520 C CA . ALA B 1 135 ? 18.531 -7.523 -2.209 1 98.44 135 ALA B CA 1
ATOM 3521 C C . ALA B 1 135 ? 19.656 -7.797 -3.205 1 98.44 135 ALA B C 1
ATOM 3523 O O . ALA B 1 135 ? 20.812 -7.945 -2.816 1 98.44 135 ALA B O 1
ATOM 3524 N N . TYR B 1 136 ? 19.344 -7.809 -4.512 1 98.56 136 TYR B N 1
ATOM 3525 C CA . TYR B 1 136 ? 20.312 -8.133 -5.555 1 98.56 136 TYR B CA 1
ATOM 3526 C C . TYR B 1 136 ? 20.438 -6.992 -6.551 1 98.56 136 TYR B C 1
ATOM 3528 O O . TYR B 1 136 ? 19.453 -6.34 -6.895 1 98.56 136 TYR B O 1
ATOM 3536 N N . ASP B 1 137 ? 21.609 -6.766 -6.973 1 97.38 137 ASP B N 1
ATOM 3537 C CA . ASP B 1 137 ? 21.906 -5.867 -8.086 1 97.38 137 ASP B CA 1
ATOM 3538 C C . ASP B 1 137 ? 23.188 -6.273 -8.789 1 97.38 137 ASP B C 1
ATOM 3540 O O . ASP B 1 137 ? 24.047 -6.938 -8.203 1 97.38 137 ASP B O 1
ATOM 3544 N N . VAL B 1 138 ? 23.281 -5.977 -10.031 1 96.75 138 VAL B N 1
ATOM 3545 C CA . VAL B 1 138 ? 24.5 -6.297 -10.789 1 96.75 138 VAL B CA 1
ATOM 3546 C C . VAL B 1 138 ? 25.531 -5.199 -10.586 1 96.75 138 VAL B C 1
ATOM 3548 O O . VAL B 1 138 ? 26.719 -5.406 -10.844 1 96.75 138 VAL B O 1
ATOM 3551 N N . ASP B 1 139 ? 25.078 -3.994 -10.195 1 95.25 139 ASP B N 1
ATOM 3552 C CA . ASP B 1 139 ? 25.969 -2.848 -9.984 1 95.25 139 ASP B CA 1
ATOM 3553 C C . ASP B 1 139 ? 26.5 -2.824 -8.562 1 95.25 139 ASP B C 1
ATOM 3555 O O . ASP B 1 139 ? 25.781 -2.49 -7.621 1 95.25 139 ASP B O 1
ATOM 3559 N N . THR B 1 140 ? 27.781 -2.994 -8.375 1 95.69 140 THR B N 1
ATOM 3560 C CA . THR B 1 140 ? 28.391 -3.086 -7.059 1 95.69 140 THR B CA 1
ATOM 3561 C C . THR B 1 140 ? 28.359 -1.733 -6.352 1 95.69 140 THR B C 1
ATOM 3563 O O . THR B 1 140 ? 28.25 -1.67 -5.125 1 95.69 140 THR B O 1
ATOM 3566 N N . CYS B 1 141 ? 28.484 -0.722 -7.102 1 94.44 141 CYS B N 1
ATOM 3567 C CA . CYS B 1 141 ? 28.438 0.608 -6.504 1 94.44 141 CYS B CA 1
ATOM 3568 C C . CYS B 1 141 ? 27.078 0.875 -5.871 1 94.44 141 CYS B C 1
ATOM 3570 O O . CYS B 1 141 ? 27 1.405 -4.762 1 94.44 141 CYS B O 1
ATOM 3572 N N . ARG B 1 142 ? 26.047 0.517 -6.598 1 92.56 142 ARG B N 1
ATOM 3573 C CA . ARG B 1 142 ? 24.703 0.655 -6.062 1 92.56 142 ARG B CA 1
ATOM 3574 C C . ARG B 1 142 ? 24.531 -0.176 -4.797 1 92.56 142 ARG B C 1
ATOM 3576 O O . ARG B 1 142 ? 23.922 0.285 -3.822 1 92.56 142 ARG B O 1
ATOM 3583 N N . LEU B 1 143 ? 25.047 -1.317 -4.816 1 96.31 143 LEU B N 1
ATOM 3584 C CA . LEU B 1 143 ? 24.922 -2.215 -3.672 1 96.31 143 LEU B CA 1
ATOM 3585 C C . LEU B 1 143 ? 25.641 -1.649 -2.453 1 96.31 143 LEU B C 1
ATOM 3587 O O . LEU B 1 143 ? 25.141 -1.73 -1.332 1 96.31 143 LEU B O 1
ATOM 3591 N N . ASP B 1 144 ? 26.781 -1.12 -2.654 1 96.62 144 ASP B N 1
ATOM 3592 C CA . ASP B 1 144 ? 27.516 -0.517 -1.549 1 96.62 144 ASP B CA 1
ATOM 3593 C C . ASP B 1 144 ? 26.75 0.651 -0.943 1 96.62 144 ASP B C 1
ATOM 3595 O O . ASP B 1 144 ? 26.656 0.771 0.28 1 96.62 144 ASP B O 1
ATOM 3599 N N . SER B 1 145 ? 26.25 1.426 -1.817 1 94.81 145 SER B N 1
ATOM 3600 C CA . SER B 1 145 ? 25.484 2.588 -1.377 1 94.81 145 SER B CA 1
ATOM 3601 C C . SER B 1 145 ? 24.234 2.17 -0.597 1 94.81 145 SER B C 1
ATOM 3603 O O . SER B 1 145 ? 23.953 2.711 0.475 1 94.81 145 SER B O 1
ATOM 3605 N N . VAL B 1 146 ? 23.531 1.226 -1.134 1 95.81 146 VAL B N 1
ATOM 3606 C CA . VAL B 1 146 ? 22.266 0.835 -0.501 1 95.81 146 VAL B CA 1
ATOM 3607 C C . VAL B 1 146 ? 22.562 0.102 0.807 1 95.81 146 VAL B C 1
ATOM 3609 O O . VAL B 1 146 ? 21.812 0.234 1.777 1 95.81 146 VAL B O 1
ATOM 3612 N N . ARG B 1 147 ? 23.641 -0.636 0.845 1 97.12 147 ARG B N 1
ATOM 3613 C CA . ARG B 1 147 ? 24.062 -1.279 2.088 1 97.12 147 ARG B CA 1
ATOM 3614 C C . ARG B 1 147 ? 24.297 -0.248 3.186 1 97.12 147 ARG B C 1
ATOM 3616 O O . ARG B 1 147 ? 23.875 -0.437 4.324 1 97.12 147 ARG B O 1
ATOM 3623 N N . MET B 1 148 ? 24.969 0.747 2.857 1 95.69 148 MET B N 1
ATOM 3624 C CA . MET B 1 148 ? 25.234 1.82 3.811 1 95.69 148 MET B CA 1
ATOM 3625 C C . MET B 1 148 ? 23.938 2.465 4.281 1 95.69 148 MET B C 1
ATOM 3627 O O . MET B 1 148 ? 23.781 2.76 5.465 1 95.69 148 MET B O 1
ATOM 3631 N N . ASP B 1 149 ? 23.016 2.67 3.332 1 94.88 149 ASP B N 1
ATOM 3632 C CA . ASP B 1 149 ? 21.719 3.248 3.686 1 94.88 149 ASP B CA 1
ATOM 3633 C C . ASP B 1 149 ? 20.953 2.328 4.625 1 94.88 149 ASP B C 1
ATOM 3635 O O . ASP B 1 149 ? 20.375 2.783 5.617 1 94.88 149 ASP B O 1
ATOM 3639 N N . PHE B 1 150 ? 20.969 1.023 4.273 1 96.19 150 PHE B N 1
ATOM 3640 C CA . PHE B 1 150 ? 20.281 0.07 5.141 1 96.19 150 PHE B CA 1
ATOM 3641 C C . PHE B 1 150 ? 20.859 0.115 6.551 1 96.19 150 PHE B C 1
ATOM 3643 O O . PHE B 1 150 ? 20.109 0.102 7.531 1 96.19 150 PHE B O 1
ATOM 3650 N N . ASP B 1 151 ? 22.141 0.207 6.633 1 94.5 151 ASP B N 1
ATOM 3651 C CA . ASP B 1 151 ? 22.797 0.276 7.934 1 94.5 151 ASP B CA 1
ATOM 3652 C C . ASP B 1 151 ? 22.406 1.546 8.688 1 94.5 151 ASP B C 1
ATOM 3654 O O . ASP B 1 151 ? 21.984 1.484 9.844 1 94.5 151 ASP B O 1
ATOM 3658 N N . ARG B 1 152 ? 22.469 2.602 8.031 1 92.19 152 ARG B N 1
ATOM 3659 C CA . ARG B 1 152 ? 22.172 3.906 8.609 1 92.19 152 ARG B CA 1
ATOM 3660 C C . ARG B 1 152 ? 20.719 3.969 9.078 1 92.19 152 ARG B C 1
ATOM 3662 O O . ARG B 1 152 ? 20.406 4.617 10.078 1 92.19 152 ARG B O 1
ATOM 3669 N N . HIS B 1 153 ? 19.906 3.291 8.352 1 92.44 153 HIS B N 1
ATOM 3670 C CA . HIS B 1 153 ? 18.469 3.389 8.633 1 92.44 153 HIS B CA 1
ATOM 3671 C C . HIS B 1 153 ? 18.016 2.27 9.562 1 92.44 153 HIS B C 1
ATOM 3673 O O . HIS B 1 153 ? 16.828 2.131 9.836 1 92.44 153 HIS B O 1
ATOM 3679 N N . GLY B 1 154 ? 18.922 1.43 10.016 1 89.62 154 GLY B N 1
ATOM 3680 C CA . GLY B 1 154 ? 18.625 0.437 11.031 1 89.62 154 GLY B CA 1
ATOM 3681 C C . GLY B 1 154 ? 18.109 -0.87 10.469 1 89.62 154 GLY B C 1
ATOM 3682 O O . GLY B 1 154 ? 17.391 -1.607 11.148 1 89.62 154 GLY B O 1
ATOM 3683 N N . PHE B 1 155 ? 18.406 -1.18 9.195 1 94.5 155 PHE B N 1
ATOM 3684 C CA . PHE B 1 155 ? 17.859 -2.375 8.555 1 94.5 155 PHE B CA 1
ATOM 3685 C C . PHE B 1 155 ? 18.953 -3.41 8.328 1 94.5 155 PHE B C 1
ATOM 3687 O O . PHE B 1 155 ? 18.75 -4.387 7.602 1 94.5 155 PHE B O 1
ATOM 3694 N N . SER B 1 156 ? 20.094 -3.299 8.945 1 94.31 156 SER B N 1
ATOM 3695 C CA . SER B 1 156 ? 21.234 -4.16 8.688 1 94.31 156 SER B CA 1
ATOM 3696 C C . SER B 1 156 ? 20.922 -5.613 9.023 1 94.31 156 SER B C 1
ATOM 3698 O O . SER B 1 156 ? 21.312 -6.523 8.281 1 94.31 156 SER B O 1
ATOM 3700 N N . ASN B 1 157 ? 20.203 -5.809 10.039 1 95.31 157 ASN B N 1
ATOM 3701 C CA . ASN B 1 157 ? 19.953 -7.168 10.5 1 95.31 157 ASN B CA 1
ATOM 3702 C C . ASN B 1 157 ? 18.844 -7.844 9.688 1 95.31 157 ASN B C 1
ATOM 3704 O O . ASN B 1 157 ? 18.625 -9.047 9.812 1 95.31 157 ASN B O 1
ATOM 3708 N N . MET B 1 158 ? 18.203 -7.09 8.852 1 97.31 158 MET B N 1
ATOM 3709 C CA . MET B 1 158 ? 17.078 -7.641 8.102 1 97.31 158 MET B CA 1
ATOM 3710 C C . MET B 1 158 ? 17.375 -7.641 6.605 1 97.31 158 MET B C 1
ATOM 3712 O O . MET B 1 158 ? 16.469 -7.816 5.789 1 97.31 158 MET B O 1
ATOM 3716 N N . THR B 1 159 ? 18.594 -7.375 6.293 1 98.19 159 THR B N 1
ATOM 3717 C CA . THR B 1 159 ? 18.906 -7.309 4.867 1 98.19 159 THR B CA 1
ATOM 3718 C C . THR B 1 159 ? 20.141 -8.141 4.543 1 98.19 159 THR B C 1
ATOM 3720 O O . THR B 1 159 ? 21.078 -8.211 5.344 1 98.19 159 THR B O 1
ATOM 3723 N N . LYS B 1 160 ? 20.141 -8.812 3.455 1 98.31 160 LYS B N 1
ATOM 3724 C CA . LYS B 1 160 ? 21.297 -9.414 2.801 1 98.31 160 LYS B CA 1
ATOM 3725 C C . LYS B 1 160 ? 21.484 -8.859 1.394 1 98.31 160 LYS B C 1
ATOM 3727 O O . LYS B 1 160 ? 20.688 -9.133 0.5 1 98.31 160 LYS B O 1
ATOM 3732 N N . VAL B 1 161 ? 22.484 -8.086 1.251 1 98 161 VAL B N 1
ATOM 3733 C CA . VAL B 1 161 ? 22.797 -7.453 -0.031 1 98 161 VAL B CA 1
ATOM 3734 C C . VAL B 1 161 ? 23.797 -8.305 -0.805 1 98 161 VAL B C 1
ATOM 3736 O O . VAL B 1 161 ? 24.875 -8.609 -0.3 1 98 161 VAL B O 1
ATOM 3739 N N . GLN B 1 162 ? 23.438 -8.641 -2.027 1 97.38 162 GLN B N 1
ATOM 3740 C CA . GLN B 1 162 ? 24.266 -9.586 -2.771 1 97.38 162 GLN B CA 1
ATOM 3741 C C . GLN B 1 162 ? 24.469 -9.125 -4.215 1 97.38 162 GLN B C 1
ATOM 3743 O O . GLN B 1 162 ? 23.516 -8.695 -4.867 1 97.38 162 GLN B O 1
ATOM 3748 N N . HIS B 1 163 ? 25.656 -9.211 -4.605 1 97.56 163 HIS B N 1
ATOM 3749 C CA . HIS B 1 163 ? 25.969 -8.992 -6.016 1 97.56 163 HIS B CA 1
ATOM 3750 C C . HIS B 1 163 ? 25.672 -10.242 -6.84 1 97.56 163 HIS B C 1
ATOM 3752 O O . HIS B 1 163 ? 26.266 -11.305 -6.602 1 97.56 163 HIS B O 1
ATOM 3758 N N . SER B 1 164 ? 24.719 -10.102 -7.809 1 96.62 164 SER B N 1
ATOM 3759 C CA . SER B 1 164 ? 24.391 -11.219 -8.68 1 96.62 164 SER B CA 1
ATOM 3760 C C . SER B 1 164 ? 23.594 -10.75 -9.898 1 96.62 164 SER B C 1
ATOM 3762 O O . SER B 1 164 ? 22.719 -9.883 -9.773 1 96.62 164 SER B O 1
ATOM 3764 N N . ASP B 1 165 ? 23.938 -11.289 -10.992 1 97.19 165 ASP B N 1
ATOM 3765 C CA . ASP B 1 165 ? 23.016 -11.281 -12.117 1 97.19 165 ASP B CA 1
ATOM 3766 C C . ASP B 1 165 ? 22.016 -12.422 -12.016 1 97.19 165 ASP B C 1
ATOM 3768 O O . ASP B 1 165 ? 22.281 -13.531 -12.484 1 97.19 165 ASP B O 1
ATOM 3772 N N . VAL B 1 166 ? 20.891 -12.148 -11.516 1 97.75 166 VAL B N 1
ATOM 3773 C CA . VAL B 1 166 ? 19.953 -13.211 -11.164 1 97.75 166 VAL B CA 1
ATOM 3774 C C . VAL B 1 166 ? 19.391 -13.852 -12.43 1 97.75 166 VAL B C 1
ATOM 3776 O O . VAL B 1 166 ? 18.844 -14.953 -12.391 1 97.75 166 VAL B O 1
ATOM 3779 N N . CYS B 1 167 ? 19.453 -13.156 -13.57 1 97.12 167 CYS B N 1
ATOM 3780 C CA . CYS B 1 167 ? 18.984 -13.711 -14.844 1 97.12 167 CYS B CA 1
ATOM 3781 C C . CYS B 1 167 ? 19.938 -14.805 -15.336 1 97.12 167 CYS B C 1
ATOM 3783 O O . CYS B 1 167 ? 19.547 -15.672 -16.109 1 97.12 167 CYS B O 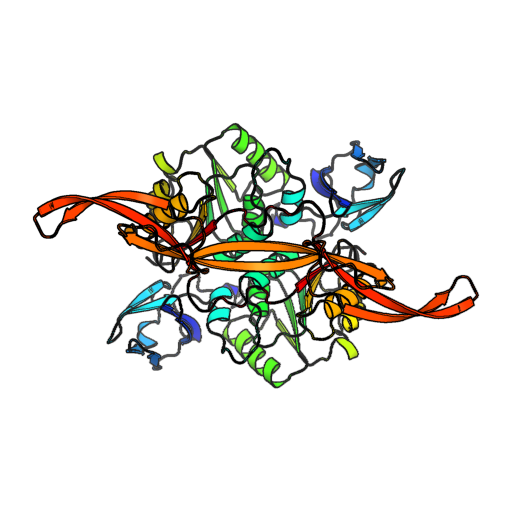1
ATOM 3785 N N . VAL B 1 168 ? 21.188 -14.758 -14.922 1 96.94 168 VAL B N 1
ATOM 3786 C CA . VAL B 1 168 ? 22.219 -15.711 -15.352 1 96.94 168 VAL B CA 1
ATOM 3787 C C . VAL B 1 168 ? 22.547 -16.672 -14.203 1 96.94 168 VAL B C 1
ATOM 3789 O O . VAL B 1 168 ? 22.469 -17.891 -14.367 1 96.94 168 VAL B O 1
ATOM 3792 N N . ASP B 1 169 ? 22.75 -16.109 -13.047 1 96.81 169 ASP B N 1
ATOM 3793 C CA . ASP B 1 169 ? 23.297 -16.875 -11.93 1 96.81 169 ASP B CA 1
ATOM 3794 C C . ASP B 1 169 ? 22.188 -17.328 -10.992 1 96.81 169 ASP B C 1
ATOM 3796 O O . ASP B 1 169 ? 22.391 -18.25 -10.188 1 96.81 169 ASP B O 1
ATOM 3800 N N . GLY B 1 170 ? 21.031 -16.703 -11.094 1 97.25 170 GLY B N 1
ATOM 3801 C CA . GLY B 1 170 ? 19.953 -17.016 -10.172 1 97.25 170 GLY B CA 1
ATOM 3802 C C . GLY B 1 170 ? 20.109 -16.328 -8.828 1 97.25 170 GLY B C 1
ATOM 3803 O O . GLY B 1 170 ? 20.984 -15.469 -8.656 1 97.25 170 GLY B O 1
ATOM 3804 N N . PHE B 1 171 ? 19.266 -16.641 -7.852 1 97.94 171 PHE B N 1
ATOM 3805 C CA . PHE B 1 171 ? 19.219 -15.992 -6.551 1 97.94 171 PHE B CA 1
ATOM 3806 C C . PHE B 1 171 ? 20.062 -16.75 -5.531 1 97.94 171 PHE B C 1
ATOM 3808 O O . PHE B 1 171 ? 20.391 -16.219 -4.473 1 97.94 171 PHE B O 1
ATOM 3815 N N . GLY B 1 172 ? 20.359 -17.969 -5.816 1 97.19 172 GLY B N 1
ATOM 3816 C CA . GLY B 1 172 ? 21.078 -18.797 -4.859 1 97.19 172 GLY B CA 1
ATOM 3817 C C . GLY B 1 172 ? 20.234 -19.172 -3.645 1 97.19 172 GLY B C 1
ATOM 3818 O O . GLY B 1 172 ? 20.781 -19.375 -2.559 1 97.19 172 GLY B O 1
ATOM 3819 N N . LEU B 1 173 ? 18.984 -19.016 -3.707 1 97.31 173 LEU B N 1
ATOM 3820 C CA . LEU B 1 173 ? 18.031 -19.344 -2.654 1 97.31 173 LEU B CA 1
ATOM 3821 C C . LEU B 1 173 ? 17.172 -20.531 -3.062 1 97.31 173 LEU B C 1
ATOM 3823 O O . LEU B 1 173 ? 16.969 -20.781 -4.254 1 97.31 173 LEU B O 1
ATOM 3827 N N . GLU B 1 174 ? 16.766 -21.281 -2.062 1 97 174 GLU B N 1
ATOM 3828 C CA . GLU B 1 174 ? 15.859 -22.406 -2.324 1 97 174 GLU B CA 1
ATOM 3829 C C . GLU B 1 174 ? 14.75 -22.469 -1.282 1 97 174 GLU B C 1
ATOM 3831 O O . GLU B 1 174 ? 15.023 -22.562 -0.083 1 97 174 GLU B O 1
ATOM 3836 N N . HIS B 1 175 ? 13.547 -22.359 -1.747 1 95.5 175 HIS B N 1
ATOM 3837 C CA . HIS B 1 175 ? 12.328 -22.656 -0.996 1 95.5 175 HIS B CA 1
ATOM 3838 C C . HIS B 1 175 ? 12.281 -21.859 0.304 1 95.5 175 HIS B C 1
ATOM 3840 O O . HIS B 1 175 ? 11.984 -22.422 1.365 1 95.5 175 HIS B O 1
ATOM 3846 N N . CYS B 1 176 ? 12.555 -20.562 0.244 1 95.56 176 CYS B N 1
ATOM 3847 C CA . CYS B 1 176 ? 12.562 -19.828 1.506 1 95.56 176 CYS B CA 1
ATOM 3848 C C . CYS B 1 176 ? 11.883 -18.484 1.355 1 95.56 176 CYS B C 1
ATOM 3850 O O . CYS B 1 176 ? 11.57 -17.828 2.35 1 95.56 176 CYS B O 1
ATOM 3852 N N . VAL B 1 177 ? 11.625 -18.078 0.134 1 97.25 177 VAL B N 1
ATOM 3853 C CA . VAL B 1 177 ? 11.141 -16.719 -0.111 1 97.25 177 VAL B CA 1
ATOM 3854 C C . VAL B 1 177 ? 9.617 -16.734 -0.201 1 97.25 177 VAL B C 1
ATOM 3856 O O . VAL B 1 177 ? 9.031 -17.609 -0.843 1 97.25 177 VAL B O 1
ATOM 3859 N N . ASP B 1 178 ? 8.977 -15.781 0.449 1 95.31 178 ASP B N 1
ATOM 3860 C CA . ASP B 1 178 ? 7.523 -15.633 0.413 1 95.31 178 ASP B CA 1
ATOM 3861 C C . ASP B 1 178 ? 7.082 -14.828 -0.804 1 95.31 178 ASP B C 1
ATOM 3863 O O . ASP B 1 178 ? 5.996 -15.047 -1.341 1 95.31 178 ASP B O 1
ATOM 3867 N N . ALA B 1 179 ? 7.848 -13.883 -1.173 1 97.88 179 ALA B N 1
ATOM 3868 C CA . ALA B 1 179 ? 7.527 -12.992 -2.281 1 97.88 179 ALA B CA 1
ATOM 3869 C C . ALA B 1 179 ? 8.797 -12.516 -2.986 1 97.88 179 ALA B C 1
ATOM 3871 O O . ALA B 1 179 ? 9.867 -12.469 -2.379 1 97.88 179 ALA B O 1
ATOM 3872 N N . LEU B 1 180 ? 8.656 -12.203 -4.23 1 98.69 180 LEU B N 1
ATOM 3873 C CA . LEU B 1 180 ? 9.805 -11.805 -5.031 1 98.69 180 LEU B CA 1
ATOM 3874 C C . LEU B 1 180 ? 9.422 -10.719 -6.031 1 98.69 180 LEU B C 1
ATOM 3876 O O . LEU B 1 180 ? 8.359 -10.789 -6.652 1 98.69 180 LEU B O 1
ATOM 3880 N N . PHE B 1 181 ? 10.281 -9.695 -6.164 1 98.75 181 PHE B N 1
ATOM 3881 C CA . PHE B 1 181 ? 10.016 -8.617 -7.105 1 98.75 181 PHE B CA 1
ATOM 3882 C C . PHE B 1 181 ? 11.219 -8.391 -8.016 1 98.75 181 PHE B C 1
ATOM 3884 O O . PHE B 1 181 ? 12.359 -8.312 -7.543 1 98.75 181 PHE B O 1
ATOM 3891 N N . LEU B 1 182 ? 10.93 -8.227 -9.32 1 98.56 182 LEU B N 1
ATOM 3892 C CA . LEU B 1 182 ? 11.969 -8.008 -10.32 1 98.56 182 LEU B CA 1
ATOM 3893 C C . LEU B 1 182 ? 11.812 -6.648 -10.984 1 98.56 182 LEU B C 1
ATOM 3895 O O . LEU B 1 182 ? 10.797 -6.391 -11.641 1 98.56 182 LEU B O 1
ATOM 3899 N N . ASP B 1 183 ? 12.688 -5.801 -10.852 1 96.56 183 ASP B N 1
ATOM 3900 C CA . ASP B 1 183 ? 12.82 -4.57 -11.625 1 96.56 183 ASP B CA 1
ATOM 3901 C C . ASP B 1 183 ? 14.047 -4.617 -12.523 1 96.56 183 ASP B C 1
ATOM 3903 O O . ASP B 1 183 ? 15.039 -3.93 -12.266 1 96.56 183 ASP B O 1
ATOM 3907 N N . LEU B 1 184 ? 13.961 -5.398 -13.57 1 96.44 184 LEU B N 1
ATOM 3908 C CA . LEU B 1 184 ? 15.055 -5.738 -14.477 1 96.44 184 LEU B CA 1
ATOM 3909 C C . LEU B 1 184 ? 14.641 -5.547 -15.93 1 96.44 184 LEU B C 1
ATOM 3911 O O . LEU B 1 184 ? 13.453 -5.621 -16.25 1 96.44 184 LEU B O 1
ATOM 3915 N N . PRO B 1 185 ? 15.594 -5.367 -16.812 1 94.12 185 PRO B N 1
ATOM 3916 C CA . PRO B 1 185 ? 15.266 -5.254 -18.234 1 94.12 185 PRO B CA 1
ATOM 3917 C C . PRO B 1 185 ? 14.711 -6.547 -18.828 1 94.12 185 PRO B C 1
ATOM 3919 O O . PRO B 1 185 ? 13.914 -6.512 -19.766 1 94.12 185 PRO B O 1
ATOM 3922 N N . THR B 1 186 ? 15.133 -7.688 -18.281 1 97.25 186 THR B N 1
ATOM 3923 C CA . THR B 1 186 ? 14.703 -8.984 -18.797 1 97.25 186 THR B CA 1
ATOM 3924 C C . THR B 1 186 ? 14.195 -9.875 -17.672 1 97.25 186 THR B C 1
ATOM 3926 O O . THR B 1 186 ? 14.727 -10.969 -17.453 1 97.25 186 THR B O 1
ATOM 3929 N N . PRO B 1 187 ? 13.148 -9.547 -17.062 1 97.62 187 PRO B N 1
ATOM 3930 C CA . PRO B 1 187 ? 12.703 -10.297 -15.891 1 97.62 187 PRO B CA 1
ATOM 3931 C C . PRO B 1 187 ? 12.336 -11.75 -16.219 1 97.62 187 PRO B C 1
ATOM 3933 O O . PRO B 1 187 ? 12.461 -12.625 -15.359 1 97.62 187 PRO B O 1
ATOM 3936 N N . TRP B 1 188 ? 11.93 -12.07 -17.422 1 97.62 188 TRP B N 1
ATOM 3937 C CA . TRP B 1 188 ? 11.477 -13.414 -17.781 1 97.62 188 TRP B CA 1
ATOM 3938 C C . TRP B 1 188 ? 12.617 -14.414 -17.672 1 97.62 188 TRP B C 1
ATOM 3940 O O . TRP B 1 188 ? 12.383 -15.609 -17.453 1 97.62 188 TRP B O 1
ATOM 3950 N N . LEU B 1 189 ? 13.828 -13.969 -17.734 1 98.25 189 LEU B N 1
ATOM 3951 C CA . LEU B 1 189 ? 14.984 -14.852 -17.672 1 98.25 189 LEU B CA 1
ATOM 3952 C C . LEU B 1 189 ? 15.25 -15.289 -16.234 1 98.25 189 LEU B C 1
ATOM 3954 O O . LEU B 1 189 ? 15.992 -16.25 -16 1 98.25 189 LEU B O 1
ATOM 3958 N N . ALA B 1 190 ? 14.625 -14.625 -15.289 1 98.5 190 ALA B N 1
ATOM 3959 C CA . ALA B 1 190 ? 14.898 -14.922 -13.883 1 98.5 190 ALA B CA 1
ATOM 3960 C C . ALA B 1 190 ? 13.758 -15.734 -13.266 1 98.5 190 ALA B C 1
ATOM 3962 O O . ALA B 1 190 ? 13.828 -16.109 -12.094 1 98.5 190 ALA B O 1
ATOM 3963 N N . ILE B 1 191 ? 12.719 -16.016 -13.961 1 98.19 191 ILE B N 1
ATOM 3964 C CA . ILE B 1 191 ? 11.492 -16.578 -13.398 1 98.19 191 ILE B CA 1
ATOM 3965 C C . ILE B 1 191 ? 11.75 -18 -12.914 1 98.19 191 ILE B C 1
ATOM 3967 O O . ILE B 1 191 ? 11.227 -18.422 -11.883 1 98.19 191 ILE B O 1
ATOM 3971 N N . SER B 1 192 ? 12.555 -18.781 -13.664 1 97.69 192 SER B N 1
ATOM 3972 C CA . SER B 1 192 ? 12.883 -20.125 -13.219 1 97.69 192 SER B CA 1
ATOM 3973 C C . SER B 1 192 ? 13.57 -20.109 -11.859 1 97.69 192 SER B C 1
ATOM 3975 O O . SER B 1 192 ? 13.195 -20.859 -10.961 1 97.69 192 SER B O 1
ATOM 3977 N N . SER B 1 193 ? 14.586 -19.328 -11.734 1 97.94 193 SER B N 1
ATOM 3978 C CA . SER B 1 193 ? 15.305 -19.203 -10.469 1 97.94 193 SER B CA 1
ATOM 3979 C C . SER B 1 193 ? 14.414 -18.625 -9.383 1 97.94 193 SER B C 1
ATOM 3981 O O . SER B 1 193 ? 14.547 -18.969 -8.203 1 97.94 193 SER B O 1
ATOM 3983 N N . ALA B 1 194 ? 13.547 -17.656 -9.719 1 98.19 194 ALA B N 1
ATOM 3984 C CA . ALA B 1 194 ? 12.586 -17.078 -8.773 1 98.19 194 ALA B CA 1
ATOM 3985 C C . ALA B 1 194 ? 11.688 -18.172 -8.188 1 98.19 194 ALA B C 1
ATOM 3987 O O . ALA B 1 194 ? 11.484 -18.219 -6.973 1 98.19 194 ALA B O 1
ATOM 3988 N N . LYS B 1 195 ? 11.18 -18.984 -9.07 1 97.38 195 LYS B N 1
ATOM 3989 C CA . LYS B 1 195 ? 10.328 -20.078 -8.617 1 97.38 195 LYS B CA 1
ATOM 3990 C C . LYS B 1 195 ? 11.062 -21 -7.641 1 97.38 195 LYS B C 1
ATOM 3992 O O . LYS B 1 195 ? 10.508 -21.406 -6.621 1 97.38 195 LYS B O 1
ATOM 3997 N N . LYS B 1 196 ? 12.297 -21.328 -7.961 1 97.25 196 LYS B N 1
ATOM 3998 C CA . LYS B 1 196 ? 13.125 -22.172 -7.109 1 97.25 196 LYS B CA 1
ATOM 3999 C C . LYS B 1 196 ? 13.336 -21.531 -5.738 1 97.25 196 LYS B C 1
ATOM 4001 O O . LYS B 1 196 ? 13.359 -22.234 -4.719 1 97.25 196 LYS B O 1
ATOM 4006 N N . ALA B 1 197 ? 13.445 -20.25 -5.645 1 98 197 ALA B N 1
ATOM 4007 C CA . ALA B 1 197 ? 13.68 -19.531 -4.398 1 98 197 ALA B CA 1
ATOM 4008 C C . ALA B 1 197 ? 12.43 -19.516 -3.525 1 98 197 ALA B C 1
ATOM 4010 O O . ALA B 1 197 ? 12.523 -19.484 -2.297 1 98 197 ALA B O 1
ATOM 4011 N N . MET B 1 198 ? 11.273 -19.516 -4.109 1 96.94 198 MET B N 1
ATOM 4012 C CA . MET B 1 198 ? 10 -19.375 -3.424 1 96.94 198 MET B CA 1
ATOM 4013 C C . MET B 1 198 ? 9.656 -20.625 -2.635 1 96.94 198 MET B C 1
ATOM 4015 O O . MET B 1 198 ? 9.977 -21.734 -3.062 1 96.94 198 MET B O 1
ATOM 4019 N N . LYS B 1 199 ? 9.039 -20.406 -1.596 1 92.62 199 LYS B N 1
ATOM 4020 C CA . LYS B 1 199 ? 8.641 -21.5 -0.716 1 92.62 199 LYS B CA 1
ATOM 4021 C C . LYS B 1 199 ? 7.715 -22.484 -1.437 1 92.62 199 LYS B C 1
ATOM 4023 O O . LYS B 1 199 ? 7.027 -22.094 -2.389 1 92.62 199 LYS B O 1
ATOM 4028 N N . ASN B 1 200 ? 7.781 -23.719 -0.896 1 85.25 200 ASN B N 1
ATOM 4029 C CA . ASN B 1 200 ? 6.867 -24.734 -1.386 1 85.25 200 ASN B CA 1
ATOM 4030 C C . ASN B 1 200 ? 5.688 -24.938 -0.439 1 85.25 200 ASN B C 1
ATOM 4032 O O . ASN B 1 200 ? 5.82 -24.75 0.773 1 85.25 200 ASN B O 1
ATOM 4036 N N . GLY B 1 201 ? 4.547 -25.188 -0.969 1 72.62 201 GLY B N 1
ATOM 4037 C CA . GLY B 1 201 ? 3.404 -25.562 -0.151 1 72.62 201 GLY B CA 1
ATOM 4038 C C . GLY B 1 201 ? 2.576 -24.359 0.289 1 72.62 201 GLY B C 1
ATOM 4039 O O . GLY B 1 201 ? 1.481 -24.531 0.831 1 72.62 201 GLY B O 1
ATOM 4040 N N . LEU B 1 202 ? 3.141 -23.219 0.149 1 76.31 202 LEU B N 1
ATOM 4041 C CA . LEU B 1 202 ? 2.408 -21.984 0.442 1 76.31 202 LEU B CA 1
ATOM 4042 C C . LEU B 1 202 ? 2.389 -21.062 -0.771 1 76.31 202 LEU B C 1
ATOM 4044 O O . LEU B 1 202 ? 3.348 -21.031 -1.545 1 76.31 202 LEU B O 1
ATOM 4048 N N . PRO B 1 203 ? 1.281 -20.406 -0.905 1 82.94 203 PRO B N 1
ATOM 4049 C CA . PRO B 1 203 ? 1.272 -19.469 -2.025 1 82.94 203 PRO B CA 1
ATOM 4050 C C . PRO B 1 203 ? 2.33 -18.375 -1.884 1 82.94 203 PRO B C 1
ATOM 4052 O O . PRO B 1 203 ? 2.512 -17.828 -0.796 1 82.94 203 PRO B O 1
ATOM 4055 N N . CYS B 1 204 ? 3.029 -18.188 -2.898 1 93.19 204 CYS B N 1
ATOM 4056 C CA . CYS B 1 204 ? 4.043 -17.141 -2.953 1 93.19 204 CYS B CA 1
ATOM 4057 C C . CYS B 1 204 ? 3.732 -16.141 -4.059 1 93.19 204 CYS B C 1
ATOM 4059 O O . CYS B 1 204 ? 3.193 -16.516 -5.102 1 93.19 204 CYS B O 1
ATOM 4061 N N . ARG B 1 205 ? 4.047 -14.922 -3.793 1 94.56 205 ARG B N 1
ATOM 4062 C CA . ARG B 1 205 ? 3.695 -13.875 -4.75 1 94.56 205 ARG B CA 1
ATOM 4063 C C . ARG B 1 205 ? 4.918 -13.438 -5.551 1 94.56 205 ARG B C 1
ATOM 4065 O O . ARG B 1 205 ? 6.016 -13.312 -5 1 94.56 205 ARG B O 1
ATOM 4072 N N . PHE B 1 206 ? 4.652 -13.234 -6.832 1 97.75 206 PHE B N 1
ATOM 4073 C CA . PHE B 1 206 ? 5.629 -12.703 -7.773 1 97.75 206 PHE B CA 1
ATOM 4074 C C . PHE B 1 206 ? 5.195 -11.344 -8.297 1 97.75 206 PHE B C 1
ATOM 4076 O O . PHE B 1 206 ? 4.016 -11.125 -8.57 1 97.75 206 PHE B O 1
ATOM 4083 N N . GLY B 1 207 ? 6.152 -10.438 -8.438 1 98.19 207 GLY B N 1
ATOM 4084 C CA . GLY B 1 207 ? 5.918 -9.172 -9.117 1 98.19 207 GLY B CA 1
ATOM 4085 C C . GLY B 1 207 ? 7.082 -8.742 -9.984 1 98.19 207 GLY B C 1
ATOM 4086 O O . GLY B 1 207 ? 8.234 -9.07 -9.703 1 98.19 207 GLY B O 1
ATOM 4087 N N . SER B 1 208 ? 6.766 -7.98 -11.023 1 98.06 208 SER B N 1
ATOM 4088 C CA . SER B 1 208 ? 7.812 -7.387 -11.859 1 98.06 208 SER B CA 1
ATOM 4089 C C . SER B 1 208 ? 7.359 -6.059 -12.453 1 98.06 208 SER B C 1
ATOM 4091 O O . SER B 1 208 ? 6.156 -5.805 -12.578 1 98.06 208 SER B O 1
ATOM 4093 N N . PHE B 1 209 ? 8.305 -5.254 -12.703 1 96.81 209 PHE B N 1
ATOM 4094 C CA . PHE B 1 209 ? 8.094 -4 -13.422 1 96.81 209 PHE B CA 1
ATOM 4095 C C . PHE B 1 209 ? 8.68 -4.074 -14.828 1 96.81 209 PHE B C 1
ATOM 4097 O O . PHE B 1 209 ? 9.789 -4.566 -15.016 1 96.81 209 PHE B O 1
ATOM 4104 N N . SER B 1 210 ? 7.891 -3.568 -15.828 1 94 210 SER B N 1
ATOM 4105 C CA . SER B 1 210 ? 8.336 -3.514 -17.219 1 94 210 SER B CA 1
ATOM 4106 C C . SER B 1 210 ? 7.934 -2.197 -17.875 1 94 210 SER B C 1
ATOM 4108 O O . SER B 1 210 ? 6.758 -1.827 -17.875 1 94 210 SER B O 1
ATOM 4110 N N . PRO B 1 211 ? 8.898 -1.504 -18.453 1 87.12 211 PRO B N 1
ATOM 4111 C CA . PRO B 1 211 ? 8.562 -0.249 -19.125 1 87.12 211 PRO B CA 1
ATOM 4112 C C . PRO B 1 211 ? 7.844 -0.471 -20.469 1 87.12 211 PRO B C 1
ATOM 4114 O O . PRO B 1 211 ? 7.199 0.444 -20.984 1 87.12 211 PRO B O 1
ATOM 4117 N N . CYS B 1 212 ? 8.039 -1.687 -21.062 1 84.81 212 CYS B N 1
ATOM 4118 C CA . CYS B 1 212 ? 7.469 -1.885 -22.391 1 84.81 212 CYS B CA 1
ATOM 4119 C C . CYS B 1 212 ? 6.621 -3.148 -22.422 1 84.81 212 CYS B C 1
ATOM 4121 O O . CYS B 1 212 ? 6.859 -4.09 -21.672 1 84.81 212 CYS B O 1
ATOM 4123 N N . ILE B 1 213 ? 5.77 -3.168 -23.344 1 81.94 213 ILE B N 1
ATOM 4124 C CA . ILE B 1 213 ? 4.781 -4.234 -23.453 1 81.94 213 ILE B CA 1
ATOM 4125 C C . ILE B 1 213 ? 5.465 -5.527 -23.906 1 81.94 213 ILE B C 1
ATOM 4127 O O . ILE B 1 213 ? 5.047 -6.621 -23.5 1 81.94 213 ILE B O 1
ATOM 4131 N N . GLU B 1 214 ? 6.5 -5.391 -24.641 1 82.88 214 GLU B N 1
ATOM 4132 C CA . GLU B 1 214 ? 7.223 -6.574 -25.094 1 82.88 214 GLU B CA 1
ATOM 4133 C C . GLU B 1 214 ? 7.781 -7.359 -23.906 1 82.88 214 GLU B C 1
ATOM 4135 O O . GLU B 1 214 ? 7.738 -8.594 -23.891 1 82.88 214 GLU B O 1
ATOM 4140 N N . GLN B 1 215 ? 8.242 -6.605 -23 1 90.69 215 GLN B N 1
ATOM 4141 C CA . GLN B 1 215 ? 8.766 -7.242 -21.797 1 90.69 215 GLN B CA 1
ATOM 4142 C C . GLN B 1 215 ? 7.652 -7.926 -21 1 90.69 215 GLN B C 1
ATOM 4144 O O . GLN B 1 215 ? 7.848 -9.008 -20.453 1 90.69 215 GLN B O 1
ATOM 4149 N N . VAL B 1 216 ? 6.535 -7.285 -20.969 1 91.94 216 VAL B N 1
ATOM 4150 C CA . VAL B 1 216 ? 5.375 -7.844 -20.281 1 91.94 216 VAL B CA 1
ATOM 4151 C C . VAL B 1 216 ? 4.992 -9.18 -20.922 1 91.94 216 VAL B C 1
ATOM 4153 O O . VAL B 1 216 ? 4.754 -10.164 -20.219 1 91.94 216 VAL B O 1
ATOM 4156 N N . GLN B 1 217 ? 4.984 -9.188 -22.156 1 86.88 217 GLN B N 1
ATOM 4157 C CA . GLN B 1 217 ? 4.602 -10.391 -22.891 1 86.88 217 GLN B CA 1
ATOM 4158 C C . GLN B 1 217 ? 5.543 -11.547 -22.578 1 86.88 217 GLN B C 1
ATOM 4160 O O . GLN B 1 217 ? 5.094 -12.656 -22.281 1 86.88 217 GLN B O 1
ATOM 4165 N N . GLN B 1 218 ? 6.75 -11.273 -22.734 1 92.19 218 GLN B N 1
ATOM 4166 C CA . GLN B 1 218 ? 7.742 -12.305 -22.438 1 92.19 218 GLN B CA 1
ATOM 4167 C C . GLN B 1 218 ? 7.641 -12.789 -21 1 92.19 218 GLN B C 1
ATOM 4169 O O . GLN B 1 218 ? 7.73 -13.992 -20.734 1 92.19 218 GLN B O 1
ATOM 4174 N N . THR B 1 219 ? 7.434 -11.883 -20.141 1 96.25 219 THR B N 1
ATOM 4175 C CA . THR B 1 219 ? 7.328 -12.219 -18.719 1 96.25 219 THR B CA 1
ATOM 4176 C C . THR B 1 219 ? 6.098 -13.086 -18.453 1 96.25 219 THR B C 1
ATOM 4178 O O . THR B 1 219 ? 6.188 -14.117 -17.781 1 96.25 219 THR B O 1
ATOM 4181 N N . CYS B 1 220 ? 5 -12.656 -19 1 92.38 220 CYS B N 1
ATOM 4182 C CA . CYS B 1 220 ? 3.773 -13.43 -18.828 1 92.38 220 CYS B CA 1
ATOM 4183 C C . CYS B 1 220 ? 3.914 -14.828 -19.406 1 92.38 220 CYS B C 1
ATOM 4185 O O . CYS B 1 220 ? 3.473 -15.805 -18.797 1 92.38 220 CYS B O 1
ATOM 4187 N N . SER B 1 221 ? 4.508 -14.914 -20.547 1 91.75 221 SER B N 1
ATOM 4188 C CA . SER B 1 221 ? 4.73 -16.203 -21.172 1 91.75 221 SER B CA 1
ATOM 4189 C C . SER B 1 221 ? 5.586 -17.109 -20.281 1 91.75 221 SER B C 1
ATOM 4191 O O . SER B 1 221 ? 5.266 -18.297 -20.109 1 91.75 221 SER B O 1
ATOM 4193 N N . ALA B 1 222 ? 6.602 -16.578 -19.766 1 96.75 222 ALA B N 1
ATOM 4194 C CA . ALA B 1 222 ? 7.477 -17.344 -18.891 1 96.75 222 ALA B CA 1
ATOM 4195 C C . ALA B 1 222 ? 6.742 -17.781 -17.625 1 96.75 222 ALA B C 1
ATOM 4197 O O . ALA B 1 222 ? 6.891 -18.906 -17.156 1 96.75 222 ALA B O 1
ATOM 4198 N N . LEU B 1 223 ? 5.996 -16.859 -17.031 1 95.69 223 LEU B N 1
ATOM 4199 C CA . LEU B 1 223 ? 5.223 -17.172 -15.836 1 95.69 223 LEU B CA 1
ATOM 4200 C C . LEU B 1 223 ? 4.277 -18.344 -16.094 1 95.69 223 LEU B C 1
ATOM 4202 O O . LEU B 1 223 ? 4.188 -19.266 -15.281 1 95.69 223 LEU B O 1
ATOM 4206 N N . HIS B 1 224 ? 3.648 -18.312 -17.219 1 90.38 224 HIS B N 1
ATOM 4207 C CA . HIS B 1 224 ? 2.771 -19.406 -17.609 1 90.38 224 HIS B CA 1
ATOM 4208 C C . HIS B 1 224 ? 3.551 -20.703 -17.75 1 90.38 224 HIS B C 1
ATOM 4210 O O . HIS B 1 224 ? 3.123 -21.75 -17.25 1 90.38 224 HIS B O 1
ATOM 4216 N N . LYS B 1 225 ? 4.578 -20.625 -18.438 1 95.25 225 LYS B N 1
ATOM 4217 C CA . LYS B 1 225 ? 5.418 -21.797 -18.688 1 95.25 225 LYS B CA 1
ATOM 4218 C C . LYS B 1 225 ? 5.844 -22.453 -17.375 1 95.25 225 LYS B C 1
ATOM 4220 O O . LYS B 1 225 ? 5.891 -23.672 -17.281 1 95.25 225 LYS B O 1
ATOM 4225 N N . TYR B 1 226 ? 6.109 -21.656 -16.375 1 96.06 226 TYR B N 1
ATOM 4226 C CA . TYR B 1 226 ? 6.637 -22.203 -15.133 1 96.06 226 TYR B CA 1
ATOM 4227 C C . TYR B 1 226 ? 5.52 -22.438 -14.125 1 96.06 226 TYR B C 1
ATOM 4229 O O . TYR B 1 226 ? 5.785 -22.672 -12.945 1 96.06 226 TYR B O 1
ATOM 4237 N N . GLY B 1 227 ? 4.305 -22.234 -14.523 1 90.19 227 GLY B N 1
ATOM 4238 C CA . GLY B 1 227 ? 3.174 -22.734 -13.758 1 90.19 227 GLY B CA 1
ATOM 4239 C C . GLY B 1 227 ? 2.617 -21.719 -12.781 1 90.19 227 GLY B C 1
ATOM 4240 O O . GLY B 1 227 ? 1.872 -22.062 -11.867 1 90.19 227 GLY B O 1
ATOM 4241 N N . PHE B 1 228 ? 2.984 -20.484 -12.898 1 91.25 228 PHE B N 1
ATOM 4242 C CA . PHE B 1 228 ? 2.354 -19.453 -12.094 1 91.25 228 PHE B CA 1
ATOM 4243 C C . PHE B 1 228 ? 0.906 -19.234 -12.516 1 91.25 228 PHE B C 1
ATOM 4245 O O . PHE B 1 228 ? 0.554 -19.453 -13.68 1 91.25 228 PHE B O 1
ATOM 4252 N N . VAL B 1 229 ? 0.106 -18.812 -11.523 1 83.44 229 VAL B N 1
ATOM 4253 C CA . VAL B 1 229 ? -1.306 -18.578 -11.812 1 83.44 229 VAL B CA 1
ATOM 4254 C C . VAL B 1 229 ? -1.689 -17.156 -11.391 1 83.44 229 VAL B C 1
ATOM 4256 O O . VAL B 1 229 ? -0.877 -16.438 -10.812 1 83.44 229 VAL B O 1
ATOM 4259 N N . ASP B 1 230 ? -2.887 -16.719 -11.812 1 79.81 230 ASP B N 1
ATOM 4260 C CA . ASP B 1 230 ? -3.412 -15.406 -11.469 1 79.81 230 ASP B CA 1
ATOM 4261 C C . ASP B 1 230 ? -2.48 -14.297 -11.961 1 79.81 230 ASP B C 1
ATOM 4263 O O . ASP B 1 230 ? -2.076 -13.43 -11.188 1 79.81 230 ASP B O 1
ATOM 4267 N N . ILE B 1 231 ? -2.074 -14.508 -13.164 1 87.75 231 ILE B N 1
ATOM 4268 C CA . ILE B 1 231 ? -1.178 -13.531 -13.773 1 87.75 231 ILE B CA 1
ATOM 4269 C C . ILE B 1 231 ? -1.97 -12.289 -14.195 1 87.75 231 ILE B C 1
ATOM 4271 O O . ILE B 1 231 ? -2.928 -12.391 -14.969 1 87.75 231 ILE B O 1
ATOM 4275 N N . VAL B 1 232 ? -1.571 -11.141 -13.656 1 84.19 232 VAL B N 1
ATOM 4276 C CA . VAL B 1 232 ? -2.25 -9.883 -13.969 1 84.19 232 VAL B CA 1
ATOM 4277 C C . VAL B 1 232 ? -1.219 -8.805 -14.281 1 84.19 232 VAL B C 1
ATOM 4279 O O . VAL B 1 232 ? -0.193 -8.695 -13.609 1 84.19 232 VAL B O 1
ATOM 4282 N N . THR B 1 233 ? -1.455 -8.086 -15.352 1 89.62 233 THR B N 1
ATOM 4283 C CA . THR B 1 233 ? -0.655 -6.918 -15.688 1 89.62 233 THR B CA 1
ATOM 4284 C C . THR B 1 233 ? -1.478 -5.641 -15.547 1 89.62 233 THR B C 1
ATOM 4286 O O . THR B 1 233 ? -2.65 -5.605 -15.93 1 89.62 233 THR B O 1
ATOM 4289 N N . MET B 1 234 ? -0.828 -4.637 -14.969 1 86.75 234 MET B N 1
ATOM 4290 C CA . MET B 1 234 ? -1.567 -3.395 -14.773 1 86.75 234 MET B CA 1
ATOM 4291 C C . MET B 1 234 ? -0.665 -2.186 -15 1 86.75 234 MET B C 1
ATOM 4293 O O . MET B 1 234 ? 0.56 -2.297 -14.93 1 86.75 234 MET B O 1
ATOM 4297 N N . ASP B 1 235 ? -1.256 -1.175 -15.383 1 83.31 235 ASP B N 1
ATOM 4298 C CA . ASP B 1 235 ? -0.601 0.13 -15.391 1 83.31 235 ASP B CA 1
ATOM 4299 C C . ASP B 1 235 ? -1.34 1.123 -14.5 1 83.31 235 ASP B C 1
ATOM 4301 O O . ASP B 1 235 ? -2.568 1.095 -14.414 1 83.31 235 ASP B O 1
ATOM 4305 N N . LEU B 1 236 ? -0.564 1.869 -13.742 1 82.62 236 LEU B N 1
ATOM 4306 C CA . LEU B 1 236 ? -1.114 2.814 -12.781 1 82.62 236 LEU B CA 1
ATOM 4307 C C . LEU B 1 236 ? -0.853 4.254 -13.219 1 82.62 236 LEU B C 1
ATOM 4309 O O . LEU B 1 236 ? 0.245 4.574 -13.68 1 82.62 236 LEU B O 1
ATOM 4313 N N . CYS B 1 237 ? -1.896 5.012 -13.164 1 74.75 237 CYS B N 1
ATOM 4314 C CA . CYS B 1 237 ? -1.772 6.445 -13.398 1 74.75 237 CYS B CA 1
ATOM 4315 C C . CYS B 1 237 ? -2.314 7.242 -12.219 1 74.75 237 CYS B C 1
ATOM 4317 O O . CYS B 1 237 ? -3.291 6.836 -11.586 1 74.75 237 CYS B O 1
ATOM 4319 N N . HIS B 1 238 ? -1.521 8.125 -11.773 1 73.06 238 HIS B N 1
ATOM 4320 C CA . HIS B 1 238 ? -2.057 9.023 -10.75 1 73.06 238 HIS B CA 1
ATOM 4321 C C . HIS B 1 238 ? -1.867 10.477 -11.148 1 73.06 238 HIS B C 1
ATOM 4323 O O . HIS B 1 238 ? -0.904 10.82 -11.844 1 73.06 238 HIS B O 1
ATOM 4329 N N . ARG B 1 239 ? -2.859 11.195 -10.789 1 69.38 239 ARG B N 1
ATOM 4330 C CA . ARG B 1 239 ? -2.803 12.641 -11 1 69.38 239 ARG B CA 1
ATOM 4331 C C . ARG B 1 239 ? -2.92 13.391 -9.68 1 69.38 239 ARG B C 1
ATOM 4333 O O . ARG B 1 239 ? -3.816 13.117 -8.883 1 69.38 239 ARG B O 1
ATOM 4340 N N . LEU B 1 240 ? -1.838 14.125 -9.484 1 67.94 240 LEU B N 1
ATOM 4341 C CA . LEU B 1 240 ? -1.908 15.031 -8.336 1 67.94 240 LEU B CA 1
ATOM 4342 C C . LEU B 1 240 ? -2.68 16.297 -8.688 1 67.94 240 LEU B C 1
ATOM 4344 O O . LEU B 1 240 ? -2.465 16.891 -9.75 1 67.94 240 LEU B O 1
ATOM 4348 N N . LEU B 1 241 ? -3.551 16.594 -7.824 1 71.75 241 LEU B N 1
ATOM 4349 C CA . LEU B 1 241 ? -4.457 17.703 -8.133 1 71.75 241 LEU B CA 1
ATOM 4350 C C . LEU B 1 241 ? -4.371 18.781 -7.059 1 71.75 241 LEU B C 1
ATOM 4352 O O . LEU B 1 241 ? -4.176 18.484 -5.879 1 71.75 241 LEU B O 1
ATOM 4356 N N . ARG B 1 242 ? -4.223 19.969 -7.512 1 65.88 242 ARG B N 1
ATOM 4357 C CA . ARG B 1 242 ? -4.336 21.109 -6.613 1 65.88 242 ARG B CA 1
ATOM 4358 C C . ARG B 1 242 ? -5.676 21.828 -6.789 1 65.88 242 ARG B C 1
ATOM 4360 O O . ARG B 1 242 ? -6.176 21.938 -7.906 1 65.88 242 ARG B O 1
ATOM 4367 N N . VAL B 1 243 ? -6.199 22.125 -5.605 1 63.09 243 VAL B N 1
ATOM 4368 C CA . VAL B 1 243 ? -7.453 22.859 -5.66 1 63.09 243 VAL B CA 1
ATOM 4369 C C . VAL B 1 243 ? -7.164 24.344 -5.891 1 63.09 243 VAL B C 1
ATOM 4371 O O . VAL B 1 243 ? -6.363 24.953 -5.172 1 63.09 243 VAL B O 1
ATOM 4374 N N . GLU B 1 244 ? -7.496 24.844 -6.98 1 63.59 244 GLU B N 1
ATOM 4375 C CA . GLU B 1 244 ? -7.379 26.281 -7.246 1 63.59 244 GLU B CA 1
ATOM 4376 C C . GLU B 1 244 ? -8.75 26.938 -7.344 1 63.59 244 GLU B C 1
ATOM 4378 O O . GLU B 1 244 ? -9.695 26.344 -7.867 1 63.59 244 GLU B O 1
ATOM 4383 N N . GLU B 1 245 ? -8.828 27.953 -6.551 1 59.16 245 GLU B N 1
ATOM 4384 C CA . GLU B 1 245 ? -10.055 28.734 -6.594 1 59.16 245 GLU B CA 1
ATOM 4385 C C . GLU B 1 245 ? -9.867 30.016 -7.383 1 59.16 245 GLU B C 1
ATOM 4387 O O . GLU B 1 245 ? -8.836 30.688 -7.254 1 59.16 245 GLU B O 1
ATOM 4392 N N . THR B 1 246 ? -10.516 30.141 -8.547 1 57.19 246 THR B N 1
ATOM 4393 C CA . THR B 1 246 ? -10.461 31.406 -9.258 1 57.19 246 THR B CA 1
ATOM 4394 C C . THR B 1 246 ? -11.836 32.062 -9.297 1 57.19 246 THR B C 1
ATOM 4396 O O . THR B 1 246 ? -12.844 31.391 -9.484 1 57.19 246 THR B O 1
ATOM 4399 N N . VAL B 1 247 ? -11.914 33.281 -8.812 1 53.03 247 VAL B N 1
ATOM 4400 C CA . VAL B 1 247 ? -13.109 34.094 -8.953 1 53.03 247 VAL B CA 1
ATOM 4401 C C . VAL B 1 247 ? -13.141 34.719 -10.344 1 53.03 247 VAL B C 1
ATOM 4403 O O . VAL B 1 247 ? -12.297 35.562 -10.664 1 53.03 247 VAL B O 1
ATOM 4406 N N . LEU B 1 248 ? -13.602 33.969 -11.414 1 52.72 248 LEU B N 1
ATOM 4407 C CA . LEU B 1 248 ? -13.633 34.562 -12.742 1 52.72 248 LEU B CA 1
ATOM 4408 C C . LEU B 1 248 ? -15.062 34.906 -13.148 1 52.72 248 LEU B C 1
ATOM 4410 O O . LEU B 1 248 ? -16 34.25 -12.727 1 52.72 248 LEU B O 1
ATOM 4414 N N . ASP B 1 249 ? -15.391 36.125 -13.875 1 52.84 249 ASP B N 1
ATOM 4415 C CA . ASP B 1 249 ? -16.656 36.5 -14.5 1 52.84 249 ASP B CA 1
ATOM 4416 C C . ASP B 1 249 ? -17.109 35.438 -15.492 1 52.84 249 ASP B C 1
ATOM 4418 O O . ASP B 1 249 ? -18.312 35.281 -15.734 1 52.84 249 ASP B O 1
ATOM 4422 N N . LYS B 1 250 ? -16.172 34.844 -16.422 1 47.62 250 LYS B N 1
ATOM 4423 C CA . LYS B 1 250 ? -16.422 33.812 -17.422 1 47.62 250 LYS B CA 1
ATOM 4424 C C . LYS B 1 250 ? -15.633 32.562 -17.109 1 47.62 250 LYS B C 1
ATOM 4426 O O . LYS B 1 250 ? -14.555 32.625 -16.516 1 47.62 250 LYS B O 1
ATOM 4431 N N . PRO B 1 251 ? -16.328 31.359 -17.219 1 48.91 251 PRO B N 1
ATOM 4432 C CA . PRO B 1 251 ? -15.555 30.125 -17.031 1 48.91 251 PRO B CA 1
ATOM 4433 C C . PRO B 1 251 ? -14.211 30.172 -17.75 1 48.91 251 PRO B C 1
ATOM 4435 O O . PRO B 1 251 ? -14.078 30.812 -18.797 1 48.91 251 PRO B O 1
ATOM 4438 N N . VAL B 1 252 ? -13.102 30.031 -17.125 1 44.47 252 VAL B N 1
ATOM 4439 C CA . VAL B 1 252 ? -11.875 29.875 -17.906 1 44.47 252 VAL B CA 1
ATOM 4440 C C . VAL B 1 252 ? -12.156 29.094 -19.172 1 44.47 252 VAL B C 1
ATOM 4442 O O . VAL B 1 252 ? -12.812 28.047 -19.141 1 44.47 252 VAL B O 1
ATOM 4445 N N . SER B 1 253 ? -12.102 29.703 -20.328 1 40.94 253 SER B N 1
ATOM 4446 C CA . SER B 1 253 ? -12.312 29.109 -21.641 1 40.94 253 SER B CA 1
ATOM 4447 C C . SER B 1 253 ? -11.828 27.672 -21.672 1 40.94 253 SER B C 1
ATOM 4449 O O . SER B 1 253 ? -10.852 27.312 -21 1 40.94 253 SER B O 1
ATOM 4451 N N . LYS B 1 254 ? -12.633 26.688 -22.141 1 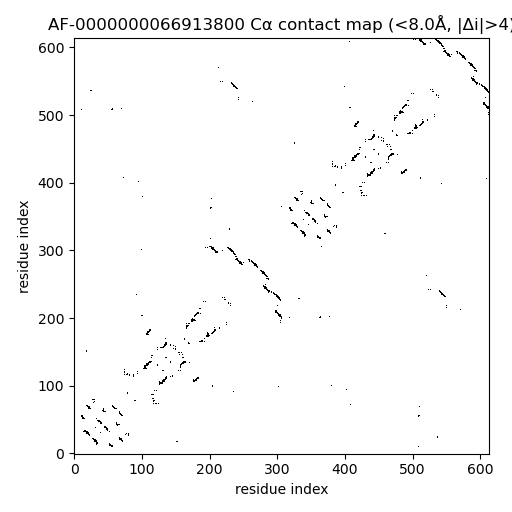40.44 254 LYS B N 1
ATOM 4452 C CA . LYS B 1 254 ? -12.469 25.281 -22.469 1 40.44 254 LYS B CA 1
ATOM 4453 C C . LYS B 1 254 ? -11.078 25.016 -23.047 1 40.44 254 LYS B C 1
ATOM 4455 O O . LYS B 1 254 ? -10.758 23.891 -23.422 1 40.44 254 LYS B O 1
ATOM 4460 N N . GLU B 1 255 ? -10.5 25.891 -23.672 1 37.88 255 GLU B N 1
ATOM 4461 C CA . GLU B 1 255 ? -9.359 25.578 -24.531 1 37.88 255 GLU B CA 1
ATOM 4462 C C . GLU B 1 255 ? -8.188 25.047 -23.719 1 37.88 255 GLU B C 1
ATOM 4464 O O . GLU B 1 255 ? -7.188 24.594 -24.281 1 37.88 255 GLU B O 1
ATOM 4469 N N . SER B 1 256 ? -7.914 25.578 -22.516 1 37.62 256 SER B N 1
ATOM 4470 C CA . SER B 1 256 ? -6.676 25.078 -21.922 1 37.62 256 SER B CA 1
ATOM 4471 C C . SER B 1 256 ? -6.859 23.688 -21.344 1 37.62 256 SER B C 1
ATOM 4473 O O . SER B 1 256 ? -7.664 23.484 -20.438 1 37.62 256 SER B O 1
ATOM 4475 N N . SER B 1 257 ? -6.648 22.688 -22.062 1 39.19 257 SER B N 1
ATOM 4476 C CA . SER B 1 257 ? -6.703 21.234 -22.062 1 39.19 257 SER B CA 1
ATOM 4477 C C . SER B 1 257 ? -6.406 20.672 -20.672 1 39.19 257 SER B C 1
ATOM 4479 O O . SER B 1 257 ? -6.574 19.484 -20.422 1 39.19 257 SER B O 1
ATOM 4481 N N . GLU B 1 258 ? -5.734 21.453 -19.906 1 41.69 258 GLU B N 1
ATOM 4482 C CA . GLU B 1 258 ? -5.164 20.891 -18.688 1 41.69 258 GLU B CA 1
ATOM 4483 C C . GLU B 1 258 ? -6.148 20.984 -17.531 1 41.69 258 GLU B C 1
ATOM 4485 O O . GLU B 1 258 ? -5.852 20.547 -16.422 1 41.69 258 GLU B O 1
ATOM 4490 N N . LEU B 1 259 ? -7.238 21.781 -17.625 1 42.19 259 LEU B N 1
ATOM 4491 C CA . LEU B 1 259 ? -8.18 21.953 -16.531 1 42.19 259 LEU B CA 1
ATOM 4492 C C . LEU B 1 259 ? -9.188 20.797 -16.484 1 42.19 259 LEU B C 1
ATOM 4494 O O . LEU B 1 259 ? -9.719 20.406 -17.516 1 42.19 259 LEU B O 1
ATOM 4498 N N . ASP B 1 260 ? -9.18 19.984 -15.594 1 47.41 260 ASP B N 1
ATOM 4499 C CA . ASP B 1 260 ? -10.195 18.969 -15.375 1 47.41 260 ASP B CA 1
ATOM 4500 C C . ASP B 1 260 ? -11.602 19.531 -15.578 1 47.41 260 ASP B C 1
ATOM 4502 O O . ASP B 1 260 ? -11.898 20.641 -15.133 1 47.41 260 ASP B O 1
ATOM 4506 N N . GLU B 1 261 ? -12.305 19.234 -16.656 1 47.44 261 GLU B N 1
ATOM 4507 C CA . GLU B 1 261 ? -13.68 19.531 -17.031 1 47.44 261 GLU B CA 1
ATOM 4508 C C . GLU B 1 261 ? -14.578 19.641 -15.805 1 47.44 261 GLU B C 1
ATOM 4510 O O . GLU B 1 261 ? -15.727 20.094 -15.898 1 47.44 261 GLU B O 1
ATOM 4515 N N . ARG B 1 262 ? -14.109 19.312 -14.641 1 50.38 262 ARG B N 1
ATOM 4516 C CA . ARG B 1 262 ? -15.07 19.281 -13.539 1 50.38 262 ARG B CA 1
ATOM 4517 C C . ARG B 1 262 ? -14.945 20.531 -12.664 1 50.38 262 ARG B C 1
ATOM 4519 O O . ARG B 1 262 ? -14.289 20.484 -11.617 1 50.38 262 ARG B O 1
ATOM 4526 N N . SER B 1 263 ? -15.07 21.672 -13.258 1 50.09 263 SER B N 1
ATOM 4527 C CA . SER B 1 263 ? -15.07 22.938 -12.523 1 50.09 263 SER B CA 1
ATOM 4528 C C . SER B 1 263 ? -16.438 23.219 -11.914 1 50.09 263 SER B C 1
ATOM 4530 O O . SER B 1 263 ? -17.469 22.812 -12.461 1 50.09 263 SER B O 1
ATOM 4532 N N . GLU B 1 264 ? -16.5 23.359 -10.547 1 52.5 264 GLU B N 1
ATOM 4533 C CA . GLU B 1 264 ? -17.734 23.859 -9.922 1 52.5 264 GLU B CA 1
ATOM 4534 C C . GLU B 1 264 ? -17.641 25.344 -9.625 1 52.5 264 GLU B C 1
ATOM 4536 O O . GLU B 1 264 ? -16.547 25.875 -9.391 1 52.5 264 GLU B O 1
ATOM 4541 N N . SER B 1 265 ? -18.703 26.047 -10.016 1 55.28 265 SER B N 1
ATOM 4542 C CA . SER B 1 265 ? -18.75 27.484 -9.734 1 55.28 265 SER B CA 1
ATOM 4543 C C . SER B 1 265 ? -19.812 27.812 -8.703 1 55.28 265 SER B C 1
ATOM 4545 O O . SER B 1 265 ? -20.797 27.094 -8.57 1 55.28 265 SER B O 1
ATOM 4547 N N . GLU B 1 266 ? -19.406 28.469 -7.691 1 60 266 GLU B N 1
ATOM 4548 C CA . GLU B 1 266 ? -20.359 29.047 -6.766 1 60 266 GLU B CA 1
ATOM 4549 C C . GLU B 1 266 ? -20.469 30.562 -6.961 1 60 266 GLU B C 1
ATOM 4551 O O . GLU B 1 266 ? -19.469 31.219 -7.266 1 60 266 GLU B O 1
ATOM 4556 N N . LEU B 1 267 ? -21.703 31.062 -6.945 1 61.19 267 LEU B N 1
ATOM 4557 C CA . LEU B 1 267 ? -21.938 32.5 -7.031 1 61.19 267 LEU B CA 1
ATOM 4558 C C . LEU B 1 267 ? -21.578 33.188 -5.719 1 61.19 267 LEU B C 1
ATOM 4560 O O . LEU B 1 267 ? -22 32.75 -4.648 1 61.19 267 LEU B O 1
ATOM 4564 N N . ILE B 1 268 ? -20.594 33.906 -5.738 1 61.94 268 ILE B N 1
ATOM 4565 C CA . ILE B 1 268 ? -20.266 34.688 -4.562 1 61.94 268 ILE B CA 1
ATOM 4566 C C . ILE B 1 268 ? -20.594 36.156 -4.82 1 61.94 268 ILE B C 1
ATOM 4568 O O . ILE B 1 268 ? -20.453 36.656 -5.945 1 61.94 268 ILE B O 1
ATOM 4572 N N . VAL B 1 269 ? -21.266 36.844 -3.865 1 65.31 269 VAL B N 1
ATOM 4573 C CA . VAL B 1 269 ? -21.516 38.281 -3.945 1 65.31 269 VAL B CA 1
ATOM 4574 C C . VAL B 1 269 ? -20.281 39.062 -3.492 1 65.31 269 VAL B C 1
ATOM 4576 O O . VAL B 1 269 ? -19.781 38.844 -2.385 1 65.31 269 VAL B O 1
ATOM 4579 N N . THR B 1 270 ? -19.656 39.594 -4.395 1 65.19 270 THR B N 1
ATOM 4580 C CA . THR B 1 270 ? -18.516 40.438 -4.035 1 65.19 270 THR B CA 1
ATOM 4581 C C . THR B 1 270 ? -18.797 41.906 -4.406 1 65.19 270 THR B C 1
ATOM 4583 O O . THR B 1 270 ? -19.766 42.188 -5.102 1 65.19 270 THR B O 1
ATOM 4586 N N . THR B 1 271 ? -18.141 42.844 -3.74 1 68 271 THR B N 1
ATOM 4587 C CA . THR B 1 271 ? -18.297 44.25 -4 1 68 271 THR B CA 1
ATOM 4588 C C . THR B 1 271 ? -17.297 44.75 -5.043 1 68 271 THR B C 1
ATOM 4590 O O . THR B 1 271 ? -16.109 44.406 -4.965 1 68 271 THR B O 1
ATOM 4593 N N . ASP B 1 272 ? -17.781 45.344 -6.094 1 57.75 272 ASP B N 1
ATOM 4594 C CA . ASP B 1 272 ? -16.906 45.844 -7.141 1 57.75 272 ASP B CA 1
ATOM 4595 C C . ASP B 1 272 ? -16.188 47.125 -6.68 1 57.75 272 ASP B C 1
ATOM 4597 O O . ASP B 1 272 ? -16.422 47.594 -5.566 1 57.75 272 ASP B O 1
ATOM 4601 N N . LYS B 1 273 ? -15.234 47.531 -7.43 1 67.12 273 LYS B N 1
ATOM 4602 C CA . LYS B 1 273 ? -14.43 48.688 -7.117 1 67.12 273 LYS B CA 1
ATOM 4603 C C . LYS B 1 273 ? -15.305 49.906 -6.801 1 67.12 273 LYS B C 1
ATOM 4605 O O . LYS B 1 273 ? -14.844 50.875 -6.199 1 67.12 273 LYS B O 1
ATOM 4610 N N . GLN B 1 274 ? -16.516 49.875 -7.289 1 70.69 274 GLN B N 1
ATOM 4611 C CA . GLN B 1 274 ? -17.406 51.031 -7.082 1 70.69 274 GLN B CA 1
ATOM 4612 C C . GLN B 1 274 ? -18.344 50.781 -5.902 1 70.69 274 GLN B C 1
ATOM 4614 O O . GLN B 1 274 ? -19.25 51.562 -5.66 1 70.69 274 GLN B O 1
ATOM 4619 N N . GLY B 1 275 ? -18.125 49.719 -5.199 1 66.62 275 GLY B N 1
ATOM 4620 C CA . GLY B 1 275 ? -18.906 49.469 -4 1 66.62 275 GLY B CA 1
ATOM 4621 C C . GLY B 1 275 ? -20.203 48.719 -4.273 1 66.62 275 GLY B C 1
ATOM 4622 O O . GLY B 1 275 ? -21.062 48.625 -3.393 1 66.62 275 GLY B O 1
ATOM 4623 N N . MET B 1 276 ? -20.5 48.406 -5.508 1 66.75 276 MET B N 1
ATOM 4624 C CA . MET B 1 276 ? -21.75 47.719 -5.832 1 66.75 276 MET B CA 1
ATOM 4625 C C . MET B 1 276 ? -21.594 46.188 -5.648 1 66.75 276 MET B C 1
ATOM 4627 O O . MET B 1 276 ? -20.547 45.625 -5.996 1 66.75 276 MET B O 1
ATOM 4631 N N . LYS B 1 277 ? -22.578 45.594 -5.113 1 72.19 277 LYS B N 1
ATOM 4632 C CA . LYS B 1 277 ? -22.594 44.156 -4.922 1 72.19 277 LYS B CA 1
ATOM 4633 C C . LYS B 1 277 ? -22.719 43.438 -6.258 1 72.19 277 LYS B C 1
ATOM 4635 O O . LYS B 1 277 ? -23.656 43.688 -7.016 1 72.19 277 LYS B O 1
ATOM 4640 N N . VAL B 1 278 ? -21.641 42.844 -6.695 1 65.75 278 VAL B N 1
ATOM 4641 C CA . VAL B 1 278 ? -21.656 42.062 -7.93 1 65.75 278 VAL B CA 1
ATOM 4642 C C . VAL B 1 278 ? -21.562 40.562 -7.602 1 65.75 278 VAL B C 1
ATOM 4644 O O . VAL B 1 278 ? -20.875 40.156 -6.656 1 65.75 278 VAL B O 1
ATOM 4647 N N . GLN B 1 279 ? -22.375 39.812 -8.234 1 64.62 279 GLN B N 1
ATOM 4648 C CA . GLN B 1 279 ? -22.312 38.344 -8.109 1 64.62 279 GLN B CA 1
ATOM 4649 C C . GLN B 1 279 ? -21.219 37.781 -8.984 1 64.62 279 GLN B C 1
ATOM 4651 O O . GLN B 1 279 ? -21.156 38.062 -10.188 1 64.62 279 GLN B O 1
ATOM 4656 N N . LYS B 1 280 ? -20.125 37.375 -8.414 1 61.31 280 LYS B N 1
ATOM 4657 C CA . LYS B 1 280 ? -19.078 36.656 -9.164 1 61.31 280 LYS B CA 1
ATOM 4658 C C . LYS B 1 280 ? -19.109 35.156 -8.883 1 61.31 280 LYS B C 1
ATOM 4660 O O . LYS B 1 280 ? -19.656 34.719 -7.871 1 61.31 280 LYS B O 1
ATOM 4665 N N . ARG B 1 281 ? -18.766 34.406 -9.953 1 59.19 281 ARG B N 1
ATOM 4666 C CA . ARG B 1 281 ? -18.719 32.969 -9.82 1 59.19 281 ARG B CA 1
ATOM 4667 C C . ARG B 1 281 ? -17.328 32.5 -9.414 1 59.19 281 ARG B C 1
ATOM 4669 O O . ARG B 1 281 ? -16.328 32.875 -10.047 1 59.19 281 ARG B O 1
ATOM 4676 N N . LYS B 1 282 ? -17.281 32.031 -8.266 1 61.28 282 LYS B N 1
ATOM 4677 C CA . LYS B 1 282 ? -16.062 31.391 -7.781 1 61.28 282 LYS B CA 1
ATOM 4678 C C . LYS B 1 282 ? -15.938 29.969 -8.32 1 61.28 282 LYS B C 1
ATOM 4680 O O . LYS B 1 282 ? -16.828 29.141 -8.086 1 61.28 282 LYS B O 1
ATOM 4685 N N . TRP B 1 283 ? -14.961 29.891 -9.25 1 57.72 283 TRP B N 1
ATOM 4686 C CA . TRP B 1 283 ? -14.727 28.578 -9.844 1 57.72 283 TRP B CA 1
ATOM 4687 C C . TRP B 1 283 ? -13.648 27.828 -9.078 1 57.72 283 TRP B C 1
ATOM 4689 O O . TRP B 1 283 ? -12.633 28.406 -8.68 1 57.72 283 TRP B O 1
ATOM 4699 N N . THR B 1 284 ? -14.031 26.703 -8.586 1 58 284 THR B N 1
ATOM 4700 C CA . THR B 1 284 ? -13.047 25.812 -7.984 1 58 284 THR B CA 1
ATOM 4701 C C . THR B 1 284 ? -12.664 24.703 -8.953 1 58 284 THR B C 1
ATOM 4703 O O . THR B 1 284 ? -13.531 24.031 -9.516 1 58 284 THR B O 1
ATOM 4706 N N . TYR B 1 285 ? -11.43 24.812 -9.383 1 58.47 285 TYR B N 1
ATOM 4707 C CA . TYR B 1 285 ? -11.016 23.75 -10.289 1 58.47 285 TYR B CA 1
ATOM 4708 C C . TYR B 1 285 ? -9.789 23.016 -9.758 1 58.47 285 TYR B C 1
ATOM 4710 O O . TYR B 1 285 ? -9.086 23.531 -8.883 1 58.47 285 TYR B O 1
ATOM 4718 N N . LEU B 1 286 ? -9.828 21.734 -10 1 59.31 286 LEU B N 1
ATOM 4719 C CA . LEU B 1 286 ? -8.648 20.938 -9.68 1 59.31 286 LEU B CA 1
ATOM 4720 C C . LEU B 1 286 ? -7.613 21.031 -10.789 1 59.31 286 LEU B C 1
ATOM 4722 O O . LEU B 1 286 ? -7.945 20.891 -11.969 1 59.31 286 LEU B O 1
ATOM 4726 N N . VAL B 1 287 ? -6.52 21.672 -10.484 1 56.59 287 VAL B N 1
ATOM 4727 C CA . VAL B 1 287 ? -5.441 21.781 -11.469 1 56.59 287 VAL B CA 1
ATOM 4728 C C . VAL B 1 287 ? -4.367 20.734 -11.164 1 56.59 287 VAL B C 1
ATOM 4730 O O . VAL B 1 287 ? -4.043 20.5 -9.992 1 56.59 287 VAL B O 1
ATOM 4733 N N . PRO B 1 288 ? -4.191 19.922 -12.266 1 54.47 288 PRO B N 1
ATOM 4734 C CA . PRO B 1 288 ? -3.031 19.062 -12.016 1 54.47 288 PRO B CA 1
ATOM 4735 C C . PRO B 1 288 ? -1.829 19.828 -11.477 1 54.47 288 PRO B C 1
ATOM 4737 O O . PRO B 1 288 ? -1.595 20.969 -11.875 1 54.47 288 PRO B O 1
ATOM 4740 N N . LYS B 1 289 ? -1.377 19.484 -10.289 1 55.5 289 LYS B N 1
ATOM 4741 C CA . LYS B 1 289 ? -0.167 20.156 -9.82 1 55.5 289 LYS B CA 1
ATOM 4742 C C . LYS B 1 289 ? 0.891 20.203 -10.914 1 55.5 289 LYS B C 1
ATOM 4744 O O . LYS B 1 289 ? 0.804 19.484 -11.906 1 55.5 289 LYS B O 1
ATOM 4749 N N . GLN B 1 290 ? 2.074 20.703 -10.734 1 50.78 290 GLN B N 1
ATOM 4750 C CA . GLN B 1 290 ? 3.15 20.922 -11.695 1 50.78 290 GLN B CA 1
ATOM 4751 C C . GLN B 1 290 ? 3.385 19.688 -12.555 1 50.78 290 GLN B C 1
ATOM 4753 O O . GLN B 1 290 ? 2.678 18.688 -12.422 1 50.78 290 GLN B O 1
ATOM 4758 N N . ARG B 1 291 ? 4.867 19.328 -12.75 1 46.06 291 ARG B N 1
ATOM 4759 C CA . ARG B 1 291 ? 5.551 18.391 -13.641 1 46.06 291 ARG B CA 1
ATOM 4760 C C . ARG B 1 291 ? 4.988 16.984 -13.484 1 46.06 291 ARG B C 1
ATOM 4762 O O . ARG B 1 291 ? 5.129 16.359 -12.43 1 46.06 291 ARG B O 1
ATOM 4769 N N . GLN B 1 292 ? 3.898 16.812 -14.086 1 46.53 292 GLN B N 1
ATOM 4770 C CA . GLN B 1 292 ? 3.16 15.555 -14.18 1 46.53 292 GLN B CA 1
ATOM 4771 C C . GLN B 1 292 ? 4.109 14.359 -14.203 1 46.53 292 GLN B C 1
ATOM 4773 O O . GLN B 1 292 ? 5.062 14.328 -14.992 1 46.53 292 GLN B O 1
ATOM 4778 N N . GLN B 1 293 ? 4.398 13.805 -13.125 1 52.25 293 GLN B N 1
ATOM 4779 C CA . GLN B 1 293 ? 5.004 12.5 -13.367 1 52.25 293 GLN B CA 1
ATOM 4780 C C . GLN B 1 293 ? 4.395 11.836 -14.602 1 52.25 293 GLN B C 1
ATOM 4782 O O . GLN B 1 293 ? 3.229 12.07 -14.93 1 52.25 293 GLN B O 1
ATOM 4787 N N . PRO B 1 294 ? 5.242 11.453 -15.422 1 52 294 PRO B N 1
ATOM 4788 C CA . PRO B 1 294 ? 4.695 10.773 -16.594 1 52 294 PRO B CA 1
ATOM 4789 C C . PRO B 1 294 ? 3.508 9.875 -16.25 1 52 294 PRO B C 1
ATOM 4791 O O . PRO B 1 294 ? 3.486 9.25 -15.195 1 52 294 PRO B O 1
ATOM 4794 N N . MET B 1 295 ? 2.354 10.148 -16.891 1 54.09 295 MET B N 1
ATOM 4795 C CA . MET B 1 295 ? 1.087 9.438 -16.75 1 54.09 295 MET B CA 1
ATOM 4796 C C . MET B 1 295 ? 1.312 7.93 -16.734 1 54.09 295 MET B C 1
ATOM 4798 O O . MET B 1 295 ? 0.736 7.227 -15.898 1 54.09 295 MET B O 1
ATOM 4802 N N . HIS B 1 296 ? 2.109 7.57 -17.75 1 57.88 296 HIS B N 1
ATOM 4803 C CA . HIS B 1 296 ? 2.404 6.145 -17.812 1 57.88 296 HIS B CA 1
ATOM 4804 C C . HIS B 1 296 ? 3.885 5.875 -17.547 1 57.88 296 HIS B C 1
ATOM 4806 O O . HIS B 1 296 ? 4.742 6.375 -18.281 1 57.88 296 HIS B O 1
ATOM 4812 N N . THR B 1 297 ? 4.141 5.281 -16.453 1 66.19 297 THR B N 1
ATOM 4813 C CA . THR B 1 297 ? 5.535 5.012 -16.125 1 66.19 297 THR B CA 1
ATOM 4814 C C . THR B 1 297 ? 5.922 3.592 -16.531 1 66.19 297 THR B C 1
ATOM 4816 O O . THR B 1 297 ? 7.074 3.33 -16.875 1 66.19 297 THR B O 1
ATOM 4819 N N . GLY B 1 298 ? 5.074 2.684 -16.625 1 85.69 298 GLY B N 1
ATOM 4820 C CA . GLY B 1 298 ? 5.375 1.29 -16.906 1 85.69 298 GLY B CA 1
ATOM 4821 C C . GLY B 1 298 ? 4.277 0.342 -16.469 1 85.69 298 GLY B C 1
ATOM 4822 O O . GLY B 1 298 ? 3.156 0.771 -16.188 1 85.69 298 GLY B O 1
ATOM 4823 N N . TYR B 1 299 ? 4.602 -0.925 -16.641 1 89.81 299 TYR B N 1
ATOM 4824 C CA . TYR B 1 299 ? 3.637 -1.982 -16.344 1 89.81 299 TYR B CA 1
ATOM 4825 C C . TYR B 1 299 ? 4.094 -2.828 -15.164 1 89.81 299 TYR B C 1
ATOM 4827 O O . TYR B 1 299 ? 5.277 -3.152 -15.047 1 89.81 299 TYR B O 1
ATOM 4835 N N . LEU B 1 300 ? 3.156 -3.045 -14.32 1 94 300 LEU B N 1
ATOM 4836 C CA . LEU B 1 300 ? 3.381 -4.012 -13.25 1 94 300 LEU B CA 1
ATOM 4837 C C . LEU B 1 300 ? 2.725 -5.348 -13.578 1 94 300 LEU B C 1
ATOM 4839 O O . LEU B 1 300 ? 1.577 -5.387 -14.031 1 94 300 LEU B O 1
ATOM 4843 N N . THR B 1 301 ? 3.434 -6.418 -13.438 1 95 301 THR B N 1
ATOM 4844 C CA . THR B 1 301 ? 2.891 -7.766 -13.594 1 95 301 THR B CA 1
ATOM 4845 C C . THR B 1 301 ? 3.004 -8.547 -12.289 1 95 301 THR B C 1
ATOM 4847 O O . THR B 1 301 ? 4.062 -8.562 -11.656 1 95 301 THR B O 1
ATOM 4850 N N . PHE B 1 302 ? 1.898 -9.141 -11.852 1 93.5 302 PHE B N 1
ATOM 4851 C CA . PHE B 1 302 ? 1.877 -9.945 -10.641 1 93.5 302 PHE B CA 1
ATOM 4852 C C . PHE B 1 302 ? 1.382 -11.359 -10.938 1 93.5 302 PHE B C 1
ATOM 4854 O O . PHE B 1 302 ? 0.63 -11.57 -11.891 1 93.5 302 PHE B O 1
ATOM 4861 N N . ALA B 1 303 ? 1.809 -12.305 -10.117 1 93.19 303 ALA B N 1
ATOM 4862 C CA . ALA B 1 303 ? 1.416 -13.703 -10.25 1 93.19 303 ALA B CA 1
ATOM 4863 C C . ALA B 1 303 ? 1.572 -14.445 -8.922 1 93.19 303 ALA B C 1
ATOM 4865 O O . ALA B 1 303 ? 2.146 -13.914 -7.973 1 93.19 303 ALA B O 1
ATOM 4866 N N . THR B 1 304 ? 1.011 -15.672 -8.867 1 90.31 304 THR B N 1
ATOM 4867 C CA . THR B 1 304 ? 1.067 -16.484 -7.656 1 90.31 304 THR B CA 1
ATOM 4868 C C . THR B 1 304 ? 1.647 -17.859 -7.957 1 90.31 304 THR B C 1
ATOM 4870 O O . THR B 1 304 ? 1.268 -18.5 -8.938 1 90.31 304 THR B O 1
ATOM 4873 N N . LYS B 1 305 ? 2.645 -18.219 -7.238 1 93.12 305 LYS B N 1
ATOM 4874 C CA . LYS B 1 305 ? 3.082 -19.609 -7.211 1 93.12 305 LYS B CA 1
ATOM 4875 C C . LYS B 1 305 ? 2.312 -20.406 -6.16 1 93.12 305 LYS B C 1
ATOM 4877 O O . LYS B 1 305 ? 2.484 -20.172 -4.957 1 93.12 305 LYS B O 1
ATOM 4882 N N . MET B 1 306 ? 1.48 -21.281 -6.465 1 80.69 306 MET B N 1
ATOM 4883 C CA . MET B 1 306 ? 0.667 -22.047 -5.52 1 80.69 306 MET B CA 1
ATOM 4884 C C . MET B 1 306 ? 1.437 -23.25 -4.984 1 80.69 306 MET B C 1
ATOM 4886 O O . MET B 1 306 ? 1.184 -23.703 -3.869 1 80.69 306 MET B O 1
ATOM 4890 N N . LYS B 1 307 ? 2.191 -23.984 -5.812 1 72.44 307 LYS B N 1
ATOM 4891 C CA . LYS B 1 307 ? 2.941 -25.172 -5.398 1 72.44 307 LYS B CA 1
ATOM 4892 C C . LYS B 1 307 ? 4.402 -25.062 -5.824 1 72.44 307 LYS B C 1
ATOM 4894 O O . LYS B 1 307 ? 4.715 -24.5 -6.871 1 72.44 307 LYS B O 1
#

Secondary structure (DSSP, 8-state):
---TTS-S-TT-B--TT-EEEEEEETTEEEEEE--TT-EEEETTEEEEHHHHTTPBTTEEEE-SS-EEEEEE--HHHHHHHS-TTS----HHHHHHHHHHTT--TT-EEEEE--TTSHHHHHHHHHHTTT-EEEEEES-HHHHHHHHHHHHHTT-GGGEEEEE--TTTT-----S-BSEEEE-SS-GGGGHHHHHHHBPSSS-EEEEEEESSHHHHHHHHHHHHHTT-EEEEEEEEEEEEEEEEEEEESS---TT-TTS-S--EEEEEEEE-TTS-EEEEEEEEEEEE-SS---S---EEEEEEE--/---TTT-S-TT-B--TT-EEEEEEETTEEEEEE--TT-EEEETTEEEEHHHHTTPBTTEEEE-SS-EEEEEE--HHHHHHHS-TTS----HHHHHHHHHHTT--TT-EEEEE--TTSHHHHHHHHHHTTT-EEEEEES-HHHHHHHHHHHHHTT-GGGEEEEE--TTTT-----S-BSEEEE-SS-GGGGHHHHHHHBPSSS-EEEEEEESSHHHHHHHHHHHHHTT-EEEEEEEEEEEEEEEEEEEESS---TT-TTS-S--EEEEEEEE-TTS-EEEEEEEEEEEE-SS---S---EEEEEEE--